Protein AF-0000000072982558 (afdb_homodimer)

Radius of gyration: 25.99 Å; Cα contacts (8 Å, |Δi|>4): 477; chains: 2; bounding box: 65×75×48 Å

Solvent-accessible surface area (backbone atoms only — not comparable to full-atom values): 22473 Å² total; per-residue (Å²): 104,48,98,59,96,73,55,70,67,58,51,51,39,40,37,54,37,40,22,41,46,37,27,72,55,31,73,86,73,45,51,67,62,60,36,19,55,75,38,70,47,51,56,66,54,51,35,59,44,27,57,48,71,63,44,38,49,53,44,19,51,52,48,29,49,48,62,52,54,74,70,56,60,67,71,77,20,70,71,40,97,39,68,29,52,19,51,55,41,39,50,58,49,48,51,57,47,38,72,75,37,49,45,34,48,37,28,59,56,45,45,60,46,41,44,87,72,43,60,67,73,52,27,53,52,52,47,51,52,52,50,52,54,50,50,52,56,50,49,52,53,44,53,51,51,67,73,45,72,58,32,89,92,57,50,64,66,48,55,41,50,52,51,51,21,47,52,52,45,50,51,52,52,51,33,50,31,45,64,71,63,63,47,88,51,70,76,61,42,47,65,59,51,54,50,49,36,54,40,35,40,21,44,42,49,16,36,36,57,77,85,125,104,48,98,62,95,74,56,69,68,56,52,51,39,39,37,54,39,38,24,42,45,38,27,74,54,32,73,84,72,45,51,67,62,60,35,19,56,75,37,68,46,51,57,65,54,50,34,59,46,29,56,48,71,62,44,39,48,53,43,19,50,50,49,29,49,48,62,53,54,73,71,56,60,67,72,77,20,70,72,39,83,53,67,30,47,19,50,54,41,40,49,58,51,48,51,56,48,38,71,75,36,49,44,35,48,37,26,59,55,46,45,61,46,42,43,87,72,43,60,67,72,53,26,53,52,53,46,52,52,53,50,52,55,50,49,52,54,49,49,53,53,45,54,51,52,66,73,45,71,57,33,90,94,56,50,65,67,49,56,41,51,52,51,50,21,47,50,52,46,49,50,52,51,53,31,51,32,46,65,71,61,63,48,86,52,72,74,61,43,46,64,59,52,53,51,50,36,55,38,34,41,22,43,43,48,16,37,35,56,77,83,125

Nearest PDB structures (foldseek):
  8svd-assembly1_T  TM=5.873E-01  e=2.175E-05  Mycolicibacterium baixiangningiae
  2hyj-assembly1_A-2  TM=7.140E-01  e=3.528E-04  Streptomyces coelicolor A3(2)
  4l62-assembly1_C  TM=6.632E-01  e=1.559E-03  Pseudomonas aeruginosa PAO1
  3nrg-assembly1_A  TM=5.543E-01  e=6.453E-04  Chloroflexus aurantiacus J-10-fl
  8sv6-assembly2_D  TM=5.286E-01  e=7.770E-04  Mycolicibacterium smegmatis

Organism: Lacticaseibacillus paracasei (strain ATCC 334 / BCRC 17002 / CCUG 31169 / CIP 107868 / KCTC 3260 / NRRL B-441) (NCBI:txid321967)

Foldseek 3Di:
DDPDDDDPLLVVLLLVLLLQQCLVPNLPPDDLCVSCVNSVHDSVVVCVVQNDSLSSLLVSLVVLVCVLVVPDDLVQQLPAPFDLSSLVRVLVVVQVSCVVRVSSVSNLLSCLLCLVVDDDVSSVSNVVVVVVVVVVVLVSSLVSLVVDDDDPPDDSCNLSVQLSVLVVVLSVVSSVCVNVVVDDDCVSCVVSSVVSSVVRVCSVPNPDDDDD/DDPDDDDPLLLVLLLVLLLQQCLVPNLPPDDLCVSCVNSVHDSVVVCVVQNDSLSSLLVSLVVLVCVLVVPDDLVQQLPADADLSSLVRVLVVVQVSCVVRVSSVSNLLVCLLCLVVDDDVSSVSNVVVVVVVVVVVLVSSLVSLVVDDDDPPDDSCNLSVQLSVLVVVLSVVSSVCVNVVVCDDCVSCVVSSVVSSVVSVCSVPNPDDDDD

Secondary structure (DSSP, 8-state):
--SS---HHHHHHHHHHHHHHHHHHHHHH--HHHHHHHHTS-HHHHHHHH-SHHHHHHHHHHHHHHHHHTT--THHHHTSSSHHHHHHHHHHHHHHHHHH-HHHHHHHHHHHHHGGGS-HHHHHHHHHHHHHHHHHHHHHHHHHHHHS---TT--HHHHHHHHHHHHHHHHHHHHHHHHTT--SSGGGGHHHHHHHHHHHHHHHH-SSPP--/--SS---HHHHHHHHHHHHHHHHHHHHHH--HHHHHHHTTS-HHHHHHHH-SHHHHHHHHHHHHHHHHHTT--THHHHTSSSHHHHHHHHHHHHHHHHHH-HHHHHHHHHHHHHGGGS-HHHHHHHHHHHHHHHHHHHHHHHHHHHHS---TT--HHHHHHHHHHHHHHHHHHHHHHHHTT--SSGGGGHHHHHHHHHHHHHHHH-SSPP--

Sequence (424 aa):
MKNVVTDPEKVTRILKTATEIFGQQGFIKSKTDQIANQAQVSKGLLFHYFGNKQALYLDAFKYAYHRIYDHMDPKKWQNAPGLAAMMTTAVKYELKLQFKFPAEYRLMMQAYADLPHFPEPLRQQVQQETTAISAEADRIFREKIEQLPRREGLSVDDVFGVVSALIAQQTAVTTRLIASGHYRKFEDLQSVVETMARQLLIVEHGFLPDESMKNVVTDPEKVTRILKTATEIFGQQGFIKSKTDQIANQAQVSKGLLFHYFGNKQALYLDAFKYAYHRIYDHMDPKKWQNAPGLAAMMTTAVKYELKLQFKFPAEYRLMMQAYADLPHFPEPLRQQVQQETTAISAEADRIFREKIEQLPRREGLSVDDVFGVVSALIAQQTAVTTRLIASGHYRKFEDLQSVVETMARQLLIVEHGFLPDES

Structure (mmCIF, N/CA/C/O backbone):
data_AF-0000000072982558-model_v1
#
loop_
_entity.id
_entity.type
_entity.pdbx_description
1 polymer 'Transcriptional regulator, TetR family'
#
loop_
_atom_site.group_PDB
_atom_site.id
_atom_site.type_symbol
_atom_site.label_atom_id
_atom_site.label_alt_id
_atom_site.label_comp_id
_atom_site.label_asym_id
_atom_site.label_entity_id
_atom_site.label_seq_id
_atom_site.pdbx_PDB_ins_code
_atom_site.Cartn_x
_atom_site.Cartn_y
_atom_site.Cartn_z
_atom_site.occupancy
_atom_site.B_iso_or_equiv
_atom_site.auth_seq_id
_atom_site.auth_comp_id
_atom_site.auth_asym_id
_atom_site.auth_atom_id
_atom_site.pdbx_PDB_model_num
ATOM 1 N N . MET A 1 1 ? -15.672 26.344 6.836 1 81.25 1 MET A N 1
ATOM 2 C CA . MET A 1 1 ? -16.531 27.297 7.539 1 81.25 1 MET A CA 1
ATOM 3 C C . MET A 1 1 ? -17.625 27.844 6.617 1 81.25 1 MET A C 1
ATOM 5 O O . MET A 1 1 ? -17.406 27.953 5.41 1 81.25 1 MET A O 1
ATOM 9 N N . LYS A 1 2 ? -18.812 28.25 7.227 1 83.94 2 LYS A N 1
ATOM 10 C CA . LYS A 1 2 ? -19.891 28.859 6.461 1 83.94 2 LYS A CA 1
ATOM 11 C C . LYS A 1 2 ? -19.562 30.312 6.105 1 83.94 2 LYS A C 1
ATOM 13 O O . LYS A 1 2 ? -18.672 30.906 6.715 1 83.94 2 LYS A O 1
ATOM 18 N N . ASN A 1 3 ? -20.203 30.641 5.062 1 87.25 3 ASN A N 1
ATOM 19 C CA . ASN A 1 3 ? -20.031 32.031 4.652 1 87.25 3 ASN A CA 1
ATOM 20 C C . ASN A 1 3 ? -20.922 32.969 5.469 1 87.25 3 ASN A C 1
ATOM 22 O O . ASN A 1 3 ? -21.938 33.438 4.98 1 87.25 3 ASN A O 1
ATOM 26 N N . VAL A 1 4 ? -20.578 33.25 6.715 1 91.31 4 VAL A N 1
ATOM 27 C CA . VAL A 1 4 ? -21.297 34.094 7.645 1 91.31 4 VAL A CA 1
ATOM 28 C C . VAL A 1 4 ? -20.328 35 8.391 1 91.31 4 VAL A C 1
ATOM 30 O O . VAL A 1 4 ? -19.109 34.781 8.344 1 91.31 4 VAL A O 1
ATOM 33 N N . VAL A 1 5 ? -20.891 36.094 8.945 1 90.25 5 VAL A N 1
ATOM 34 C CA . VAL A 1 5 ? -20.047 36.969 9.758 1 90.25 5 VAL A CA 1
ATOM 35 C C . VAL A 1 5 ? -19.656 36.25 11.047 1 90.25 5 VAL A C 1
ATOM 37 O O . VAL A 1 5 ? -20.516 35.75 11.773 1 90.25 5 VAL A O 1
ATOM 40 N N . THR A 1 6 ? -18.406 36.125 11.25 1 91.81 6 THR A N 1
ATOM 41 C CA . THR A 1 6 ? -17.938 35.406 12.414 1 91.81 6 THR A CA 1
ATOM 42 C C . THR A 1 6 ? -17.047 36.281 13.281 1 91.81 6 THR A C 1
ATOM 44 O O . THR A 1 6 ? -16.609 37.344 12.852 1 91.81 6 THR A O 1
ATOM 47 N N . ASP A 1 7 ? -16.938 35.938 14.539 1 95.94 7 ASP A N 1
ATOM 48 C CA . ASP A 1 7 ? -15.945 36.5 15.461 1 95.94 7 ASP A CA 1
ATOM 49 C C . ASP A 1 7 ? -14.648 35.688 15.43 1 95.94 7 ASP A C 1
ATOM 51 O O . ASP A 1 7 ? -14.633 34.5 15.82 1 95.94 7 ASP A O 1
ATOM 55 N N . PRO A 1 8 ? -13.586 36.344 14.977 1 95.12 8 PRO A N 1
ATOM 56 C CA . PRO A 1 8 ? -12.344 35.594 14.789 1 95.12 8 PRO A CA 1
ATOM 57 C C . PRO A 1 8 ? -11.859 34.938 16.078 1 95.12 8 PRO A C 1
ATOM 59 O O . PRO A 1 8 ? -11.258 33.875 16.031 1 95.12 8 PRO A O 1
ATOM 62 N N . GLU A 1 9 ? -12.039 35.5 17.156 1 96.31 9 GLU A N 1
ATOM 63 C CA . GLU A 1 9 ? -11.609 34.938 18.438 1 96.31 9 GLU A CA 1
ATOM 64 C C . GLU A 1 9 ? -12.406 33.688 18.781 1 96.31 9 GLU A C 1
ATOM 66 O O . GLU A 1 9 ? -11.852 32.719 19.266 1 96.31 9 GLU A O 1
ATOM 71 N N . LYS A 1 10 ? -13.664 33.75 18.531 1 96.5 10 LYS A N 1
ATOM 72 C CA . LYS A 1 10 ? -14.516 32.594 18.797 1 96.5 10 LYS A CA 1
ATOM 73 C C . LYS A 1 10 ? -14.195 31.469 17.828 1 96.5 10 LYS A C 1
ATOM 75 O O . LYS A 1 10 ? -14.172 30.297 18.234 1 96.5 10 LYS A O 1
ATOM 80 N N . VAL A 1 11 ? -13.992 31.844 16.625 1 97.25 11 VAL A N 1
ATOM 81 C CA . VAL A 1 11 ? -13.633 30.859 15.609 1 97.25 11 VAL A CA 1
ATOM 82 C C . VAL A 1 11 ? -12.367 30.109 16.031 1 97.25 11 VAL A C 1
ATOM 84 O O . VAL A 1 11 ? -12.328 28.875 16.031 1 97.25 11 VAL A O 1
ATOM 87 N N . THR A 1 12 ? -11.328 30.844 16.438 1 96.81 12 THR A N 1
ATOM 88 C CA . THR A 1 12 ? -10.062 30.25 16.859 1 96.81 12 THR A CA 1
ATOM 89 C C . THR A 1 12 ? -10.266 29.344 18.062 1 96.81 12 THR A C 1
ATOM 91 O O . THR A 1 12 ? -9.711 28.25 18.125 1 96.81 12 THR A O 1
ATOM 94 N N . ARG A 1 13 ? -11.023 29.766 18.969 1 97.38 13 ARG A N 1
ATOM 95 C CA . ARG A 1 13 ? -11.289 29 20.172 1 97.38 13 ARG A CA 1
ATOM 96 C C . ARG A 1 13 ? -12 27.688 19.844 1 97.38 13 ARG A C 1
ATOM 98 O O . ARG A 1 13 ? -11.664 26.625 20.391 1 97.38 13 ARG A O 1
ATOM 105 N N . ILE A 1 14 ? -12.992 27.797 18.969 1 98.12 14 ILE A N 1
ATOM 106 C CA . ILE A 1 14 ? -13.742 26.625 18.562 1 98.12 14 ILE A CA 1
ATOM 107 C C . ILE A 1 14 ? -12.805 25.641 17.844 1 98.12 14 ILE A C 1
ATOM 109 O O . ILE A 1 14 ? -12.789 24.453 18.156 1 98.12 14 ILE A O 1
ATOM 113 N N . LEU A 1 15 ? -12 26.156 16.953 1 98.31 15 LEU A N 1
ATOM 114 C CA . LEU A 1 15 ? -11.109 25.312 16.172 1 98.31 15 LEU A CA 1
ATOM 115 C C . LEU A 1 15 ? -10.055 24.656 17.062 1 98.31 15 LEU A C 1
ATOM 117 O O . LEU A 1 15 ? -9.734 23.484 16.891 1 98.31 15 LEU A O 1
ATOM 121 N N . LYS A 1 16 ? -9.531 25.438 17.984 1 97.94 16 LYS A N 1
ATOM 122 C CA . LYS A 1 16 ? -8.555 24.875 18.922 1 97.94 16 LYS A CA 1
ATOM 123 C C . LYS A 1 16 ? -9.172 23.75 19.75 1 97.94 16 LYS A C 1
ATOM 125 O O . LYS A 1 16 ? -8.57 22.688 19.891 1 97.94 16 LYS A O 1
ATOM 130 N N . THR A 1 17 ? -10.344 23.969 20.25 1 98.5 17 THR A N 1
ATOM 131 C CA . THR A 1 17 ? -11.039 23 21.062 1 98.5 17 THR A CA 1
ATOM 132 C C . THR A 1 17 ? -11.391 21.75 20.25 1 98.5 17 THR A C 1
ATOM 134 O O . THR A 1 17 ? -11.195 20.625 20.703 1 98.5 17 THR A O 1
ATOM 137 N N . ALA A 1 18 ? -11.961 22.016 19.078 1 98.5 18 ALA A N 1
ATOM 138 C CA . ALA A 1 18 ? -12.305 20.906 18.172 1 98.5 18 ALA A CA 1
ATOM 139 C C . ALA A 1 18 ? -11.078 20.062 17.859 1 98.5 18 ALA A C 1
ATOM 141 O O . ALA A 1 18 ? -11.141 18.828 17.859 1 98.5 18 ALA A O 1
ATOM 142 N N . THR A 1 19 ? -9.93 20.703 17.547 1 98.19 19 THR A N 1
ATOM 143 C CA . THR A 1 19 ? -8.672 20.016 17.266 1 98.19 19 THR A CA 1
ATOM 144 C C . THR A 1 19 ? -8.281 19.109 18.406 1 98.19 19 THR A C 1
ATOM 146 O O . THR A 1 19 ? -7.926 17.938 18.188 1 98.19 19 THR A O 1
ATOM 149 N N . GLU A 1 20 ? -8.406 19.594 19.578 1 97.12 20 GLU A N 1
ATOM 150 C CA . GLU A 1 20 ? -8.062 18.812 20.766 1 97.12 20 GLU A CA 1
ATOM 151 C C . GLU A 1 20 ? -8.992 17.625 20.938 1 97.12 20 GLU A C 1
ATOM 153 O O . GLU A 1 20 ? -8.531 16.5 21.125 1 97.12 20 GLU A O 1
ATOM 158 N N . ILE A 1 21 ? -10.234 17.812 20.812 1 97.62 21 ILE A N 1
ATOM 159 C CA . ILE A 1 21 ? -11.227 16.781 21.094 1 97.62 21 ILE A CA 1
ATOM 160 C C . ILE A 1 21 ? -11.203 15.727 19.984 1 97.62 21 ILE A C 1
ATOM 162 O O . ILE A 1 21 ? -11.133 14.523 20.25 1 97.62 21 ILE A O 1
ATOM 166 N N . PHE A 1 22 ? -11.227 16.172 18.688 1 96.88 22 PHE A N 1
ATOM 167 C CA . PHE A 1 22 ? -11.156 15.234 17.578 1 96.88 22 PHE A CA 1
ATOM 168 C C . PHE A 1 22 ? -9.852 14.453 17.609 1 96.88 22 PHE A C 1
ATOM 170 O O . PHE A 1 22 ? -9.812 13.273 17.234 1 96.88 22 PHE A O 1
ATOM 177 N N . GLY A 1 23 ? -8.75 15.117 18 1 93.81 23 GLY A N 1
ATOM 178 C CA . GLY A 1 23 ? -7.465 14.445 18.109 1 93.81 23 GLY A CA 1
ATOM 179 C C . GLY A 1 23 ? -7.441 13.367 19.172 1 93.81 23 GLY A C 1
ATOM 180 O O . GLY A 1 23 ? -6.832 12.312 18.984 1 93.81 23 GLY A O 1
ATOM 181 N N . GLN A 1 24 ? -8.148 13.562 20.266 1 89.88 24 GLN A N 1
ATOM 182 C CA . GLN A 1 24 ? -8.094 12.672 21.422 1 89.88 24 GLN A CA 1
ATOM 183 C C . GLN A 1 24 ? -9.078 11.516 21.266 1 89.88 24 GLN A C 1
ATOM 185 O O . GLN A 1 24 ? -8.742 10.367 21.578 1 89.88 24 GLN A O 1
ATOM 190 N N . GLN A 1 25 ? -10.219 11.805 20.656 1 89.94 25 GLN A N 1
ATOM 191 C CA . GLN A 1 25 ? -11.25 10.773 20.734 1 89.94 25 GLN A CA 1
ATOM 192 C C . GLN A 1 25 ? -11.695 10.336 19.344 1 89.94 25 GLN A C 1
ATOM 194 O O . GLN A 1 25 ? -12.43 9.352 19.203 1 89.94 25 GLN A O 1
ATOM 199 N N . GLY A 1 26 ? -11.219 11.062 18.328 1 91.94 26 GLY A N 1
ATOM 200 C CA . GLY A 1 26 ? -11.625 10.711 16.984 1 91.94 26 GLY A CA 1
ATOM 201 C C . GLY A 1 26 ? -12.961 11.32 16.594 1 91.94 26 GLY A C 1
ATOM 202 O O . GLY A 1 26 ? -13.617 11.977 17.406 1 91.94 26 GLY A O 1
ATOM 203 N N . PHE A 1 27 ? -13.328 11.102 15.406 1 94.94 27 PHE A N 1
ATOM 204 C CA . PHE A 1 27 ? -14.516 11.719 14.828 1 94.94 27 PHE A CA 1
ATOM 205 C C . PHE A 1 27 ? -15.781 11.109 15.422 1 94.94 27 PHE A C 1
ATOM 207 O O . PHE A 1 27 ? -16.688 11.836 15.836 1 94.94 27 PHE A O 1
ATOM 214 N N . ILE A 1 28 ? -15.852 9.812 15.492 1 93.5 28 ILE A N 1
ATOM 215 C CA . ILE A 1 28 ? -17.078 9.094 15.844 1 93.5 28 ILE A CA 1
ATOM 216 C C . ILE A 1 28 ? -17.422 9.367 17.312 1 93.5 28 ILE A C 1
ATOM 218 O O . ILE A 1 28 ? -18.578 9.695 17.625 1 93.5 28 ILE A O 1
ATOM 222 N N . LYS A 1 29 ? -16.547 9.391 18.156 1 93.62 29 LYS A N 1
ATOM 223 C CA . LYS A 1 29 ? -16.797 9.477 19.594 1 93.62 29 LYS A CA 1
ATOM 224 C C . LYS A 1 29 ? -16.953 10.93 20.031 1 93.62 29 LYS A C 1
ATOM 226 O O . LYS A 1 29 ? -17.438 11.203 21.125 1 93.62 29 LYS A O 1
ATOM 231 N N . SER A 1 30 ? -16.453 11.852 19.25 1 96.44 30 SER A N 1
ATOM 232 C CA . SER A 1 30 ? -16.547 13.266 19.594 1 96.44 30 SER A CA 1
ATOM 233 C C . SER A 1 30 ? -17.969 13.789 19.453 1 96.44 30 SER A C 1
ATOM 235 O O . SER A 1 30 ? -18.672 13.406 18.516 1 96.44 30 SER A O 1
ATOM 237 N N . LYS A 1 31 ? -18.375 14.641 20.375 1 96.81 31 LYS A N 1
ATOM 238 C CA . LYS A 1 31 ? -19.688 15.258 20.359 1 96.81 31 LYS A CA 1
ATOM 239 C C . LYS A 1 31 ? -19.594 16.766 20.203 1 96.81 31 LYS A C 1
ATOM 241 O O . LYS A 1 31 ? -18.75 17.406 20.844 1 96.81 31 LYS A O 1
ATOM 246 N N . THR A 1 32 ? -20.469 17.297 19.391 1 97.5 32 THR A N 1
ATOM 247 C CA . THR A 1 32 ? -20.453 18.734 19.125 1 97.5 32 THR A CA 1
ATOM 248 C C . THR A 1 32 ? -20.859 19.516 20.375 1 97.5 32 THR A C 1
ATOM 250 O O . THR A 1 32 ? -20.375 20.625 20.609 1 97.5 32 THR A O 1
ATOM 253 N N . ASP A 1 33 ? -21.656 18.891 21.188 1 97.88 33 ASP A N 1
ATOM 254 C CA . ASP A 1 33 ? -22.016 19.516 22.453 1 97.88 33 ASP A CA 1
ATOM 255 C C . ASP A 1 33 ? -20.797 19.719 23.344 1 97.88 33 ASP A C 1
ATOM 257 O O . ASP A 1 33 ? -20.641 20.781 23.969 1 97.88 33 ASP A O 1
ATOM 261 N N . GLN A 1 34 ? -19.984 18.766 23.422 1 98 34 GLN A N 1
ATOM 262 C CA . GLN A 1 34 ? -18.766 18.844 24.219 1 98 34 GLN A CA 1
ATOM 263 C C . GLN A 1 34 ? -17.828 19.922 23.672 1 98 34 GLN A C 1
ATOM 265 O O . GLN A 1 34 ? -17.25 20.688 24.453 1 98 34 GLN A O 1
ATOM 270 N N . ILE A 1 35 ? -17.703 20 22.375 1 98.38 35 ILE A N 1
ATOM 271 C CA . ILE A 1 35 ? -16.844 21 21.734 1 98.38 35 ILE A CA 1
ATOM 272 C C . ILE A 1 35 ? -17.375 22.406 22.031 1 98.38 35 ILE A C 1
ATOM 274 O O . ILE A 1 35 ? -16.609 23.281 22.438 1 98.38 35 ILE A O 1
ATOM 278 N N . ALA A 1 36 ? -18.656 22.594 21.859 1 98.25 36 ALA A N 1
ATOM 279 C CA . ALA A 1 36 ? -19.281 23.891 22.125 1 98.25 36 ALA A CA 1
ATOM 280 C C . ALA A 1 36 ? -19.062 24.328 23.562 1 98.25 36 ALA A C 1
ATOM 282 O O . ALA A 1 36 ? -18.641 25.453 23.828 1 98.25 36 ALA A O 1
ATOM 283 N N . ASN A 1 37 ? -19.344 23.422 24.438 1 98.25 37 ASN A N 1
ATOM 284 C CA . ASN A 1 37 ? -19.203 23.703 25.859 1 98.25 37 ASN A CA 1
ATOM 285 C C . ASN A 1 37 ? -17.766 24.078 26.234 1 98.25 37 ASN A C 1
ATOM 287 O O . ASN A 1 37 ? -17.547 25.094 26.906 1 98.25 37 ASN A O 1
ATOM 291 N N . GLN A 1 38 ? -16.859 23.391 25.812 1 97.94 38 GLN A N 1
ATOM 292 C CA . GLN A 1 38 ? -15.453 23.625 26.156 1 97.94 38 GLN A CA 1
ATOM 293 C C . GLN A 1 38 ? -14.914 24.875 25.469 1 97.94 38 GLN A C 1
ATOM 295 O O . GLN A 1 38 ? -14.047 25.562 26.016 1 97.94 38 GLN A O 1
ATOM 300 N N . ALA A 1 39 ? -15.438 25.125 24.297 1 98.12 39 ALA A N 1
ATOM 301 C CA . ALA A 1 39 ? -15.062 26.328 23.562 1 98.12 39 ALA A CA 1
ATOM 302 C C . ALA A 1 39 ? -15.805 27.547 24.109 1 98.12 39 ALA A C 1
ATOM 304 O O . ALA A 1 39 ? -15.57 28.672 23.672 1 98.12 39 ALA A O 1
ATOM 305 N N . GLN A 1 40 ? -16.75 27.297 24.969 1 97.94 40 GLN A N 1
ATOM 306 C CA . GLN A 1 40 ? -17.516 28.359 25.625 1 97.94 40 GLN A CA 1
ATOM 307 C C . GLN A 1 40 ? -18.359 29.141 24.609 1 97.94 40 GLN A C 1
ATOM 309 O O . GLN A 1 40 ? -18.328 30.375 24.594 1 97.94 40 GLN A O 1
ATOM 314 N N . VAL A 1 41 ? -19.047 28.406 23.797 1 97.81 41 VAL A N 1
ATOM 315 C CA . VAL A 1 41 ? -20.031 28.953 22.859 1 97.81 41 VAL A CA 1
ATOM 316 C C . VAL A 1 41 ? -21.297 28.078 22.891 1 97.81 41 VAL A C 1
ATOM 318 O O . VAL A 1 41 ? -21.281 26.969 23.406 1 97.81 41 VAL A O 1
ATOM 321 N N . SER A 1 42 ? -22.312 28.641 22.375 1 96.94 42 SER A N 1
ATOM 322 C CA . SER A 1 42 ? -23.531 27.828 22.234 1 96.94 42 SER A CA 1
ATOM 323 C C . SER A 1 42 ? -23.406 26.859 21.062 1 96.94 42 SER A C 1
ATOM 325 O O . SER A 1 42 ? -22.688 27.125 20.109 1 96.94 42 SER A O 1
ATOM 327 N N . LYS A 1 43 ? -24.109 25.781 21.203 1 96.19 43 LYS A N 1
ATOM 328 C CA . LYS A 1 43 ? -24.172 24.812 20.094 1 96.19 43 LYS A CA 1
ATOM 329 C C . LYS A 1 43 ? -24.719 25.469 18.828 1 96.19 43 LYS A C 1
ATOM 331 O O . LYS A 1 43 ? -24.266 25.188 17.734 1 96.19 43 LYS A O 1
ATOM 336 N N . GLY A 1 44 ? -25.672 26.281 18.969 1 96.38 44 GLY A N 1
ATOM 337 C CA . GLY A 1 44 ? -26.234 27.031 17.859 1 96.38 44 GLY A CA 1
ATOM 338 C C . GLY A 1 44 ? -25.219 27.875 17.125 1 96.38 44 GLY A C 1
ATOM 339 O O . GLY A 1 44 ? -25.203 27.891 15.883 1 96.38 44 GLY A O 1
ATOM 340 N N . LEU A 1 45 ? -24.453 28.516 17.844 1 96.56 45 LEU A N 1
ATOM 341 C CA . LEU A 1 45 ? -23.422 29.359 17.234 1 96.56 45 LEU A CA 1
ATOM 342 C C . LEU A 1 45 ? -22.391 28.516 16.5 1 96.56 45 LEU A C 1
ATOM 344 O O . LEU A 1 45 ? -21.922 28.891 15.43 1 96.56 45 LEU A O 1
ATOM 348 N N . LEU A 1 46 ? -21.984 27.422 17.094 1 97.56 46 LEU A N 1
ATOM 349 C CA . LEU A 1 46 ? -21.062 26.484 16.469 1 97.56 46 LEU A CA 1
ATOM 350 C C . LEU A 1 46 ? -21.562 26.078 15.086 1 97.56 46 LEU A C 1
ATOM 352 O O . LEU A 1 46 ? -20.812 26.141 14.102 1 97.56 46 LEU A O 1
ATOM 356 N N . PHE A 1 47 ? -22.875 25.734 15.039 1 96.69 47 PHE A N 1
ATOM 357 C CA . PHE A 1 47 ? -23.438 25.266 13.781 1 96.69 47 PHE A CA 1
ATOM 358 C C . PHE A 1 47 ? -23.672 26.438 12.828 1 96.69 47 PHE A C 1
ATOM 360 O O . PHE A 1 47 ? -23.625 26.266 11.609 1 96.69 47 PHE A O 1
ATOM 367 N N . HIS A 1 48 ? -23.875 27.594 13.469 1 97.06 48 HIS A N 1
ATOM 368 C CA . HIS A 1 48 ? -23.969 28.781 12.641 1 97.06 48 HIS A CA 1
ATOM 369 C C . HIS A 1 48 ? -22.672 29.062 11.906 1 97.06 48 HIS A C 1
ATOM 371 O O . HIS A 1 48 ? -22.672 29.438 10.727 1 97.06 48 HIS A O 1
ATOM 377 N N . TYR A 1 49 ? -21.562 28.859 12.57 1 97.31 49 TYR A N 1
ATOM 378 C CA . TYR A 1 49 ? -20.25 29.141 12.016 1 97.31 49 TYR A CA 1
ATOM 379 C C . TYR A 1 49 ? -19.781 28.016 11.102 1 97.31 49 TYR A C 1
ATOM 381 O O . TYR A 1 49 ? -19.203 28.266 10.047 1 97.31 49 TYR A O 1
ATOM 389 N N . PHE A 1 50 ? -20.016 26.703 11.453 1 97.81 50 PHE A N 1
ATOM 390 C CA . PHE A 1 50 ? -19.281 25.609 10.836 1 97.81 50 PHE A CA 1
ATOM 391 C C . PHE A 1 50 ? -20.25 24.656 10.141 1 97.81 50 PHE A C 1
ATOM 393 O O . PHE A 1 50 ? -19.812 23.812 9.344 1 97.81 50 PHE A O 1
ATOM 400 N N . GLY A 1 51 ? -21.578 24.797 10.414 1 95.5 51 GLY A N 1
ATOM 401 C CA . GLY A 1 51 ? -22.562 23.938 9.766 1 95.5 51 GLY A CA 1
ATOM 402 C C . GLY A 1 51 ? -22.828 22.656 10.523 1 95.5 51 GLY A C 1
ATOM 403 O O . GLY A 1 51 ? -23.703 22.594 11.391 1 95.5 51 GLY A O 1
ATOM 404 N N . ASN A 1 52 ? -22.109 21.578 10.227 1 96.06 52 ASN A N 1
ATOM 405 C CA . ASN A 1 52 ? -22.281 20.281 10.867 1 96.06 52 ASN A CA 1
ATOM 406 C C . ASN A 1 52 ? -20.953 19.719 11.352 1 96.06 52 ASN A C 1
ATOM 408 O O . ASN A 1 52 ? -19.906 20.344 11.18 1 96.06 52 ASN A O 1
ATOM 412 N N . LYS A 1 53 ? -21.016 18.594 11.961 1 96.75 53 LYS A N 1
ATOM 413 C CA . LYS A 1 53 ? -19.844 18 12.562 1 96.75 53 LYS A CA 1
ATOM 414 C C . LYS A 1 53 ? -18.766 17.719 11.516 1 96.75 53 LYS A C 1
ATOM 416 O O . LYS A 1 53 ? -17.578 17.922 11.766 1 96.75 53 LYS A O 1
ATOM 421 N N . GLN A 1 54 ? -19.203 17.234 10.367 1 97.12 54 GLN A N 1
ATOM 422 C CA . GLN A 1 54 ? -18.266 16.906 9.297 1 97.12 54 GLN A CA 1
ATOM 423 C C . GLN A 1 54 ? -17.5 18.141 8.836 1 97.12 54 GLN A C 1
ATOM 425 O O . GLN A 1 54 ? -16.281 18.109 8.695 1 97.12 54 GLN A O 1
ATOM 430 N N . ALA A 1 55 ? -18.203 19.156 8.641 1 97 55 ALA A N 1
ATOM 431 C CA . ALA A 1 55 ? -17.609 20.406 8.203 1 97 55 ALA A CA 1
ATOM 432 C C . ALA A 1 55 ? -16.656 20.953 9.266 1 97 55 ALA A C 1
ATOM 434 O O . ALA A 1 55 ? -15.586 21.469 8.945 1 97 55 ALA A O 1
ATOM 435 N N . LEU A 1 56 ? -17.094 20.875 10.492 1 97.94 56 LEU A N 1
ATOM 436 C CA . LEU A 1 56 ? -16.234 21.328 11.602 1 97.94 56 LEU A CA 1
ATOM 437 C C . LEU A 1 56 ? -14.945 20.516 11.648 1 97.94 56 LEU A C 1
ATOM 439 O O . LEU A 1 56 ? -13.875 21.078 11.867 1 97.94 56 LEU A O 1
ATOM 443 N N . TYR A 1 57 ? -15.062 19.234 11.508 1 98 57 TYR A N 1
ATOM 444 C CA . TYR A 1 57 ? -13.883 18.375 11.508 1 98 57 TYR A CA 1
ATOM 445 C C . TYR A 1 57 ? -12.898 18.812 10.43 1 98 57 TYR A C 1
ATOM 447 O O . TYR A 1 57 ? -11.695 18.922 10.688 1 98 57 TYR A O 1
ATOM 455 N N . LEU A 1 58 ? -13.438 18.953 9.227 1 97.62 58 LEU A N 1
ATOM 456 C CA . LEU A 1 58 ? -12.594 19.344 8.102 1 97.62 58 LEU A CA 1
ATOM 457 C C . LEU A 1 58 ? -11.891 20.656 8.383 1 97.62 58 LEU A C 1
ATOM 459 O O . LEU A 1 58 ? -10.695 20.812 8.102 1 97.62 58 LEU A O 1
ATOM 463 N N . ASP A 1 59 ? -12.609 21.594 8.922 1 97.56 59 ASP A N 1
ATOM 464 C CA . ASP A 1 59 ? -12.023 22.891 9.234 1 97.56 59 ASP A CA 1
ATOM 465 C C . ASP A 1 59 ? -10.969 22.781 10.32 1 97.56 59 ASP A C 1
ATOM 467 O O . ASP A 1 59 ? -9.938 23.453 10.273 1 97.56 59 ASP A O 1
ATOM 471 N N . ALA A 1 60 ? -11.227 21.953 11.328 1 98.06 60 ALA A N 1
ATOM 472 C CA . ALA A 1 60 ? -10.25 21.703 12.383 1 98.06 60 ALA A CA 1
ATOM 473 C C . ALA A 1 60 ? -8.992 21.047 11.82 1 98.06 60 ALA A C 1
ATOM 475 O O . ALA A 1 60 ? -7.871 21.391 12.219 1 98.06 60 ALA A O 1
ATOM 476 N N . PHE A 1 61 ? -9.164 20.141 10.914 1 97.75 61 PHE A N 1
ATOM 477 C CA . PHE A 1 61 ? -8.047 19.484 10.25 1 97.75 61 PHE A CA 1
ATOM 478 C C . PHE A 1 61 ? -7.191 20.484 9.492 1 97.75 61 PHE A C 1
ATOM 480 O O . PHE A 1 61 ? -5.965 20.484 9.625 1 97.75 61 PHE A O 1
ATOM 487 N N . LYS A 1 62 ? -7.828 21.281 8.719 1 96.75 62 LYS A N 1
ATOM 488 C CA . LYS A 1 62 ? -7.121 22.297 7.953 1 96.75 62 LYS A CA 1
ATOM 489 C C . LYS A 1 62 ? -6.414 23.297 8.875 1 96.75 62 LYS A C 1
ATOM 491 O O . LYS A 1 62 ? -5.289 23.719 8.594 1 96.75 62 LYS A O 1
ATOM 496 N N . TYR A 1 63 ? -7.102 23.641 9.93 1 96.75 63 TYR A N 1
ATOM 497 C CA . TYR A 1 63 ? -6.52 24.516 10.938 1 96.75 63 TYR A CA 1
ATOM 498 C C . TYR A 1 63 ? -5.25 23.906 11.516 1 96.75 63 TYR A C 1
ATOM 500 O O . TYR A 1 63 ? -4.219 24.578 11.625 1 96.75 63 TYR A O 1
ATOM 508 N N . ALA A 1 64 ? -5.316 22.656 11.891 1 96.38 64 ALA A N 1
ATOM 509 C CA . ALA A 1 64 ? -4.168 21.938 12.445 1 96.38 64 ALA A CA 1
ATOM 510 C C . ALA A 1 64 ? -3.008 21.906 11.453 1 96.38 64 ALA A C 1
ATOM 512 O O . ALA A 1 64 ? -1.865 22.203 11.82 1 96.38 64 ALA A O 1
ATOM 513 N N . TYR A 1 65 ? -3.287 21.609 10.234 1 94.44 65 TYR A N 1
ATOM 514 C CA . TYR A 1 65 ? -2.283 21.547 9.18 1 94.44 65 TYR A CA 1
ATOM 515 C C . TYR A 1 65 ? -1.584 22.891 9.023 1 94.44 65 TYR A C 1
ATOM 517 O O . TYR A 1 65 ? -0.353 22.953 8.992 1 94.44 65 TYR A O 1
ATOM 525 N N . HIS A 1 66 ? -2.35 23.953 8.969 1 93.81 66 HIS A N 1
ATOM 526 C CA . HIS A 1 66 ? -1.79 25.281 8.727 1 93.81 66 HIS A CA 1
ATOM 527 C C . HIS A 1 66 ? -0.961 25.75 9.922 1 93.81 66 HIS A C 1
ATOM 529 O O . HIS A 1 66 ? 0.063 26.422 9.742 1 93.81 66 HIS A O 1
ATOM 535 N N . ARG A 1 67 ? -1.407 25.422 11.047 1 93.5 67 ARG A N 1
ATOM 536 C CA . ARG A 1 67 ? -0.646 25.797 12.242 1 93.5 67 ARG A CA 1
ATOM 537 C C . ARG A 1 67 ? 0.738 25.156 12.227 1 93.5 67 ARG A C 1
ATOM 539 O O . ARG A 1 67 ? 1.729 25.797 12.57 1 93.5 67 ARG A O 1
ATOM 546 N N . ILE A 1 68 ? 0.789 23.938 11.805 1 91.69 68 ILE A N 1
ATOM 547 C CA . ILE A 1 68 ? 2.055 23.219 11.766 1 91.69 68 ILE A CA 1
ATOM 548 C C . ILE A 1 68 ? 2.902 23.719 10.602 1 91.69 68 ILE A C 1
ATOM 550 O O . ILE A 1 68 ? 4.059 24.109 10.789 1 91.69 68 ILE A O 1
ATOM 554 N N . TYR A 1 69 ? 2.346 23.797 9.438 1 87.5 69 TYR A N 1
ATOM 555 C CA . TYR A 1 69 ? 3.08 24.094 8.211 1 87.5 69 TYR A CA 1
ATOM 556 C C . TYR A 1 69 ? 3.594 25.516 8.211 1 87.5 69 TYR A C 1
ATOM 558 O O . TYR A 1 69 ? 4.676 25.797 7.688 1 87.5 69 TYR A O 1
ATOM 566 N N . ASP A 1 70 ? 2.793 26.422 8.82 1 88.31 70 ASP A N 1
ATOM 567 C CA . ASP A 1 70 ? 3.193 27.812 8.875 1 88.31 70 ASP A CA 1
ATOM 568 C C . ASP A 1 70 ? 4.457 28 9.719 1 88.31 70 ASP A C 1
ATOM 570 O O . ASP A 1 70 ? 5.164 29 9.578 1 88.31 70 ASP A O 1
ATOM 574 N N . HIS A 1 71 ? 4.785 27.047 10.477 1 88 71 HIS A N 1
ATOM 575 C CA . HIS A 1 71 ? 5.957 27.125 11.336 1 88 71 HIS A CA 1
ATOM 576 C C . HIS A 1 71 ? 7.098 26.266 10.805 1 88 71 HIS A C 1
ATOM 578 O O . HIS A 1 71 ? 8.164 26.203 11.414 1 88 71 HIS A O 1
ATOM 584 N N . MET A 1 72 ? 6.785 25.688 9.719 1 86.5 72 MET A N 1
ATOM 585 C CA . MET A 1 72 ? 7.789 24.797 9.141 1 86.5 72 MET A CA 1
ATOM 586 C C . MET A 1 72 ? 8.719 25.562 8.211 1 86.5 72 MET A C 1
ATOM 588 O O . MET A 1 72 ? 8.273 26.438 7.461 1 86.5 72 MET A O 1
ATOM 592 N N . ASP A 1 73 ? 10.016 25.312 8.359 1 84.38 73 ASP A N 1
ATOM 593 C CA . ASP A 1 73 ? 11.047 25.781 7.434 1 84.38 73 ASP A CA 1
ATOM 594 C C . ASP A 1 73 ? 11.734 24.609 6.742 1 84.38 73 ASP A C 1
ATOM 596 O O . ASP A 1 73 ? 12.656 24 7.301 1 84.38 73 ASP A O 1
ATOM 600 N N . PRO A 1 74 ? 11.305 24.297 5.527 1 79.5 74 PRO A N 1
ATOM 601 C CA . PRO A 1 74 ? 11.828 23.125 4.844 1 79.5 74 PRO A CA 1
ATOM 602 C C . PRO A 1 74 ? 13.344 23.188 4.629 1 79.5 74 PRO A C 1
ATOM 604 O O . PRO A 1 74 ? 13.992 22.156 4.477 1 79.5 74 PRO A O 1
ATOM 607 N N . LYS A 1 75 ? 13.898 24.312 4.574 1 81.44 75 LYS A N 1
ATOM 608 C CA . LYS A 1 75 ? 15.336 24.469 4.344 1 81.44 75 LYS A CA 1
ATOM 609 C C . LYS A 1 75 ? 16.141 23.812 5.457 1 81.44 75 LYS A C 1
ATOM 611 O O . LYS A 1 75 ? 17.312 23.469 5.262 1 81.44 75 LYS A O 1
ATOM 616 N N . LYS A 1 76 ? 15.5 23.625 6.57 1 81.81 76 LYS A N 1
ATOM 617 C CA . LYS A 1 76 ? 16.188 23.062 7.73 1 81.81 76 LYS A CA 1
ATOM 618 C C . LYS A 1 76 ? 16.578 21.609 7.488 1 81.81 76 LYS A C 1
ATOM 620 O O . LYS A 1 76 ? 17.516 21.094 8.094 1 81.81 76 LYS A O 1
ATOM 625 N N . TRP A 1 77 ? 15.906 20.969 6.582 1 83.38 77 TRP A N 1
ATOM 626 C CA . TRP A 1 77 ? 16.281 19.562 6.383 1 83.38 77 TRP A CA 1
ATOM 627 C C . TRP A 1 77 ? 16.516 19.266 4.902 1 83.38 77 TRP A C 1
ATOM 629 O O . TRP A 1 77 ? 17.172 18.297 4.559 1 83.38 77 TRP A O 1
ATOM 639 N N . GLN A 1 78 ? 16.172 20.094 4.047 1 85.5 78 GLN A N 1
ATOM 640 C CA . GLN A 1 78 ? 16.297 19.844 2.615 1 85.5 78 GLN A CA 1
ATOM 641 C C . GLN A 1 78 ? 17.75 19.969 2.17 1 85.5 78 GLN A C 1
ATOM 643 O O . GLN A 1 78 ? 18.141 19.453 1.115 1 85.5 78 GLN A O 1
ATOM 648 N N . ASN A 1 79 ? 18.562 20.641 2.959 1 85.69 79 ASN A N 1
ATOM 649 C CA . ASN A 1 79 ? 19.953 20.844 2.596 1 85.69 79 ASN A CA 1
ATOM 650 C C . ASN A 1 79 ? 20.828 19.688 3.102 1 85.69 79 ASN A C 1
ATOM 652 O O . ASN A 1 79 ? 22.047 19.688 2.865 1 85.69 79 ASN A O 1
ATOM 656 N N . ALA A 1 80 ? 20.344 18.688 3.627 1 90.06 80 ALA A N 1
ATOM 657 C CA . ALA A 1 80 ? 21.094 17.531 4.102 1 90.06 80 ALA A CA 1
ATOM 658 C C . ALA A 1 80 ? 21.719 16.766 2.939 1 90.06 80 ALA A C 1
ATOM 660 O O . ALA A 1 80 ? 21.188 16.75 1.832 1 90.06 80 ALA A O 1
ATOM 661 N N . PRO A 1 81 ? 23.016 16.156 3.086 1 88 81 PRO A N 1
ATOM 662 C CA . PRO A 1 81 ? 23.781 15.586 1.983 1 88 81 PRO A CA 1
ATOM 663 C C . PRO A 1 81 ? 23.219 14.25 1.495 1 88 81 PRO A C 1
ATOM 665 O O . PRO A 1 81 ? 23.75 13.656 0.553 1 88 81 PRO A O 1
ATOM 668 N N . GLY A 1 82 ? 22.062 13.898 1.606 1 92.5 82 GLY A N 1
ATOM 669 C CA . GLY A 1 82 ? 21.484 12.633 1.179 1 92.5 82 GLY A CA 1
ATOM 670 C C . GLY A 1 82 ? 20.078 12.414 1.687 1 92.5 82 GLY A C 1
ATOM 671 O O . GLY A 1 82 ? 19.547 13.219 2.457 1 92.5 82 GLY A O 1
ATOM 672 N N . LEU A 1 83 ? 19.562 11.305 1.178 1 93.88 83 LEU A N 1
ATOM 673 C CA . LEU A 1 83 ? 18.172 11.008 1.517 1 93.88 83 LEU A CA 1
ATOM 674 C C . LEU A 1 83 ? 18.047 10.625 2.986 1 93.88 83 LEU A C 1
ATOM 676 O O . LEU A 1 83 ? 17.156 11.133 3.688 1 93.88 83 LEU A O 1
ATOM 680 N N . ALA A 1 84 ? 18.922 9.727 3.445 1 92.56 84 ALA A N 1
ATOM 681 C CA . ALA A 1 84 ? 18.875 9.266 4.832 1 92.56 84 ALA A CA 1
ATOM 682 C C . ALA A 1 84 ? 19.109 10.422 5.801 1 92.56 84 ALA A C 1
ATOM 684 O O . ALA A 1 84 ? 18.422 10.555 6.805 1 92.56 84 ALA A O 1
ATOM 685 N N . ALA A 1 85 ? 20.078 11.203 5.48 1 92.12 85 ALA A N 1
ATOM 686 C CA . ALA A 1 85 ? 20.375 12.367 6.312 1 92.12 85 ALA A CA 1
ATOM 687 C C . ALA A 1 85 ? 19.219 13.359 6.305 1 92.12 85 ALA A C 1
ATOM 689 O O . ALA A 1 85 ? 18.875 13.93 7.344 1 92.12 85 ALA A O 1
ATOM 690 N N . MET A 1 86 ? 18.656 13.562 5.121 1 91.88 86 MET A N 1
ATOM 691 C CA . MET A 1 86 ? 17.516 14.453 5.02 1 91.88 86 MET A CA 1
ATOM 692 C C . MET A 1 86 ? 16.359 13.945 5.875 1 91.88 86 MET A C 1
ATOM 694 O O . MET A 1 86 ? 15.742 14.719 6.613 1 91.88 86 MET A O 1
ATOM 698 N N . MET A 1 87 ? 16.078 12.695 5.762 1 88.5 87 MET A N 1
ATOM 699 C CA . MET A 1 87 ? 15.008 12.078 6.551 1 88.5 87 MET A CA 1
ATOM 700 C C . MET A 1 87 ? 15.266 12.25 8.039 1 88.5 87 MET A C 1
ATOM 702 O O . MET A 1 87 ? 14.383 12.672 8.789 1 88.5 87 MET A O 1
ATOM 706 N N . THR A 1 88 ? 16.484 11.961 8.516 1 86.81 88 THR A N 1
ATOM 707 C CA . THR A 1 88 ? 16.844 12.047 9.93 1 86.81 88 THR A CA 1
ATOM 708 C C . THR A 1 88 ? 16.703 13.484 10.438 1 86.81 88 THR A C 1
ATOM 710 O O . THR A 1 88 ? 16.156 13.719 11.516 1 86.81 88 THR A O 1
ATOM 713 N N . THR A 1 89 ? 17.141 14.391 9.633 1 88.75 89 THR A N 1
ATOM 714 C CA . THR A 1 89 ? 17.047 15.797 10.016 1 88.75 89 THR A CA 1
ATOM 715 C C . THR A 1 89 ? 15.594 16.266 10.023 1 88.75 89 THR A C 1
ATOM 717 O O . THR A 1 89 ? 15.188 17.016 10.914 1 88.75 89 THR A O 1
ATOM 720 N N . ALA A 1 90 ? 14.859 15.828 9.039 1 87.12 90 ALA A N 1
ATOM 721 C CA . ALA A 1 90 ? 13.453 16.188 8.961 1 87.12 90 ALA A CA 1
ATOM 722 C C . ALA A 1 90 ? 12.688 15.703 10.18 1 87.12 90 ALA A C 1
ATOM 724 O O . ALA A 1 90 ? 11.852 16.422 10.734 1 87.12 90 ALA A O 1
ATOM 725 N N . VAL A 1 91 ? 12.945 14.523 10.594 1 83.88 91 VAL A N 1
ATOM 726 C CA . VAL A 1 91 ? 12.25 13.93 11.727 1 83.88 91 VAL A CA 1
ATOM 727 C C . VAL A 1 91 ? 12.594 14.695 13 1 83.88 91 VAL A C 1
ATOM 729 O O . VAL A 1 91 ? 11.719 14.945 13.836 1 83.88 91 VAL A O 1
ATOM 732 N N . LYS A 1 92 ? 13.875 15 13.211 1 83.56 92 LYS A N 1
ATOM 733 C CA . LYS A 1 92 ? 14.281 15.797 14.359 1 83.56 92 LYS A CA 1
ATOM 734 C C . LYS A 1 92 ? 13.547 17.141 14.391 1 83.56 92 LYS A C 1
ATOM 736 O O . LYS A 1 92 ? 13.102 17.578 15.453 1 83.56 92 LYS A O 1
ATOM 741 N N . TYR A 1 93 ? 13.453 17.625 13.227 1 85.69 93 TYR A N 1
ATOM 742 C CA . TYR A 1 93 ? 12.727 18.891 13.102 1 85.69 93 TYR A CA 1
ATOM 743 C C . TYR A 1 93 ? 11.25 18.703 13.43 1 85.69 93 TYR A C 1
ATOM 745 O O . TYR A 1 93 ? 10.672 19.516 14.164 1 85.69 93 TYR A O 1
ATOM 753 N N . GLU A 1 94 ? 10.617 17.703 12.875 1 83.06 94 GLU A N 1
ATOM 754 C CA . GLU A 1 94 ? 9.211 17.422 13.109 1 83.06 94 GLU A CA 1
ATOM 755 C C . GLU A 1 94 ? 8.938 17.156 14.586 1 83.06 94 GLU A C 1
ATOM 757 O O . GLU A 1 94 ? 7.875 17.5 15.102 1 83.06 94 GLU A O 1
ATOM 762 N N . LEU A 1 95 ? 9.867 16.516 15.242 1 82.94 95 LEU A N 1
ATOM 763 C CA . LEU A 1 95 ? 9.734 16.234 16.672 1 82.94 95 LEU A CA 1
ATOM 764 C C . LEU A 1 95 ? 9.609 17.531 17.453 1 82.94 95 LEU A C 1
ATOM 766 O O . LEU A 1 95 ? 8.781 17.641 18.359 1 82.94 95 LEU A O 1
ATOM 770 N N . LYS A 1 96 ? 10.391 18.469 17.156 1 84.62 96 LYS A N 1
ATOM 771 C CA . LYS A 1 96 ? 10.312 19.766 17.812 1 84.62 96 LYS A CA 1
ATOM 772 C C . LYS A 1 96 ? 8.953 20.422 17.578 1 84.62 96 LYS A C 1
ATOM 774 O O . LYS A 1 96 ? 8.367 21 18.5 1 84.62 96 LYS A O 1
ATOM 779 N N . LEU A 1 97 ? 8.469 20.266 16.359 1 87.69 97 LEU A N 1
ATOM 780 C CA . LEU A 1 97 ? 7.172 20.844 16.016 1 87.69 97 LEU A CA 1
ATOM 781 C C . LEU A 1 97 ? 6.047 20.125 16.75 1 87.69 97 LEU A C 1
ATOM 783 O O . LEU A 1 97 ? 5.059 20.734 17.141 1 87.69 97 LEU A O 1
ATOM 787 N N . GLN A 1 98 ? 6.152 18.875 16.812 1 86.81 98 GLN A N 1
ATOM 788 C CA . GLN A 1 98 ? 5.148 18.094 17.516 1 86.81 98 GLN A CA 1
ATOM 789 C C . GLN A 1 98 ? 5.047 18.516 18.984 1 86.81 98 GLN A C 1
ATOM 791 O O . GLN A 1 98 ? 3.957 18.516 19.547 1 86.81 98 GLN A O 1
ATOM 796 N N . PHE A 1 99 ? 6.152 18.828 19.641 1 86.44 99 PHE A N 1
ATOM 797 C CA . PHE A 1 99 ? 6.145 19.328 21.016 1 86.44 99 PHE A CA 1
ATOM 798 C C . PHE A 1 99 ? 5.426 20.672 21.094 1 86.44 99 PHE A C 1
ATOM 800 O O . PHE A 1 99 ? 4.719 20.938 22.078 1 86.44 99 PHE A O 1
ATOM 807 N N . LYS A 1 100 ? 5.598 21.406 20.094 1 90.62 100 LYS A N 1
ATOM 808 C CA . LYS A 1 100 ? 4.992 22.734 20.062 1 90.62 100 LYS A CA 1
ATOM 809 C C . LYS A 1 100 ? 3.506 22.656 19.734 1 90.62 100 LYS A C 1
ATOM 811 O O . LYS A 1 100 ? 2.705 23.453 20.234 1 90.62 100 LYS A O 1
ATOM 816 N N . PHE A 1 101 ? 3.125 21.703 18.906 1 93.56 101 PHE A N 1
ATOM 817 C CA . PHE A 1 101 ? 1.751 21.594 18.422 1 93.56 101 PHE A CA 1
ATOM 818 C C . PHE A 1 101 ? 1.219 20.172 18.641 1 93.56 101 PHE A C 1
ATOM 820 O O . PHE A 1 101 ? 0.757 19.531 17.703 1 93.56 101 PHE A O 1
ATOM 827 N N . PRO A 1 102 ? 1.08 19.719 19.859 1 91.38 102 PRO A N 1
ATOM 828 C CA . PRO A 1 102 ? 0.738 18.312 20.109 1 91.38 102 PRO A CA 1
ATOM 829 C C . PRO A 1 102 ? -0.687 17.969 19.688 1 91.38 102 PRO A C 1
ATOM 831 O O . PRO A 1 102 ? -0.929 16.891 19.156 1 91.38 102 PRO A O 1
ATOM 834 N N . ALA A 1 103 ? -1.581 18.875 19.906 1 93.31 103 ALA A N 1
ATOM 835 C CA . ALA A 1 103 ? -2.973 18.609 19.562 1 93.31 103 ALA A CA 1
ATOM 836 C C . ALA A 1 103 ? -3.156 18.516 18.047 1 93.31 103 ALA A C 1
ATOM 838 O O . ALA A 1 103 ? -3.889 17.656 17.562 1 93.31 103 ALA A O 1
ATOM 839 N N . GLU A 1 104 ? -2.463 19.391 17.344 1 95.12 104 GLU A N 1
ATOM 840 C CA . GLU A 1 104 ? -2.547 19.422 15.891 1 95.12 104 GLU A CA 1
ATOM 841 C C . GLU A 1 104 ? -1.991 18.141 15.281 1 95.12 104 GLU A C 1
ATOM 843 O O . GLU A 1 104 ? -2.629 17.531 14.414 1 95.12 104 GLU A O 1
ATOM 848 N N . TYR A 1 105 ? -0.899 17.719 15.781 1 91.12 105 TYR A N 1
ATOM 849 C CA . TYR A 1 105 ? -0.299 16.484 15.273 1 91.12 105 TYR A CA 1
ATOM 850 C C . TYR A 1 105 ? -1.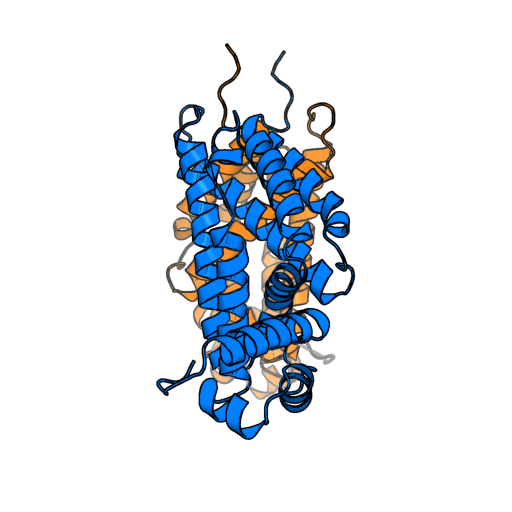183 15.281 15.586 1 91.12 105 TYR A C 1
ATOM 852 O O . TYR A 1 105 ? -1.359 14.398 14.742 1 91.12 105 TYR A O 1
ATOM 860 N N . ARG A 1 106 ? -1.704 15.297 16.75 1 90.31 106 ARG A N 1
ATOM 861 C CA . ARG A 1 106 ? -2.562 14.18 17.125 1 90.31 106 ARG A CA 1
ATOM 862 C C . ARG A 1 106 ? -3.764 14.07 16.203 1 90.31 106 ARG A C 1
ATOM 864 O O . ARG A 1 106 ? -4.117 12.969 15.766 1 90.31 106 ARG A O 1
ATOM 871 N N . LEU A 1 107 ? -4.383 15.148 15.969 1 94.81 107 LEU A N 1
ATOM 872 C CA . LEU A 1 107 ? -5.539 15.133 15.078 1 94.81 107 LEU A CA 1
ATOM 873 C C . LEU A 1 107 ? -5.148 14.641 13.688 1 94.81 107 LEU A C 1
ATOM 875 O O . LEU A 1 107 ? -5.836 13.797 13.102 1 94.81 107 LEU A O 1
ATOM 879 N N . MET A 1 108 ? -4.047 15.125 13.156 1 93.31 108 MET A N 1
ATOM 880 C CA . MET A 1 108 ? -3.625 14.773 11.805 1 93.31 108 MET A CA 1
ATOM 881 C C . MET A 1 108 ? -3.287 13.297 11.703 1 93.31 108 MET A C 1
ATOM 883 O O . MET A 1 108 ? -3.66 12.633 10.727 1 93.31 108 MET A O 1
ATOM 887 N N . MET A 1 109 ? -2.627 12.805 12.711 1 89.62 109 MET A N 1
ATOM 888 C CA . MET A 1 109 ? -2.291 11.391 12.727 1 89.62 109 MET A CA 1
ATOM 889 C C . MET A 1 109 ? -3.547 10.531 12.875 1 89.62 109 MET A C 1
ATOM 891 O O . MET A 1 109 ? -3.703 9.523 12.188 1 89.62 109 MET A O 1
ATOM 895 N N . GLN A 1 110 ? -4.441 10.938 13.727 1 90.12 110 GLN A N 1
ATOM 896 C CA . GLN A 1 110 ? -5.695 10.234 13.953 1 90.12 110 GLN A CA 1
ATOM 897 C C . GLN A 1 110 ? -6.527 10.164 12.68 1 90.12 110 GLN A C 1
ATOM 899 O O . GLN A 1 110 ? -7.246 9.188 12.453 1 90.12 110 GLN A O 1
ATOM 904 N N . ALA A 1 111 ? -6.371 11.195 11.875 1 93.5 111 ALA A N 1
ATOM 905 C CA . ALA A 1 111 ? -7.129 11.258 10.633 1 93.5 111 ALA A CA 1
ATOM 906 C C . ALA A 1 111 ? -6.801 10.078 9.727 1 93.5 111 ALA A C 1
ATOM 908 O O . ALA A 1 111 ? -7.68 9.547 9.047 1 93.5 111 ALA A O 1
ATOM 909 N N . TYR A 1 112 ? -5.566 9.625 9.734 1 88.25 112 TYR A N 1
ATOM 910 C CA . TYR A 1 112 ? -5.168 8.484 8.922 1 88.25 112 TYR A CA 1
ATOM 911 C C . TYR A 1 112 ? -5.879 7.215 9.375 1 88.25 112 TYR A C 1
ATOM 913 O O . TYR A 1 112 ? -6.336 6.422 8.547 1 88.25 112 TYR A O 1
ATOM 921 N N . ALA A 1 113 ? -6.008 7.078 10.648 1 86.88 113 ALA A N 1
ATOM 922 C CA . ALA A 1 113 ? -6.672 5.902 11.203 1 86.88 113 ALA A CA 1
ATOM 923 C C . ALA A 1 113 ? -8.18 5.98 11.023 1 86.88 113 ALA A C 1
ATOM 925 O O . ALA A 1 113 ? -8.852 4.957 10.859 1 86.88 113 ALA A O 1
ATOM 926 N N . ASP A 1 114 ? -8.711 7.148 10.961 1 91.56 114 ASP A N 1
ATOM 927 C CA . ASP A 1 114 ? -10.156 7.344 10.906 1 91.56 114 ASP A CA 1
ATOM 928 C C . ASP A 1 114 ? -10.656 7.309 9.461 1 91.56 114 ASP A C 1
ATOM 930 O O . ASP A 1 114 ? -11.859 7.145 9.219 1 91.56 114 ASP A O 1
ATOM 934 N N . LEU A 1 115 ? -9.812 7.457 8.555 1 91.62 115 LEU A N 1
ATOM 935 C CA . LEU A 1 115 ? -10.148 7.688 7.156 1 91.62 115 LEU A CA 1
ATOM 936 C C . LEU A 1 115 ? -11.117 6.625 6.648 1 91.62 115 LEU A C 1
ATOM 938 O O . LEU A 1 115 ? -12.148 6.953 6.062 1 91.62 115 LEU A O 1
ATOM 942 N N . PRO A 1 116 ? -10.922 5.312 6.941 1 86 116 PRO A N 1
ATOM 943 C CA . PRO A 1 116 ? -11.852 4.305 6.418 1 86 116 PRO A CA 1
ATOM 944 C C . PRO A 1 116 ? -13.227 4.371 7.07 1 86 116 PRO A C 1
ATOM 946 O O . PRO A 1 116 ? -14.188 3.789 6.559 1 86 116 PRO A O 1
ATOM 949 N N . HIS A 1 117 ? -13.383 5.078 8.125 1 89.5 117 HIS A N 1
ATOM 950 C CA . HIS A 1 117 ? -14.602 5.027 8.922 1 89.5 117 HIS A CA 1
ATOM 951 C C . HIS A 1 117 ? -15.406 6.316 8.781 1 89.5 117 HIS A C 1
ATOM 953 O O . HIS A 1 117 ? -16.5 6.43 9.336 1 89.5 117 HIS A O 1
ATOM 959 N N . PHE A 1 118 ? -14.891 7.273 8.062 1 93.06 118 PHE A N 1
ATOM 960 C CA . PHE A 1 118 ? -15.602 8.523 7.84 1 93.06 118 PHE A CA 1
ATOM 961 C C . PHE A 1 118 ? -16.812 8.312 6.941 1 93.06 118 PHE A C 1
ATOM 963 O O . PHE A 1 118 ? -16.797 7.449 6.059 1 93.06 118 PHE A O 1
ATOM 970 N N . PRO A 1 119 ? -17.922 9.109 7.176 1 93.56 119 PRO A N 1
ATOM 971 C CA . PRO A 1 119 ? -18.922 9.172 6.113 1 93.56 119 PRO A CA 1
ATOM 972 C C . PRO A 1 119 ? -18.344 9.594 4.77 1 93.56 119 PRO A C 1
ATOM 974 O O . PRO A 1 119 ? -17.359 10.336 4.723 1 93.56 119 PRO A O 1
ATOM 977 N N . GLU A 1 120 ? -18.891 9.25 3.674 1 91.75 120 GLU A N 1
ATOM 978 C CA . GLU A 1 120 ? -18.312 9.305 2.334 1 91.75 120 GLU A CA 1
ATOM 979 C C . GLU A 1 120 ? -17.906 10.727 1.972 1 91.75 120 GLU A C 1
ATOM 981 O O . GLU A 1 120 ? -16.781 10.953 1.52 1 91.75 120 GLU A O 1
ATOM 986 N N . PRO A 1 121 ? -18.75 11.719 2.18 1 93.31 121 PRO A N 1
ATOM 987 C CA . PRO A 1 121 ? -18.312 13.062 1.784 1 93.31 121 PRO A CA 1
ATOM 988 C C . PRO A 1 121 ? -17.094 13.539 2.557 1 93.31 121 PRO A C 1
ATOM 990 O O . PRO A 1 121 ? -16.188 14.141 1.972 1 93.31 121 PRO A O 1
ATOM 993 N N . LEU A 1 122 ? -17.062 13.328 3.883 1 95.5 122 LEU A N 1
ATOM 994 C CA . LEU A 1 122 ? -15.914 13.703 4.703 1 95.5 122 LEU A CA 1
ATOM 995 C C . LEU A 1 122 ? -14.688 12.891 4.328 1 95.5 122 LEU A C 1
ATOM 997 O O . LEU A 1 122 ? -13.578 13.422 4.258 1 95.5 122 LEU A O 1
ATOM 1001 N N . ARG A 1 123 ? -14.898 11.609 4.117 1 95.5 123 ARG A N 1
ATOM 1002 C CA . ARG A 1 123 ? -13.805 10.734 3.715 1 95.5 123 ARG A CA 1
ATOM 1003 C C . ARG A 1 123 ? -13.102 11.273 2.471 1 95.5 123 ARG A C 1
ATOM 1005 O O . ARG A 1 123 ? -11.875 11.367 2.438 1 95.5 123 ARG A O 1
ATOM 1012 N N . GLN A 1 124 ? -13.852 11.688 1.496 1 94.44 124 GLN A N 1
ATOM 1013 C CA . GLN A 1 124 ? -13.305 12.195 0.245 1 94.44 124 GLN A CA 1
ATOM 1014 C C . GLN A 1 124 ? -12.523 13.484 0.475 1 94.44 124 GLN A C 1
ATOM 1016 O O . GLN A 1 124 ? -11.438 13.664 -0.073 1 94.44 124 GLN A O 1
ATOM 1021 N N . GLN A 1 125 ? -13.07 14.289 1.281 1 95.06 125 GLN A N 1
ATOM 1022 C CA . GLN A 1 125 ? -12.445 15.586 1.521 1 95.06 125 GLN A CA 1
ATOM 1023 C C . GLN A 1 125 ? -11.148 15.43 2.307 1 95.06 125 GLN A C 1
ATOM 1025 O O . GLN A 1 125 ? -10.125 16.031 1.966 1 95.06 125 GLN A O 1
ATOM 1030 N N . VAL A 1 126 ? -11.195 14.625 3.34 1 95.94 126 VAL A N 1
ATOM 1031 C CA . VAL A 1 126 ? -10.008 14.406 4.152 1 95.94 126 VAL A CA 1
ATOM 1032 C C . VAL A 1 126 ? -8.953 13.672 3.328 1 95.94 126 VAL A C 1
ATOM 1034 O O . VAL A 1 126 ? -7.758 13.984 3.422 1 95.94 126 VAL A O 1
ATOM 1037 N N . GLN A 1 127 ? -9.383 12.781 2.516 1 94.12 127 GLN A N 1
ATOM 1038 C CA . GLN A 1 127 ? -8.469 12.078 1.627 1 94.12 127 GLN A CA 1
ATOM 1039 C C . GLN A 1 127 ? -7.777 13.047 0.67 1 94.12 127 GLN A C 1
ATOM 1041 O O . GLN A 1 127 ? -6.582 12.906 0.397 1 94.12 127 GLN A O 1
ATOM 1046 N N . GLN A 1 128 ? -8.516 13.898 0.142 1 94 128 GLN A N 1
ATOM 1047 C CA . GLN A 1 128 ? -7.945 14.906 -0.746 1 94 128 GLN A CA 1
ATOM 1048 C C . GLN A 1 128 ? -6.867 15.719 -0.034 1 94 128 GLN A C 1
ATOM 1050 O O . GLN A 1 128 ? -5.805 15.977 -0.599 1 94 128 GLN A O 1
ATOM 1055 N N . GLU A 1 129 ? -7.133 16.078 1.177 1 93.62 129 GLU A N 1
ATOM 1056 C CA . GLU A 1 129 ? -6.164 16.844 1.958 1 93.62 129 GLU A CA 1
ATOM 1057 C C . GLU A 1 129 ? -4.91 16.031 2.238 1 93.62 129 GLU A C 1
ATOM 1059 O O . GLU A 1 129 ? -3.791 16.516 2.09 1 93.62 129 GLU A O 1
ATOM 1064 N N . THR A 1 130 ? -5.125 14.805 2.611 1 91.62 130 THR A N 1
ATOM 1065 C CA . THR A 1 130 ? -3.984 13.969 2.955 1 91.62 130 THR A CA 1
ATOM 1066 C C . THR A 1 130 ? -3.168 13.633 1.71 1 91.62 130 THR A C 1
ATOM 1068 O O . THR A 1 130 ? -1.939 13.531 1.774 1 91.62 130 THR A O 1
ATOM 1071 N N . THR A 1 131 ? -3.82 13.492 0.58 1 89.81 131 THR A N 1
ATOM 1072 C CA . THR A 1 131 ? -3.133 13.266 -0.686 1 89.81 131 THR A CA 1
ATOM 1073 C C . THR A 1 131 ? -2.27 14.469 -1.057 1 89.81 131 THR A C 1
ATOM 1075 O O . THR A 1 131 ? -1.138 14.312 -1.518 1 89.81 131 THR A O 1
ATOM 1078 N N . ALA A 1 132 ? -2.822 15.609 -0.818 1 89.75 132 ALA A N 1
ATOM 1079 C CA . ALA A 1 132 ? -2.072 16.828 -1.11 1 89.75 132 ALA A CA 1
ATOM 1080 C C . ALA A 1 132 ? -0.834 16.938 -0.225 1 89.75 132 ALA A C 1
ATOM 1082 O O . ALA A 1 132 ? 0.23 17.359 -0.684 1 89.75 132 ALA A O 1
ATOM 1083 N N . ILE A 1 133 ? -0.946 16.578 0.983 1 87.5 133 ILE A N 1
ATOM 1084 C CA . ILE A 1 133 ? 0.167 16.594 1.927 1 87.5 133 ILE A CA 1
ATOM 1085 C C . ILE A 1 133 ? 1.241 15.609 1.479 1 87.5 133 ILE A C 1
ATOM 1087 O O . ILE A 1 133 ? 2.428 15.945 1.444 1 87.5 133 ILE A O 1
ATOM 1091 N N . SER A 1 134 ? 0.844 14.406 1.077 1 87.25 134 SER A N 1
ATOM 1092 C CA . SER A 1 134 ? 1.773 13.383 0.605 1 87.25 134 SER A CA 1
ATOM 1093 C C . SER A 1 134 ? 2.479 13.828 -0.673 1 87.25 134 SER A C 1
ATOM 1095 O O . SER A 1 134 ? 3.66 13.531 -0.869 1 87.25 134 SER A O 1
ATOM 1097 N N . ALA A 1 135 ? 1.747 14.523 -1.497 1 87.12 135 ALA A N 1
ATOM 1098 C CA . ALA A 1 135 ? 2.318 15 -2.752 1 87.12 135 ALA A CA 1
ATOM 1099 C C . ALA A 1 135 ? 3.441 16 -2.498 1 87.12 135 ALA A C 1
ATOM 1101 O O . ALA A 1 135 ? 4.418 16.062 -3.25 1 87.12 135 ALA A O 1
ATOM 1102 N N . GLU A 1 136 ? 3.262 16.766 -1.483 1 84.69 136 GLU A N 1
ATOM 1103 C CA . GLU A 1 136 ? 4.312 17.719 -1.128 1 84.69 136 GLU A CA 1
ATOM 1104 C C . GLU A 1 136 ? 5.566 17 -0.645 1 84.69 136 GLU A C 1
ATOM 1106 O O . GLU A 1 136 ? 6.684 17.375 -1.005 1 84.69 136 GLU A O 1
ATOM 1111 N N . ALA A 1 137 ? 5.398 15.977 0.196 1 83.25 137 ALA A N 1
ATOM 1112 C CA . ALA A 1 137 ? 6.523 15.164 0.638 1 83.25 137 ALA A CA 1
ATOM 1113 C C . ALA A 1 137 ? 7.215 14.492 -0.547 1 83.25 137 ALA A C 1
ATOM 1115 O O . ALA A 1 137 ? 8.445 14.477 -0.632 1 83.25 137 ALA A O 1
ATOM 1116 N N . ASP A 1 138 ? 6.426 13.977 -1.441 1 88 138 ASP A N 1
ATOM 1117 C CA . ASP A 1 138 ? 6.953 13.359 -2.654 1 88 138 ASP A CA 1
ATOM 1118 C C . ASP A 1 138 ? 7.809 14.344 -3.447 1 88 138 ASP A C 1
ATOM 1120 O O . ASP A 1 138 ? 8.898 14 -3.908 1 88 138 ASP A O 1
ATOM 1124 N N . ARG A 1 139 ? 7.266 15.523 -3.555 1 89.62 139 ARG A N 1
ATOM 1125 C CA . ARG A 1 139 ? 7.977 16.547 -4.309 1 89.62 139 ARG A CA 1
ATOM 1126 C C . ARG A 1 139 ? 9.336 16.844 -3.686 1 89.62 139 ARG A C 1
ATOM 1128 O O . ARG A 1 139 ? 10.336 16.969 -4.398 1 89.62 139 ARG A O 1
ATOM 1135 N N . ILE A 1 140 ? 9.406 16.922 -2.441 1 88.44 140 ILE A N 1
ATOM 1136 C CA . ILE A 1 140 ? 10.633 17.234 -1.727 1 88.44 140 ILE A CA 1
ATOM 1137 C C . ILE A 1 140 ? 11.664 16.125 -1.946 1 88.44 140 ILE A C 1
ATOM 1139 O O . ILE A 1 140 ? 12.82 16.406 -2.26 1 88.44 140 ILE A O 1
ATOM 1143 N N . PHE A 1 141 ? 11.273 14.883 -1.818 1 91.62 141 PHE A N 1
ATOM 1144 C CA . PHE A 1 141 ? 12.188 13.766 -2.014 1 91.62 141 PHE A CA 1
ATOM 1145 C C . PHE A 1 141 ? 12.633 13.68 -3.471 1 91.62 141 PHE A C 1
ATOM 1147 O O . PHE A 1 141 ? 13.789 13.383 -3.754 1 91.62 141 PHE A O 1
ATOM 1154 N N . ARG A 1 142 ? 11.711 13.945 -4.309 1 93.25 142 ARG A N 1
ATOM 1155 C CA . ARG A 1 142 ? 12.055 13.914 -5.727 1 93.25 142 ARG A CA 1
ATOM 1156 C C . ARG A 1 142 ? 13.102 14.977 -6.059 1 93.25 142 ARG A C 1
ATOM 1158 O O . ARG A 1 142 ? 14.062 14.695 -6.777 1 93.25 142 ARG A O 1
ATOM 1165 N N . GLU A 1 143 ? 12.898 16.172 -5.57 1 92.81 143 GLU A N 1
ATOM 1166 C CA . GLU A 1 143 ? 13.859 17.25 -5.785 1 92.81 143 GLU A CA 1
ATOM 1167 C C . GLU A 1 143 ? 15.227 16.891 -5.223 1 92.81 143 GLU A C 1
ATOM 1169 O O . GLU A 1 143 ? 16.25 17.188 -5.844 1 92.81 143 GLU A O 1
ATOM 1174 N N . LYS A 1 144 ? 15.219 16.297 -4.062 1 94.06 144 LYS A N 1
ATOM 1175 C CA . LYS A 1 144 ? 16.484 15.875 -3.479 1 94.06 144 LYS A CA 1
ATOM 1176 C C . LYS A 1 144 ? 17.188 14.844 -4.359 1 94.06 144 LYS A C 1
ATOM 1178 O O . LYS A 1 144 ? 18.391 14.93 -4.582 1 94.06 144 LYS A O 1
ATOM 1183 N N . ILE A 1 145 ? 16.484 13.906 -4.852 1 95.88 145 ILE A N 1
ATOM 1184 C CA . ILE A 1 145 ? 17.016 12.867 -5.719 1 95.88 145 ILE A CA 1
ATOM 1185 C C . ILE A 1 145 ? 17.594 13.492 -6.988 1 95.88 145 ILE A C 1
ATOM 1187 O O . ILE A 1 145 ? 18.656 13.078 -7.473 1 95.88 145 ILE A O 1
ATOM 1191 N N . GLU A 1 146 ? 16.938 14.5 -7.496 1 95.75 146 GLU A N 1
ATOM 1192 C CA . GLU A 1 146 ? 17.391 15.195 -8.703 1 95.75 146 GLU A CA 1
ATOM 1193 C C . GLU A 1 146 ? 18.734 15.859 -8.484 1 95.75 146 GLU A C 1
ATOM 1195 O O . GLU A 1 146 ? 19.531 16 -9.422 1 95.75 146 GLU A O 1
ATOM 1200 N N . GLN A 1 147 ? 19.016 16.25 -7.281 1 94.88 147 GLN A N 1
ATOM 1201 C CA . GLN A 1 147 ? 20.25 16.953 -6.949 1 94.88 147 GLN A CA 1
ATOM 1202 C C . GLN A 1 147 ? 21.391 15.984 -6.691 1 94.88 147 GLN A C 1
ATOM 1204 O O . GLN A 1 147 ? 22.562 16.391 -6.633 1 94.88 147 GLN A O 1
ATOM 1209 N N . LEU A 1 148 ? 21.078 14.758 -6.512 1 95.19 148 LEU A N 1
ATOM 1210 C CA . LEU A 1 148 ? 22.078 13.773 -6.152 1 95.19 148 LEU A CA 1
ATOM 1211 C C . LEU A 1 148 ? 22.578 13.031 -7.387 1 95.19 148 LEU A C 1
ATOM 1213 O O . LEU A 1 148 ? 21.828 12.852 -8.352 1 95.19 148 LEU A O 1
ATOM 1217 N N . PRO A 1 149 ? 23.859 12.633 -7.383 1 95.44 149 PRO A N 1
ATOM 1218 C CA . PRO A 1 149 ? 24.328 11.805 -8.492 1 95.44 149 PRO A CA 1
ATOM 1219 C C . PRO A 1 149 ? 23.656 10.43 -8.531 1 95.44 149 PRO A C 1
ATOM 1221 O O . PRO A 1 149 ? 23.266 9.906 -7.484 1 95.44 149 PRO A O 1
ATOM 1224 N N . ARG A 1 150 ? 23.484 9.898 -9.703 1 95.5 150 ARG A N 1
ATOM 1225 C CA . ARG A 1 150 ? 22.859 8.586 -9.859 1 95.5 150 ARG A CA 1
ATOM 1226 C C . ARG A 1 150 ? 23.688 7.691 -10.766 1 95.5 150 ARG A C 1
ATOM 1228 O O . ARG A 1 150 ? 24.328 8.172 -11.703 1 95.5 150 ARG A O 1
ATOM 1235 N N . ARG A 1 151 ? 23.703 6.43 -10.5 1 93.81 151 ARG A N 1
ATOM 1236 C CA . ARG A 1 151 ? 24.344 5.457 -11.375 1 93.81 151 ARG A CA 1
ATOM 1237 C C . ARG A 1 151 ? 23.766 5.535 -12.789 1 93.81 151 ARG A C 1
ATOM 1239 O O . ARG A 1 151 ? 22.594 5.855 -12.969 1 93.81 151 ARG A O 1
ATOM 1246 N N . GLU A 1 152 ? 24.656 5.188 -13.711 1 91 152 GLU A N 1
ATOM 1247 C CA . GLU A 1 152 ? 24.234 5.188 -15.109 1 91 152 GLU A CA 1
ATOM 1248 C C . GLU A 1 152 ? 23.047 4.266 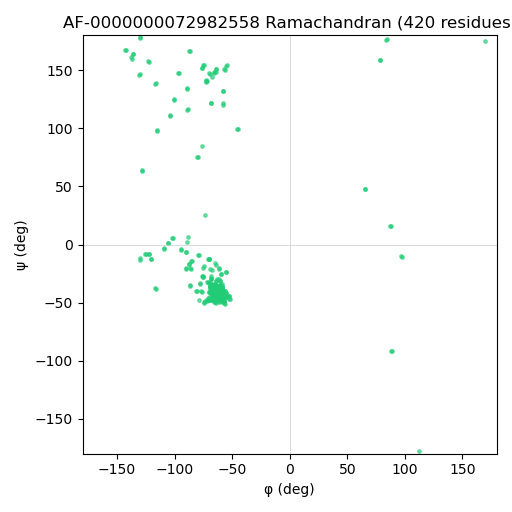-15.32 1 91 152 GLU A C 1
ATOM 1250 O O . GLU A 1 152 ? 23 3.156 -14.789 1 91 152 GLU A O 1
ATOM 1255 N N . GLY A 1 153 ? 22.047 4.809 -16.031 1 90.12 153 GLY A N 1
ATOM 1256 C CA . GLY A 1 153 ? 20.906 3.979 -16.375 1 90.12 153 GLY A CA 1
ATOM 1257 C C . GLY A 1 153 ? 19.734 4.141 -15.422 1 90.12 153 GLY A C 1
ATOM 1258 O O . GLY A 1 153 ? 18.641 3.627 -15.68 1 90.12 153 GLY A O 1
ATOM 1259 N N . LEU A 1 154 ? 20 4.844 -14.32 1 93.88 154 LEU A N 1
ATOM 1260 C CA . LEU A 1 154 ? 18.922 5.043 -13.352 1 93.88 154 LEU A CA 1
ATOM 1261 C C . LEU A 1 154 ? 18.312 6.438 -13.5 1 93.88 154 LEU A C 1
ATOM 1263 O O . LEU A 1 154 ? 19.031 7.438 -13.492 1 93.88 154 LEU A O 1
ATOM 1267 N N . SER A 1 155 ? 17.062 6.438 -13.703 1 95.56 155 SER A N 1
ATOM 1268 C CA . SER A 1 155 ? 16.344 7.707 -13.773 1 95.56 155 SER A CA 1
ATOM 1269 C C . SER A 1 155 ? 15.922 8.172 -12.383 1 95.56 155 SER A C 1
ATOM 1271 O O . SER A 1 155 ? 15.961 7.395 -11.422 1 95.56 155 SER A O 1
ATOM 1273 N N . VAL A 1 156 ? 15.508 9.438 -12.297 1 96.75 156 VAL A N 1
ATOM 1274 C CA . VAL A 1 156 ? 14.93 9.977 -11.07 1 96.75 156 VAL A CA 1
ATOM 1275 C C . VAL A 1 156 ? 13.695 9.164 -10.688 1 96.75 156 VAL A C 1
ATOM 1277 O O . VAL A 1 156 ? 13.492 8.836 -9.516 1 96.75 156 VAL A O 1
ATOM 1280 N N . ASP A 1 157 ? 12.938 8.734 -11.688 1 95.25 157 ASP A N 1
ATOM 1281 C CA . ASP A 1 157 ? 11.711 7.98 -11.453 1 95.25 157 ASP A CA 1
ATOM 1282 C C . ASP A 1 157 ? 12.023 6.613 -10.844 1 95.25 157 ASP A C 1
ATOM 1284 O O . ASP A 1 157 ? 11.258 6.109 -10.016 1 95.25 157 ASP A O 1
ATOM 1288 N N . ASP A 1 158 ? 13.078 6.047 -11.211 1 95.12 158 ASP A N 1
ATOM 1289 C CA . ASP A 1 158 ? 13.477 4.762 -10.648 1 95.12 158 ASP A CA 1
ATOM 1290 C C . ASP A 1 158 ? 13.766 4.875 -9.156 1 95.12 158 ASP A C 1
ATOM 1292 O O . ASP A 1 158 ? 13.219 4.113 -8.352 1 95.12 158 ASP A O 1
ATOM 1296 N N . VAL A 1 159 ? 14.586 5.867 -8.859 1 97.31 159 VAL A N 1
ATOM 1297 C CA . VAL A 1 159 ? 14.992 6.059 -7.469 1 97.31 159 VAL A CA 1
ATOM 1298 C C . VAL A 1 159 ? 13.789 6.484 -6.629 1 97.31 159 VAL A C 1
ATOM 1300 O O . VAL A 1 159 ? 13.539 5.926 -5.559 1 97.31 159 VAL A O 1
ATOM 1303 N N . PHE A 1 160 ? 13.07 7.426 -7.188 1 96.62 160 PHE A N 1
ATOM 1304 C CA . PHE A 1 160 ? 11.898 7.914 -6.461 1 96.62 160 PHE A CA 1
ATOM 1305 C C . PHE A 1 160 ? 10.883 6.793 -6.262 1 96.62 160 PHE A C 1
ATOM 1307 O O . PHE A 1 160 ? 10.211 6.734 -5.227 1 96.62 160 PHE A O 1
ATOM 1314 N N . GLY A 1 161 ? 10.742 5.926 -7.188 1 95.38 161 GLY A N 1
ATOM 1315 C CA . GLY A 1 161 ? 9.836 4.797 -7.039 1 95.38 161 GLY A CA 1
ATOM 1316 C C . GLY A 1 161 ? 10.117 3.963 -5.805 1 95.38 161 GLY A C 1
ATOM 1317 O O . GLY A 1 161 ? 9.195 3.537 -5.109 1 95.38 161 GLY A O 1
ATOM 1318 N N . VAL A 1 162 ? 11.367 3.727 -5.52 1 96.75 162 VAL A N 1
ATOM 1319 C CA . VAL A 1 162 ? 11.75 2.975 -4.328 1 96.75 162 VAL A CA 1
ATOM 1320 C C . VAL A 1 162 ? 11.406 3.783 -3.076 1 96.75 162 VAL A C 1
ATOM 1322 O O . VAL A 1 162 ? 10.812 3.258 -2.133 1 96.75 162 VAL A O 1
ATOM 1325 N N . VAL A 1 163 ? 11.758 5.027 -3.109 1 95.88 163 VAL A N 1
ATOM 1326 C CA . VAL A 1 163 ? 11.531 5.898 -1.963 1 95.88 163 VAL A CA 1
ATOM 1327 C C . VAL A 1 163 ? 10.031 6.012 -1.689 1 95.88 163 VAL A C 1
ATOM 1329 O O . VAL A 1 163 ? 9.594 5.934 -0.538 1 95.88 163 VAL A O 1
ATOM 1332 N N . SER A 1 164 ? 9.297 6.203 -2.738 1 93.69 164 SER A N 1
ATOM 1333 C CA . SER A 1 164 ? 7.852 6.324 -2.598 1 93.69 164 SER A CA 1
ATOM 1334 C C . SER A 1 164 ? 7.246 5.055 -2.002 1 93.69 164 SER A C 1
ATOM 1336 O O . SER A 1 164 ? 6.293 5.125 -1.222 1 93.69 164 SER A O 1
ATOM 1338 N N . ALA A 1 165 ? 7.762 3.895 -2.414 1 93.56 165 ALA A N 1
ATOM 1339 C CA . ALA A 1 165 ? 7.312 2.633 -1.835 1 93.56 165 ALA A CA 1
ATOM 1340 C C . ALA A 1 165 ? 7.59 2.586 -0.336 1 93.56 165 ALA A C 1
ATOM 1342 O O . ALA A 1 165 ? 6.77 2.092 0.44 1 93.56 165 ALA A O 1
ATOM 1343 N N . LEU A 1 166 ? 8.711 3.086 0.067 1 93.38 166 LEU A N 1
ATOM 1344 C CA . LEU A 1 166 ? 9.07 3.121 1.479 1 93.38 166 LEU A CA 1
ATOM 1345 C C . LEU A 1 166 ? 8.156 4.062 2.252 1 93.38 166 LEU A C 1
ATOM 1347 O O . LEU A 1 166 ? 7.719 3.74 3.361 1 93.38 166 LEU A O 1
ATOM 1351 N N . ILE A 1 167 ? 7.891 5.211 1.652 1 89.88 167 ILE A N 1
ATOM 1352 C CA . ILE A 1 167 ? 7.004 6.18 2.289 1 89.88 167 ILE A CA 1
ATOM 1353 C C . ILE A 1 167 ? 5.625 5.559 2.498 1 89.88 167 ILE A C 1
ATOM 1355 O O . ILE A 1 167 ? 5.043 5.672 3.58 1 89.88 167 ILE A O 1
ATOM 1359 N N . ALA A 1 168 ? 5.168 4.93 1.468 1 89.31 168 ALA A N 1
ATOM 1360 C CA . ALA A 1 168 ? 3.863 4.277 1.559 1 89.31 168 ALA A CA 1
ATOM 1361 C C . ALA A 1 168 ? 3.854 3.219 2.658 1 89.31 168 ALA A C 1
ATOM 1363 O O . ALA A 1 168 ? 2.887 3.109 3.416 1 89.31 168 ALA A O 1
ATOM 1364 N N . GLN A 1 169 ? 4.852 2.438 2.709 1 89.69 169 GLN A N 1
ATOM 1365 C CA . GLN A 1 169 ? 4.934 1.396 3.727 1 89.69 169 GLN A CA 1
ATOM 1366 C C . GLN A 1 169 ? 4.977 2 5.129 1 89.69 169 GLN A C 1
ATOM 1368 O O . GLN A 1 169 ? 4.32 1.503 6.043 1 89.69 169 GLN A O 1
ATOM 1373 N N . GLN A 1 170 ? 5.73 2.979 5.328 1 87.88 170 GLN A N 1
ATOM 1374 C CA . GLN A 1 170 ? 5.824 3.635 6.629 1 87.88 170 GLN A CA 1
ATOM 1375 C C . GLN A 1 170 ? 4.477 4.219 7.047 1 87.88 170 GLN A C 1
ATOM 1377 O O . GLN A 1 170 ? 4.117 4.176 8.227 1 87.88 170 GLN A O 1
ATOM 1382 N N . THR A 1 171 ? 3.85 4.84 6.094 1 87.44 171 THR A N 1
ATOM 1383 C CA . THR A 1 171 ? 2.525 5.387 6.371 1 87.44 171 THR A CA 1
ATOM 1384 C C . THR A 1 171 ? 1.573 4.285 6.832 1 87.44 171 THR A C 1
ATOM 1386 O O . THR A 1 171 ? 0.83 4.469 7.797 1 87.44 171 THR A O 1
ATOM 1389 N N . ALA A 1 172 ? 1.625 3.176 6.191 1 88.12 172 ALA A N 1
ATOM 1390 C CA . ALA A 1 172 ? 0.765 2.053 6.559 1 88.12 172 ALA A CA 1
ATOM 1391 C C . ALA A 1 172 ? 1.081 1.555 7.965 1 88.12 172 ALA A C 1
ATOM 1393 O O . ALA A 1 172 ? 0.173 1.275 8.75 1 88.12 172 ALA A O 1
ATOM 1394 N N . VAL A 1 173 ? 2.332 1.466 8.266 1 89 173 VAL A N 1
ATOM 1395 C CA . VAL A 1 173 ? 2.742 0.982 9.578 1 89 173 VAL A CA 1
ATOM 1396 C C . VAL A 1 173 ? 2.299 1.971 10.656 1 89 173 VAL A C 1
ATOM 1398 O O . VAL A 1 173 ? 1.746 1.573 11.688 1 89 173 VAL A O 1
ATOM 1401 N N . THR A 1 174 ? 2.521 3.178 10.422 1 88.38 174 THR A N 1
ATOM 1402 C CA . THR A 1 174 ? 2.141 4.215 11.375 1 88.38 174 THR A CA 1
ATOM 1403 C C . THR A 1 174 ? 0.627 4.234 11.578 1 88.38 174 THR A C 1
ATOM 1405 O O . THR A 1 174 ? 0.147 4.324 12.711 1 88.38 174 THR A O 1
ATOM 1408 N N . THR A 1 175 ? -0.107 4.129 10.477 1 89.31 175 THR A N 1
ATOM 1409 C CA . THR A 1 175 ? -1.563 4.078 10.547 1 89.31 175 THR A CA 1
ATOM 1410 C C . THR A 1 175 ? -2.027 2.912 11.414 1 89.31 175 THR A C 1
ATOM 1412 O O . THR A 1 175 ? -2.918 3.07 12.25 1 89.31 175 THR A O 1
ATOM 1415 N N . ARG A 1 176 ? -1.399 1.802 11.25 1 89.56 176 ARG A N 1
ATOM 1416 C CA . ARG A 1 176 ? -1.752 0.622 12.031 1 89.56 176 ARG A CA 1
ATOM 1417 C C . ARG A 1 176 ? -1.468 0.842 13.516 1 89.56 176 ARG A C 1
ATOM 1419 O O . ARG A 1 176 ? -2.254 0.434 14.367 1 89.56 176 ARG A O 1
ATOM 1426 N N . LEU A 1 177 ? -0.369 1.503 13.805 1 89.06 177 LEU A N 1
ATOM 1427 C CA . LEU A 1 177 ? -0.009 1.787 15.188 1 89.06 177 LEU A CA 1
ATOM 1428 C C . LEU A 1 177 ? -1.03 2.717 15.836 1 89.06 177 LEU A C 1
ATOM 1430 O O . LEU A 1 177 ? -1.409 2.52 16.984 1 89.06 177 LEU A O 1
ATOM 1434 N N . ILE A 1 178 ? -1.49 3.658 15.117 1 85.81 178 ILE A N 1
ATOM 1435 C CA . ILE A 1 178 ? -2.482 4.605 15.617 1 85.81 178 ILE A CA 1
ATOM 1436 C C . ILE A 1 178 ? -3.814 3.891 15.828 1 85.81 178 ILE A C 1
ATOM 1438 O O . ILE A 1 178 ? -4.41 3.98 16.906 1 85.81 178 ILE A O 1
ATOM 1442 N N . ALA A 1 179 ? -4.234 3.127 14.844 1 85.94 179 ALA A N 1
ATOM 1443 C CA . ALA A 1 179 ? -5.527 2.447 14.883 1 85.94 179 ALA A CA 1
ATOM 1444 C C . ALA A 1 179 ? -5.578 1.422 16.016 1 85.94 179 ALA A C 1
ATOM 1446 O O . ALA A 1 179 ? -6.637 1.19 16.594 1 85.94 179 ALA A O 1
ATOM 1447 N N . SER A 1 180 ? -4.43 0.864 16.297 1 88.56 180 SER A N 1
ATOM 1448 C CA . SER A 1 180 ? -4.398 -0.177 17.328 1 88.56 180 SER A CA 1
ATOM 1449 C C . SER A 1 180 ? -4.148 0.414 18.703 1 88.56 180 SER A C 1
ATOM 1451 O O . SER A 1 180 ? -4.094 -0.316 19.703 1 88.56 180 SER A O 1
ATOM 1453 N N . GLY A 1 181 ? -3.863 1.699 18.797 1 85.5 181 GLY A N 1
ATOM 1454 C CA . GLY A 1 181 ? -3.672 2.365 20.078 1 85.5 181 GLY A CA 1
ATOM 1455 C C . GLY A 1 181 ? -2.24 2.305 20.578 1 85.5 181 GLY A C 1
ATOM 1456 O O . GLY A 1 181 ? -1.967 2.619 21.734 1 85.5 181 GLY A O 1
ATOM 1457 N N . HIS A 1 182 ? -1.33 1.983 19.703 1 84.62 182 HIS A N 1
ATOM 1458 C CA . HIS A 1 182 ? 0.069 1.851 20.094 1 84.62 182 HIS A CA 1
ATOM 1459 C C . HIS A 1 182 ? 0.833 3.148 19.859 1 84.62 182 HIS A C 1
ATOM 1461 O O . HIS A 1 182 ? 2.025 3.236 20.156 1 84.62 182 HIS A O 1
ATOM 1467 N N . TYR A 1 183 ? 0.129 4.059 19.281 1 82.62 183 TYR A N 1
ATOM 1468 C CA . TYR A 1 183 ? 0.689 5.395 19.109 1 82.62 183 TYR A CA 1
ATOM 1469 C C . TYR A 1 183 ? 0.085 6.367 20.125 1 82.62 183 TYR A C 1
ATOM 1471 O O . TYR A 1 183 ? -1.127 6.594 20.125 1 82.62 183 TYR A O 1
ATOM 1479 N N . ARG A 1 184 ? 0.82 6.863 21.094 1 77.19 184 ARG A N 1
ATOM 1480 C CA . ARG A 1 184 ? 0.376 7.863 22.062 1 77.19 184 ARG A CA 1
ATOM 1481 C C . ARG A 1 184 ? 1.181 9.148 21.938 1 77.19 184 ARG A C 1
ATOM 1483 O O . ARG A 1 184 ? 0.634 10.25 22.078 1 77.19 184 ARG A O 1
ATOM 1490 N N . LYS A 1 185 ? 2.479 8.906 21.656 1 77 185 LYS A N 1
ATOM 1491 C CA . LYS A 1 185 ? 3.418 10.016 21.5 1 77 185 LYS A CA 1
ATOM 1492 C C . LYS A 1 185 ? 4.426 9.711 20.391 1 77 185 LYS A C 1
ATOM 1494 O O . LYS A 1 185 ? 4.535 8.57 19.938 1 77 185 LYS A O 1
ATOM 1499 N N . PHE A 1 186 ? 5.141 10.703 20 1 76.06 186 PHE A N 1
ATOM 1500 C CA . PHE A 1 186 ? 6.047 10.594 18.859 1 76.06 186 PHE A CA 1
ATOM 1501 C C . PHE A 1 186 ? 7.113 9.539 19.125 1 76.06 186 PHE A C 1
ATOM 1503 O O . PHE A 1 186 ? 7.551 8.852 18.188 1 76.06 186 PHE A O 1
ATOM 1510 N N . GLU A 1 187 ? 7.52 9.5 20.359 1 79.06 187 GLU A N 1
ATOM 1511 C CA . GLU A 1 187 ? 8.562 8.539 20.719 1 79.06 187 GLU A CA 1
ATOM 1512 C C . GLU A 1 187 ? 8.156 7.121 20.328 1 79.06 187 GLU A C 1
ATOM 1514 O O . GLU A 1 187 ? 9.016 6.27 20.094 1 79.06 187 GLU A O 1
ATOM 1519 N N . ASP A 1 188 ? 6.883 6.949 20.234 1 84.62 188 ASP A N 1
ATOM 1520 C CA . ASP A 1 188 ? 6.379 5.625 19.859 1 84.62 188 ASP A CA 1
ATOM 1521 C C . ASP A 1 188 ? 6.684 5.309 18.406 1 84.62 188 ASP A C 1
ATOM 1523 O O . ASP A 1 188 ? 6.594 4.152 17.984 1 84.62 188 ASP A O 1
ATOM 1527 N N . LEU A 1 189 ? 7.105 6.355 17.672 1 83.38 189 LEU A N 1
ATOM 1528 C CA . LEU A 1 189 ? 7.402 6.168 16.266 1 83.38 189 LEU A CA 1
ATOM 1529 C C . LEU A 1 189 ? 8.906 6.082 16.031 1 83.38 189 LEU A C 1
ATOM 1531 O O . LEU A 1 189 ? 9.367 6.039 14.883 1 83.38 189 LEU A O 1
ATOM 1535 N N . GLN A 1 190 ? 9.656 6.066 17.109 1 83.69 190 GLN A N 1
ATOM 1536 C CA . GLN A 1 190 ? 11.109 6.062 17 1 83.69 190 GLN A CA 1
ATOM 1537 C C . GLN A 1 190 ? 11.594 4.879 16.172 1 83.69 190 GLN A C 1
ATOM 1539 O O . GLN A 1 190 ? 12.484 5.031 15.32 1 83.69 190 GLN A O 1
ATOM 1544 N N . SER A 1 191 ? 11.008 3.756 16.422 1 85.75 191 SER A N 1
ATOM 1545 C CA . SER A 1 191 ? 11.414 2.559 15.695 1 85.75 191 SER A CA 1
ATOM 1546 C C . SER A 1 191 ? 11.109 2.689 14.211 1 85.75 191 SER A C 1
ATOM 1548 O O . SER A 1 191 ? 11.883 2.225 13.367 1 85.75 191 SER A O 1
ATOM 1550 N N . VAL A 1 192 ? 9.992 3.301 13.836 1 86.38 192 VAL A N 1
ATOM 1551 C CA . VAL A 1 192 ? 9.602 3.518 12.445 1 86.38 192 VAL A CA 1
ATOM 1552 C C . VAL A 1 192 ? 10.602 4.441 11.766 1 86.38 192 VAL A C 1
ATOM 1554 O O . VAL A 1 192 ? 11.047 4.168 10.648 1 86.38 192 VAL A O 1
ATOM 1557 N N . VAL A 1 193 ? 11.016 5.445 12.469 1 86.94 193 VAL A N 1
ATOM 1558 C CA . VAL A 1 193 ? 11.953 6.434 11.945 1 86.94 193 VAL A CA 1
ATOM 1559 C C . VAL A 1 193 ? 13.32 5.781 11.711 1 86.94 193 VAL A C 1
ATOM 1561 O O . VAL A 1 193 ? 13.93 5.973 10.664 1 86.94 193 VAL A O 1
ATOM 1564 N N . GLU A 1 194 ? 13.773 5.051 12.641 1 88.12 194 GLU A N 1
ATOM 1565 C CA . GLU A 1 194 ? 15.062 4.387 12.531 1 88.12 194 GLU A CA 1
ATOM 1566 C C . GLU A 1 194 ? 15.078 3.379 11.391 1 88.12 194 GLU A C 1
ATOM 1568 O O . GLU A 1 194 ? 16.062 3.273 10.656 1 88.12 194 GLU A O 1
ATOM 1573 N N . THR A 1 195 ? 13.992 2.668 11.281 1 90.31 195 THR A N 1
ATOM 1574 C CA . THR A 1 195 ? 13.867 1.699 10.195 1 90.31 195 THR A CA 1
ATOM 1575 C C . THR A 1 195 ? 13.922 2.395 8.844 1 90.31 195 THR A C 1
ATOM 1577 O O . THR A 1 195 ? 14.625 1.946 7.934 1 90.31 195 THR A O 1
ATOM 1580 N N . MET A 1 196 ? 13.219 3.498 8.719 1 90.25 196 MET A N 1
ATOM 1581 C CA . MET A 1 196 ? 13.219 4.23 7.453 1 90.25 196 MET A CA 1
ATOM 1582 C C . MET A 1 196 ? 14.617 4.746 7.125 1 90.25 196 MET A C 1
ATOM 1584 O O . MET A 1 196 ? 15.039 4.695 5.969 1 90.25 196 MET A O 1
ATOM 1588 N N . ALA A 1 197 ? 15.305 5.234 8.133 1 90.69 197 ALA A N 1
ATOM 1589 C CA . ALA A 1 197 ? 16.656 5.734 7.918 1 90.69 197 ALA A CA 1
ATOM 1590 C C . ALA A 1 197 ? 17.562 4.633 7.371 1 90.69 197 ALA A C 1
ATOM 1592 O O . ALA A 1 197 ? 18.312 4.855 6.414 1 90.69 197 ALA A O 1
ATOM 1593 N N . ARG A 1 198 ? 17.5 3.486 7.98 1 92.75 198 ARG A N 1
ATOM 1594 C CA . ARG A 1 198 ? 18.297 2.355 7.52 1 92.75 198 ARG A CA 1
ATOM 1595 C C . ARG A 1 198 ? 17.922 1.955 6.102 1 92.75 198 ARG A C 1
ATOM 1597 O O . ARG A 1 198 ? 18.781 1.644 5.281 1 92.75 198 ARG A O 1
ATOM 1604 N N . GLN A 1 199 ? 16.625 1.98 5.836 1 95.5 199 GLN A N 1
ATOM 1605 C CA . GLN A 1 199 ? 16.141 1.594 4.512 1 95.5 199 GLN A CA 1
ATOM 1606 C C . GLN A 1 199 ? 16.547 2.619 3.457 1 95.5 199 GLN A C 1
ATOM 1608 O O . GLN A 1 199 ? 16.875 2.256 2.322 1 95.5 199 GLN A O 1
ATOM 1613 N N . LEU A 1 200 ? 16.562 3.869 3.828 1 95.31 200 LEU A N 1
ATOM 1614 C CA . LEU A 1 200 ? 17.016 4.891 2.893 1 95.31 200 LEU A CA 1
ATOM 1615 C C . LEU A 1 200 ? 18.516 4.758 2.621 1 95.31 200 LEU A C 1
ATOM 1617 O O . LEU A 1 200 ? 18.984 5.07 1.522 1 95.31 200 LEU A O 1
ATOM 1621 N N . LEU A 1 201 ? 19.25 4.266 3.605 1 94.69 201 LEU A N 1
ATOM 1622 C CA . LEU A 1 201 ? 20.672 3.986 3.377 1 94.69 201 LEU A CA 1
ATOM 1623 C C . LEU A 1 201 ? 20.844 2.879 2.344 1 94.69 201 LEU A C 1
ATOM 1625 O O . LEU A 1 201 ? 21.766 2.92 1.535 1 94.69 201 LEU A O 1
ATOM 1629 N N . ILE A 1 202 ? 19.969 1.935 2.412 1 96.94 202 ILE A N 1
ATOM 1630 C CA . ILE A 1 202 ? 19.984 0.873 1.413 1 96.94 202 ILE A CA 1
ATOM 1631 C C . ILE A 1 202 ? 19.719 1.463 0.03 1 96.94 202 ILE A C 1
ATOM 1633 O O . ILE A 1 202 ? 20.359 1.082 -0.948 1 96.94 202 ILE A O 1
ATOM 1637 N N . VAL A 1 203 ? 18.766 2.379 -0.089 1 97.56 203 VAL A N 1
ATOM 1638 C CA . VAL A 1 203 ? 18.453 3.018 -1.361 1 97.56 203 VAL A CA 1
ATOM 1639 C C . VAL A 1 203 ? 19.672 3.781 -1.873 1 97.56 203 VAL A C 1
ATOM 1641 O O . VAL A 1 203 ? 19.984 3.754 -3.068 1 97.56 203 VAL A O 1
ATOM 1644 N N . GLU A 1 204 ? 20.406 4.398 -0.973 1 96.56 204 GLU A N 1
ATOM 1645 C CA . GLU A 1 204 ? 21.547 5.234 -1.334 1 96.56 204 GLU A CA 1
ATOM 1646 C C . GLU A 1 204 ? 22.766 4.383 -1.703 1 96.56 204 GLU A C 1
ATOM 1648 O O . GLU A 1 204 ? 23.453 4.668 -2.68 1 96.56 204 GLU A O 1
ATOM 1653 N N . HIS A 1 205 ? 23 3.273 -0.952 1 95.31 205 HIS A N 1
ATOM 1654 C CA . HIS A 1 205 ? 24.297 2.615 -1.049 1 95.31 205 HIS A CA 1
ATOM 1655 C C . HIS A 1 205 ? 24.141 1.137 -1.393 1 95.31 205 HIS A C 1
ATOM 1657 O O . HIS A 1 205 ? 25.125 0.455 -1.684 1 95.31 205 HIS A O 1
ATOM 1663 N N . GLY A 1 206 ? 22.906 0.652 -1.38 1 96.19 206 GLY A N 1
ATOM 1664 C CA . GLY A 1 206 ? 22.688 -0.774 -1.562 1 96.19 206 GLY A CA 1
ATOM 1665 C C . GLY A 1 206 ? 22.969 -1.585 -0.31 1 96.19 206 GLY A C 1
ATOM 1666 O O . GLY A 1 206 ? 23.625 -1.104 0.614 1 96.19 206 GLY A O 1
ATOM 1667 N N . PHE A 1 207 ? 22.406 -2.785 -0.221 1 97 207 PHE A N 1
ATOM 1668 C CA . PHE A 1 207 ? 22.656 -3.602 0.961 1 97 207 PHE A CA 1
ATOM 1669 C C . PHE A 1 207 ? 23.891 -4.484 0.758 1 97 207 PHE A C 1
ATOM 1671 O O . PHE A 1 207 ? 24.438 -5.016 1.722 1 97 207 PHE A O 1
ATOM 1678 N N . LEU A 1 208 ? 24.297 -4.715 -0.498 1 95.5 208 LEU A N 1
ATOM 1679 C CA . LEU A 1 208 ? 25.484 -5.52 -0.771 1 95.5 208 LEU A CA 1
ATOM 1680 C C . LEU A 1 208 ? 26.75 -4.75 -0.42 1 95.5 208 LEU A C 1
ATOM 1682 O O . LEU A 1 208 ? 26.844 -3.545 -0.666 1 95.5 208 LEU A O 1
ATOM 1686 N N . PRO A 1 209 ? 27.734 -5.461 0.164 1 92.06 209 PRO A N 1
ATOM 1687 C CA . PRO A 1 209 ? 29.016 -4.801 0.413 1 92.06 209 PRO A CA 1
ATOM 1688 C C . PRO A 1 209 ? 29.719 -4.379 -0.874 1 92.06 209 PRO A C 1
ATOM 1690 O O . PRO A 1 209 ? 29.484 -4.961 -1.934 1 92.06 209 PRO A O 1
ATOM 1693 N N . ASP A 1 210 ? 30.531 -3.252 -0.715 1 81.75 210 ASP A N 1
ATOM 1694 C CA . ASP A 1 210 ? 31.312 -2.789 -1.856 1 81.75 210 ASP A CA 1
ATOM 1695 C C . ASP A 1 210 ? 32.25 -3.885 -2.363 1 81.75 210 ASP A C 1
ATOM 1697 O O . ASP A 1 210 ? 32.75 -4.684 -1.576 1 81.75 210 ASP A O 1
ATOM 1701 N N . GLU A 1 211 ? 32.125 -4.266 -3.617 1 67.25 211 GLU A N 1
ATOM 1702 C CA . GLU A 1 211 ? 33.062 -5.246 -4.172 1 67.25 211 GLU A CA 1
ATOM 1703 C C . GLU A 1 211 ? 34.5 -4.91 -3.803 1 67.25 211 GLU A C 1
ATOM 1705 O O . GLU A 1 211 ? 34.906 -3.752 -3.896 1 67.25 211 GLU A O 1
ATOM 1710 N N . SER A 1 212 ? 35.062 -5.574 -2.771 1 47.84 212 SER A N 1
ATOM 1711 C CA . SER A 1 212 ? 36.5 -5.477 -2.561 1 47.84 212 SER A CA 1
ATOM 1712 C C . SER A 1 212 ? 37.281 -5.742 -3.854 1 47.84 212 SER A C 1
ATOM 1714 O O . SER A 1 212 ? 36.844 -6.535 -4.688 1 47.84 212 SER A O 1
ATOM 1716 N N . MET B 1 1 ? -15.781 -27 -2.979 1 81.56 1 MET B N 1
ATOM 1717 C CA . MET B 1 1 ? -16.734 -28 -3.449 1 81.56 1 MET B CA 1
ATOM 1718 C C . MET B 1 1 ? -17.531 -28.578 -2.287 1 81.56 1 MET B C 1
ATOM 1720 O O . MET B 1 1 ? -17.031 -28.688 -1.172 1 81.56 1 MET B O 1
ATOM 1724 N N . LYS B 1 2 ? -18.844 -29.016 -2.561 1 83.94 2 LYS B N 1
ATOM 1725 C CA . LYS B 1 2 ? -19.656 -29.672 -1.548 1 83.94 2 LYS B CA 1
ATOM 1726 C C . LYS B 1 2 ? -19.203 -31.109 -1.303 1 83.94 2 LYS B C 1
ATOM 1728 O O . LYS B 1 2 ? -18.484 -31.688 -2.119 1 83.94 2 LYS B O 1
ATOM 1733 N N . ASN B 1 3 ? -19.531 -31.469 -0.119 1 87.19 3 ASN B N 1
ATOM 1734 C CA . ASN B 1 3 ? -19.219 -32.844 0.224 1 87.19 3 ASN B CA 1
ATOM 1735 C C . ASN B 1 3 ? -20.25 -33.812 -0.352 1 87.19 3 ASN B C 1
ATOM 1737 O O . ASN B 1 3 ? -21.094 -34.344 0.379 1 87.19 3 ASN B O 1
ATOM 1741 N N . VAL B 1 4 ? -20.219 -34.094 -1.653 1 91.25 4 VAL B N 1
ATOM 1742 C CA . VAL B 1 4 ? -21.125 -35 -2.379 1 91.25 4 VAL B CA 1
ATOM 1743 C C . VAL B 1 4 ? -20.328 -35.844 -3.35 1 91.25 4 VAL B C 1
ATOM 1745 O O . VAL B 1 4 ? -19.156 -35.594 -3.611 1 91.25 4 VAL B O 1
ATOM 1748 N N . VAL B 1 5 ? -20.953 -36.938 -3.754 1 90.12 5 VAL B N 1
ATOM 1749 C CA . VAL B 1 5 ? -20.328 -37.781 -4.758 1 90.12 5 VAL B CA 1
ATOM 1750 C C . VAL B 1 5 ? -20.281 -37.062 -6.102 1 90.12 5 VAL B C 1
ATOM 1752 O O . VAL B 1 5 ? -21.312 -36.594 -6.578 1 90.12 5 VAL B O 1
ATOM 1755 N N . THR B 1 6 ? -19.141 -36.906 -6.609 1 91.75 6 THR B N 1
ATOM 1756 C CA . THR B 1 6 ? -19.016 -36.156 -7.852 1 91.75 6 THR B CA 1
ATOM 1757 C C . THR B 1 6 ? -18.328 -37 -8.922 1 91.75 6 THR B C 1
AT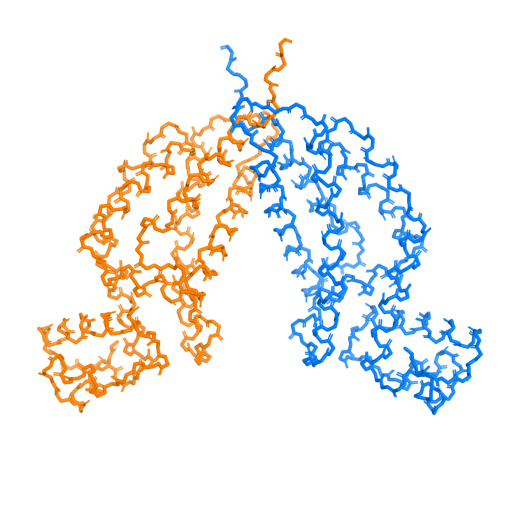OM 1759 O O . THR B 1 6 ? -17.766 -38.062 -8.625 1 91.75 6 THR B O 1
ATOM 1762 N N . ASP B 1 7 ? -18.547 -36.656 -10.164 1 95.94 7 ASP B N 1
ATOM 1763 C CA . ASP B 1 7 ? -17.797 -37.156 -11.32 1 95.94 7 ASP B CA 1
ATOM 1764 C C . ASP B 1 7 ? -16.578 -36.281 -11.594 1 95.94 7 ASP B C 1
ATOM 1766 O O . ASP B 1 7 ? -16.703 -35.125 -11.969 1 95.94 7 ASP B O 1
ATOM 1770 N N . PRO B 1 8 ? -15.414 -36.906 -11.453 1 95.12 8 PRO B N 1
ATOM 1771 C CA . PRO B 1 8 ? -14.188 -36.125 -11.578 1 95.12 8 PRO B CA 1
ATOM 1772 C C . PRO B 1 8 ? -14.07 -35.438 -12.938 1 95.12 8 PRO B C 1
ATOM 1774 O O . PRO B 1 8 ? -13.523 -34.344 -13.031 1 95.12 8 PRO B O 1
ATOM 1777 N N . GLU B 1 9 ? -14.5 -36.031 -13.93 1 96.25 9 GLU B N 1
ATOM 1778 C CA . GLU B 1 9 ? -14.43 -35.438 -15.266 1 96.25 9 GLU B CA 1
ATOM 1779 C C . GLU B 1 9 ? -15.336 -34.219 -15.383 1 96.25 9 GLU B C 1
ATOM 1781 O O . GLU B 1 9 ? -14.961 -33.219 -15.984 1 96.25 9 GLU B O 1
ATOM 1786 N N . LYS B 1 10 ? -16.484 -34.344 -14.844 1 96.5 10 LYS B N 1
ATOM 1787 C CA . LYS B 1 10 ? -17.406 -33.219 -14.867 1 96.5 10 LYS B CA 1
ATOM 1788 C C . LYS B 1 10 ? -16.906 -32.062 -14.008 1 96.5 10 LYS B C 1
ATOM 1790 O O . LYS B 1 10 ? -17.031 -30.891 -14.383 1 96.5 10 LYS B O 1
ATOM 1795 N N . VAL B 1 11 ? -16.391 -32.438 -12.883 1 97.25 11 VAL B N 1
ATOM 1796 C CA . VAL B 1 11 ? -15.836 -31.422 -11.984 1 97.25 11 VAL B CA 1
ATOM 1797 C C . VAL B 1 11 ? -14.742 -30.625 -12.711 1 97.25 11 VAL B C 1
ATOM 1799 O O . VAL B 1 11 ? -14.758 -29.391 -12.703 1 97.25 11 VAL B O 1
ATOM 1802 N N . THR B 1 12 ? -13.812 -31.312 -13.359 1 96.75 12 THR B N 1
ATOM 1803 C CA . THR B 1 12 ? -12.719 -30.672 -14.078 1 96.75 12 THR B CA 1
ATOM 1804 C C . THR B 1 12 ? -13.258 -29.781 -15.195 1 96.75 12 THR B C 1
ATOM 1806 O O . THR B 1 12 ? -12.781 -28.656 -15.375 1 96.75 12 THR B O 1
ATOM 1809 N N . ARG B 1 13 ? -14.195 -30.234 -15.891 1 97.31 13 ARG B N 1
ATOM 1810 C CA . ARG B 1 13 ? -14.789 -29.469 -16.984 1 97.31 13 ARG B CA 1
ATOM 1811 C C . ARG B 1 13 ? -15.438 -28.188 -16.453 1 97.31 13 ARG B C 1
ATOM 1813 O O . ARG B 1 13 ? -15.289 -27.125 -17.062 1 97.31 13 ARG B O 1
ATOM 1820 N N . ILE B 1 14 ? -16.188 -28.344 -15.367 1 98.19 14 ILE B N 1
ATOM 1821 C CA . ILE B 1 14 ? -16.844 -27.188 -14.766 1 98.19 14 ILE B CA 1
ATOM 1822 C C . ILE B 1 14 ? -15.805 -26.172 -14.305 1 98.19 14 ILE B C 1
ATOM 1824 O O . ILE B 1 14 ? -15.914 -24.984 -14.594 1 98.19 14 ILE B O 1
ATOM 1828 N N . LEU B 1 15 ? -14.789 -26.656 -13.641 1 98.38 15 LEU B N 1
ATOM 1829 C CA . LEU B 1 15 ? -13.766 -25.781 -13.102 1 98.38 15 LEU B CA 1
ATOM 1830 C C . LEU B 1 15 ? -12.992 -25.094 -14.219 1 98.38 15 LEU B C 1
ATOM 1832 O O . LEU B 1 15 ? -12.688 -23.891 -14.125 1 98.38 15 LEU B O 1
ATOM 1836 N N . LYS B 1 16 ? -12.672 -25.844 -15.258 1 97.94 16 LYS B N 1
ATOM 1837 C CA . LYS B 1 16 ? -11.992 -25.25 -16.406 1 97.94 16 LYS B CA 1
ATOM 1838 C C . LYS B 1 16 ? -12.836 -24.156 -17.047 1 97.94 16 LYS B C 1
ATOM 1840 O O . LYS B 1 16 ? -12.344 -23.062 -17.312 1 97.94 16 LYS B O 1
ATOM 1845 N N . THR B 1 17 ? -14.094 -24.422 -17.234 1 98.5 17 THR B N 1
ATOM 1846 C CA . THR B 1 17 ? -15.016 -23.469 -17.844 1 98.5 17 THR B CA 1
ATOM 1847 C C . THR B 1 17 ? -15.203 -22.25 -16.953 1 98.5 17 THR B C 1
ATOM 1849 O O . THR B 1 17 ? -15.172 -21.109 -17.422 1 98.5 17 THR B O 1
ATOM 1852 N N . ALA B 1 18 ? -15.445 -22.516 -15.68 1 98.5 18 ALA B N 1
ATOM 1853 C CA . ALA B 1 18 ? -15.594 -21.438 -14.719 1 98.5 18 ALA B CA 1
ATOM 1854 C C . ALA B 1 18 ? -14.359 -20.531 -14.703 1 98.5 18 ALA B C 1
ATOM 1856 O O . ALA B 1 18 ? -14.477 -19.312 -14.688 1 98.5 18 ALA B O 1
ATOM 1857 N N . THR B 1 19 ? -13.156 -21.125 -14.711 1 98.19 19 THR B N 1
ATOM 1858 C CA . THR B 1 19 ? -11.898 -20.391 -14.734 1 98.19 19 THR B CA 1
ATOM 1859 C C . THR B 1 19 ? -11.836 -19.453 -15.938 1 98.19 19 THR B C 1
ATOM 1861 O O . THR B 1 19 ? -11.492 -18.281 -15.812 1 98.19 19 THR B O 1
ATOM 1864 N N . GLU B 1 20 ? -12.242 -19.969 -17.031 1 97.12 20 GLU B N 1
ATOM 1865 C CA . GLU B 1 20 ? -12.234 -19.172 -18.266 1 97.12 20 GLU B CA 1
ATOM 1866 C C . GLU B 1 20 ? -13.219 -18.016 -18.188 1 97.12 20 GLU B C 1
ATOM 1868 O O . GLU B 1 20 ? -12.867 -16.875 -18.484 1 97.12 20 GLU B O 1
ATOM 1873 N N . ILE B 1 21 ? -14.383 -18.25 -17.781 1 97.62 21 ILE B N 1
ATOM 1874 C CA . ILE B 1 21 ? -15.453 -17.266 -17.781 1 97.62 21 ILE B CA 1
ATOM 1875 C C . ILE B 1 21 ? -15.195 -16.219 -16.703 1 97.62 21 ILE B C 1
ATOM 1877 O O . ILE B 1 21 ? -15.25 -15.016 -16.969 1 97.62 21 ILE B O 1
ATOM 1881 N N . PHE B 1 22 ? -14.875 -16.656 -15.453 1 96.88 22 PHE B N 1
ATOM 1882 C CA . PHE B 1 22 ? -14.555 -15.711 -14.383 1 96.88 22 PHE B CA 1
ATOM 1883 C C . PHE B 1 22 ? -13.336 -14.875 -14.742 1 96.88 22 PHE B C 1
ATOM 1885 O O . PHE B 1 22 ? -13.258 -13.695 -14.383 1 96.88 22 PHE B O 1
ATOM 1892 N N . GLY B 1 23 ? -12.352 -15.492 -15.398 1 93.88 23 GLY B N 1
ATOM 1893 C CA . GLY B 1 23 ? -11.164 -14.773 -15.812 1 93.88 23 GLY B CA 1
ATOM 1894 C C . GLY B 1 23 ? -11.445 -13.695 -16.844 1 93.88 23 GLY B C 1
ATOM 1895 O O . GLY B 1 23 ? -10.852 -12.617 -16.812 1 93.88 23 GLY B O 1
ATOM 1896 N N . GLN B 1 24 ? -12.406 -13.93 -17.719 1 89.88 24 GLN B N 1
ATOM 1897 C CA . GLN B 1 24 ? -12.68 -13.039 -18.844 1 89.88 24 GLN B CA 1
ATOM 1898 C C . GLN B 1 24 ? -13.641 -11.922 -18.438 1 89.88 24 GLN B C 1
ATOM 1900 O O . GLN B 1 24 ? -13.445 -10.758 -18.812 1 89.88 24 GLN B O 1
ATOM 1905 N N . GLN B 1 25 ? -14.578 -12.258 -17.562 1 89.75 25 GLN B N 1
ATOM 1906 C CA . GLN B 1 25 ? -15.633 -11.273 -17.375 1 89.75 25 GLN B CA 1
ATOM 1907 C C . GLN B 1 25 ? -15.734 -10.844 -15.914 1 89.75 25 GLN B C 1
ATOM 1909 O O . GLN B 1 25 ? -16.453 -9.906 -15.578 1 89.75 25 GLN B O 1
ATOM 1914 N N . GLY B 1 26 ? -14.984 -11.547 -15.062 1 91.94 26 GLY B N 1
ATOM 1915 C CA . GLY B 1 26 ? -15.055 -11.211 -13.648 1 91.94 26 GLY B CA 1
ATOM 1916 C C . GLY B 1 26 ? -16.219 -11.867 -12.938 1 91.94 26 GLY B C 1
ATOM 1917 O O . GLY B 1 26 ? -17.031 -12.555 -13.562 1 91.94 26 GLY B O 1
ATOM 1918 N N . PHE B 1 27 ? -16.281 -11.672 -11.695 1 94.94 27 PHE B N 1
ATOM 1919 C CA . PHE B 1 27 ? -17.266 -12.328 -10.844 1 94.94 27 PHE B CA 1
ATOM 1920 C C . PHE B 1 27 ? -18.656 -11.781 -11.102 1 94.94 27 PHE B C 1
ATOM 1922 O O . PHE B 1 27 ? -19.609 -12.539 -11.281 1 94.94 27 PHE B O 1
ATOM 1929 N N . ILE B 1 28 ? -18.812 -10.477 -11.141 1 93.38 28 ILE B N 1
ATOM 1930 C CA . ILE B 1 28 ? -20.109 -9.812 -11.172 1 93.38 28 ILE B CA 1
ATOM 1931 C C . ILE B 1 28 ? -20.797 -10.102 -12.5 1 93.38 28 ILE B C 1
ATOM 1933 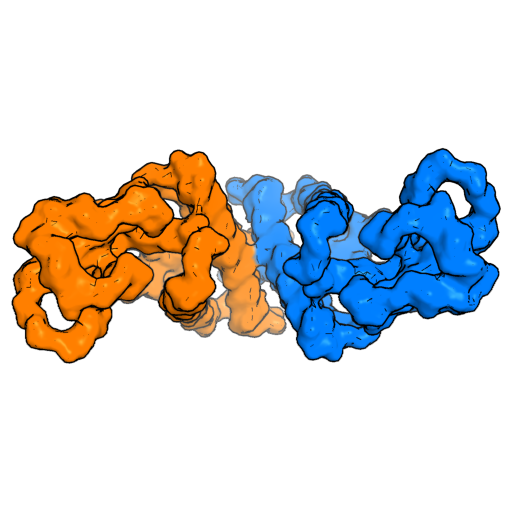O O . ILE B 1 28 ? -21.984 -10.477 -12.523 1 93.38 28 ILE B O 1
ATOM 1937 N N . LYS B 1 29 ? -20.156 -10.109 -13.555 1 93.56 29 LYS B N 1
ATOM 1938 C CA . LYS B 1 29 ? -20.75 -10.211 -14.875 1 93.56 29 LYS B CA 1
ATOM 1939 C C . LYS B 1 29 ? -20.953 -11.672 -15.273 1 93.56 29 LYS B C 1
ATOM 1941 O O . LYS B 1 29 ? -21.703 -11.969 -16.219 1 93.56 29 LYS B O 1
ATOM 1946 N N . SER B 1 30 ? -20.25 -12.562 -14.648 1 96.38 30 SER B N 1
ATOM 1947 C CA . SER B 1 30 ? -20.359 -13.977 -14.984 1 96.38 30 SER B CA 1
ATOM 1948 C C . SER B 1 30 ? -21.672 -14.555 -14.484 1 96.38 30 SER B C 1
ATOM 1950 O O . SER B 1 30 ? -22.141 -14.211 -13.398 1 96.38 30 SER B O 1
ATOM 1952 N N . LYS B 1 31 ? -22.281 -15.438 -15.289 1 96.75 31 LYS B N 1
ATOM 1953 C CA . LYS B 1 31 ? -23.516 -16.109 -14.938 1 96.75 31 LYS B CA 1
ATOM 1954 C C . LYS B 1 31 ? -23.312 -17.625 -14.828 1 96.75 31 LYS B C 1
ATOM 1956 O O . LYS B 1 31 ? -22.641 -18.219 -15.664 1 96.75 31 LYS B O 1
ATOM 1961 N N . THR B 1 32 ? -23.938 -18.172 -13.82 1 97.56 32 THR B N 1
ATOM 1962 C CA . THR B 1 32 ? -23.797 -19.609 -13.586 1 97.56 32 THR B CA 1
ATOM 1963 C C . THR B 1 32 ? -24.484 -20.406 -14.695 1 97.56 32 THR B C 1
ATOM 1965 O O . THR B 1 32 ? -24.016 -21.5 -15.047 1 97.56 32 THR B O 1
ATOM 1968 N N . ASP B 1 33 ? -25.469 -19.812 -15.273 1 97.88 33 ASP B N 1
ATOM 1969 C CA . ASP B 1 33 ? -26.109 -20.469 -16.406 1 97.88 33 ASP B CA 1
ATOM 1970 C C . ASP B 1 33 ? -25.141 -20.625 -17.578 1 97.88 33 ASP B C 1
ATOM 1972 O O . ASP B 1 33 ? -25.109 -21.672 -18.219 1 97.88 33 ASP B O 1
ATOM 1976 N N . GLN B 1 34 ? -24.438 -19.641 -17.859 1 98 34 GLN B N 1
ATOM 1977 C CA . GLN B 1 34 ? -23.438 -19.656 -18.922 1 98 34 GLN B CA 1
ATOM 1978 C C . GLN B 1 34 ? -22.359 -20.703 -18.656 1 98 34 GLN B C 1
ATOM 1980 O O . GLN B 1 34 ? -21.969 -21.453 -19.547 1 98 34 GLN B O 1
ATOM 1985 N N . ILE B 1 35 ? -21.906 -20.781 -17.422 1 98.38 35 ILE B N 1
ATOM 1986 C CA . ILE B 1 35 ? -20.875 -21.734 -17.031 1 98.38 35 ILE B CA 1
ATOM 1987 C C . ILE B 1 35 ? -21.391 -23.156 -17.188 1 98.38 35 ILE B C 1
ATOM 1989 O O . ILE B 1 35 ? -20.719 -24 -17.781 1 98.38 35 ILE B O 1
ATOM 1993 N N . ALA B 1 36 ? -22.594 -23.406 -16.703 1 98.25 36 ALA B N 1
ATOM 1994 C CA . ALA B 1 36 ? -23.203 -24.734 -16.812 1 98.25 36 ALA B CA 1
ATOM 1995 C C . ALA B 1 36 ? -23.344 -25.156 -18.266 1 98.25 36 ALA B C 1
ATOM 1997 O O . ALA B 1 36 ? -22.938 -26.266 -18.641 1 98.25 36 ALA B O 1
ATOM 1998 N N . ASN B 1 37 ? -23.859 -24.266 -19.031 1 98.19 37 ASN B N 1
ATOM 1999 C CA . ASN B 1 37 ? -24.078 -24.562 -20.453 1 98.19 37 ASN B CA 1
ATOM 2000 C C . ASN B 1 37 ? -22.766 -24.875 -21.172 1 98.19 37 ASN B C 1
ATOM 2002 O O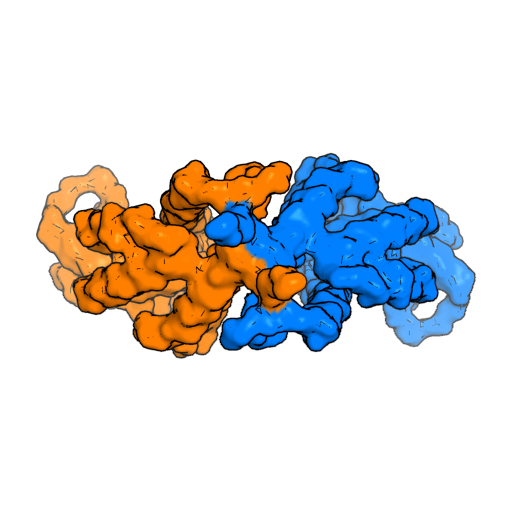 . ASN B 1 37 ? -22.672 -25.875 -21.875 1 98.19 37 ASN B O 1
ATOM 2006 N N . GLN B 1 38 ? -21.812 -24.141 -21 1 97.94 38 GLN B N 1
ATOM 2007 C CA . GLN B 1 38 ? -20.531 -24.312 -21.672 1 97.94 38 GLN B CA 1
ATOM 2008 C C . GLN B 1 38 ? -19.781 -25.531 -21.156 1 97.94 38 GLN B C 1
ATOM 2010 O O . GLN B 1 38 ? -19.062 -26.188 -21.906 1 97.94 38 GLN B O 1
ATOM 2015 N N . ALA B 1 39 ? -20 -25.797 -19.891 1 98.12 39 ALA B N 1
ATOM 2016 C CA . ALA B 1 39 ? -19.391 -26.984 -19.281 1 98.12 39 ALA B CA 1
ATOM 2017 C C . ALA B 1 39 ? -20.188 -28.234 -19.641 1 98.12 39 ALA B C 1
ATOM 2019 O O . ALA B 1 39 ? -19.812 -29.344 -19.266 1 98.12 39 ALA B O 1
ATOM 2020 N N . GLN B 1 40 ? -21.328 -28.031 -20.234 1 98 40 GLN B N 1
ATOM 2021 C CA . GLN B 1 40 ? -22.188 -29.125 -20.672 1 98 40 GLN B CA 1
ATOM 2022 C C . GLN B 1 40 ? -22.719 -29.922 -19.5 1 98 40 GLN B C 1
ATOM 2024 O O . GLN B 1 40 ? -22.641 -31.156 -19.484 1 98 40 GLN B O 1
ATOM 2029 N N . VAL B 1 41 ? -23.219 -29.234 -18.531 1 97.88 41 VAL B N 1
ATOM 2030 C CA . VAL B 1 41 ? -23.922 -29.812 -17.391 1 97.88 41 VAL B CA 1
ATOM 2031 C C . VAL B 1 41 ? -25.172 -29 -17.078 1 97.88 41 VAL B C 1
ATOM 2033 O O . VAL B 1 41 ? -25.328 -27.875 -17.594 1 97.88 41 VAL B O 1
ATOM 2036 N N . SER B 1 42 ? -26.016 -29.594 -16.328 1 96.94 42 SER B N 1
ATOM 2037 C CA . SER B 1 42 ? -27.172 -28.828 -15.883 1 96.94 42 SER B CA 1
ATOM 2038 C C . SER B 1 42 ? -26.812 -27.844 -14.773 1 96.94 42 SER B C 1
ATOM 2040 O O . SER B 1 42 ? -25.844 -28.078 -14.039 1 96.94 42 SER B O 1
ATOM 2042 N N . LYS B 1 43 ? -27.562 -26.797 -14.719 1 96.19 43 LYS B N 1
ATOM 2043 C CA . LYS B 1 43 ? -27.375 -25.844 -13.625 1 96.19 43 LYS B CA 1
ATOM 2044 C C . LYS B 1 43 ? -27.578 -26.516 -12.266 1 96.19 43 LYS B C 1
ATOM 2046 O O . LYS B 1 43 ? -26.859 -26.219 -11.312 1 96.19 43 LYS B O 1
ATOM 2051 N N . GLY B 1 44 ? -28.484 -27.359 -12.172 1 96.38 44 GLY B N 1
ATOM 2052 C CA . GLY B 1 44 ? -28.719 -28.125 -10.961 1 96.38 44 GLY B CA 1
ATOM 2053 C C . GLY B 1 44 ? -27.516 -28.938 -10.508 1 96.38 44 GLY B C 1
ATOM 2054 O O . GLY B 1 44 ? -27.188 -28.953 -9.32 1 96.38 44 GLY B O 1
ATOM 2055 N N . LEU B 1 45 ? -26.938 -29.547 -11.406 1 96.56 45 LEU B N 1
ATOM 2056 C CA . LEU B 1 45 ? -25.75 -30.344 -11.094 1 96.56 45 LEU B CA 1
ATOM 2057 C C . LEU B 1 45 ? -24.609 -29.453 -10.633 1 96.56 45 LEU B C 1
ATOM 2059 O O . LEU B 1 45 ? -23.859 -29.812 -9.719 1 96.56 45 LEU B O 1
ATOM 2063 N N . LEU B 1 46 ? -24.422 -28.344 -11.297 1 97.56 46 LEU B N 1
ATOM 2064 C CA . LEU B 1 46 ? -23.406 -27.375 -10.906 1 97.56 46 LEU B CA 1
ATOM 2065 C C . LEU B 1 46 ? -23.547 -26.984 -9.438 1 97.56 46 LEU B C 1
ATOM 2067 O O . LEU B 1 46 ? -22.578 -27.031 -8.68 1 97.56 46 LEU B O 1
ATOM 2071 N N . PHE B 1 47 ? -24.812 -26.688 -9.062 1 96.62 47 PHE B N 1
ATOM 2072 C CA 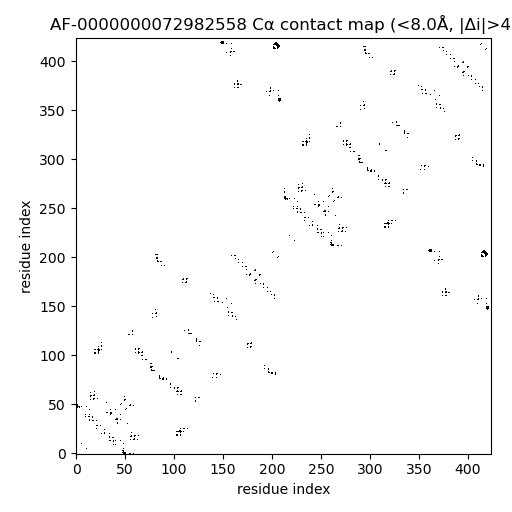. PHE B 1 47 ? -25.062 -26.25 -7.699 1 96.62 47 PHE B CA 1
ATOM 2073 C C . PHE B 1 47 ? -25 -27.422 -6.73 1 96.62 47 PHE B C 1
ATOM 2075 O O . PHE B 1 47 ? -24.656 -27.25 -5.559 1 96.62 47 PHE B O 1
ATOM 2082 N N . HIS B 1 48 ? -25.312 -28.578 -7.305 1 97 48 HIS B N 1
ATOM 2083 C CA . HIS B 1 48 ? -25.156 -29.781 -6.492 1 97 48 HIS B CA 1
ATOM 2084 C C . HIS B 1 48 ? -23.688 -30 -6.113 1 97 48 HIS B C 1
ATOM 2086 O O . HIS B 1 48 ? -23.391 -30.375 -4.977 1 97 48 HIS B O 1
ATOM 2092 N N . TYR B 1 49 ? -22.812 -29.75 -7.027 1 97.31 49 TYR B N 1
ATOM 2093 C CA . TYR B 1 49 ? -21.391 -29.984 -6.82 1 97.31 49 TYR B CA 1
ATOM 2094 C C . TYR B 1 49 ? -20.75 -28.844 -6.047 1 97.31 49 TYR B C 1
ATOM 2096 O O . TYR B 1 49 ? -19.922 -29.062 -5.172 1 97.31 49 TYR B O 1
ATOM 2104 N N . PHE B 1 50 ? -21.125 -27.547 -6.316 1 97.75 50 PHE B N 1
ATOM 2105 C CA . PHE B 1 50 ? -20.312 -26.406 -5.887 1 97.75 50 PHE B CA 1
ATOM 2106 C C . PHE B 1 50 ? -21.109 -25.484 -4.973 1 97.75 50 PHE B C 1
ATOM 2108 O O . PHE B 1 50 ? -20.531 -24.625 -4.301 1 97.75 50 PHE B O 1
ATOM 2115 N N . GLY B 1 51 ? -22.453 -25.688 -4.902 1 95.44 51 GLY B N 1
ATOM 2116 C CA . GLY B 1 51 ? -23.281 -24.875 -4.023 1 95.44 51 GLY B CA 1
ATOM 2117 C C . GLY B 1 51 ? -23.766 -23.594 -4.68 1 95.44 51 GLY B C 1
ATOM 2118 O O . GLY B 1 51 ? -24.828 -23.578 -5.316 1 95.44 51 GLY B O 1
ATOM 2119 N N . ASN B 1 52 ? -23.047 -22.5 -4.559 1 96.06 52 ASN B N 1
ATOM 2120 C CA . ASN B 1 52 ? -23.422 -21.203 -5.129 1 96.06 52 ASN B CA 1
ATOM 2121 C C . ASN B 1 52 ? -22.281 -20.578 -5.926 1 96.06 52 ASN B C 1
ATOM 2123 O O . ASN B 1 52 ? -21.203 -21.172 -6.027 1 96.06 52 ASN B O 1
ATOM 2127 N N . LYS B 1 53 ? -22.547 -19.469 -6.496 1 96.81 53 LYS B N 1
ATOM 2128 C CA . LYS B 1 53 ? -21.578 -18.828 -7.375 1 96.81 53 LYS B CA 1
ATOM 2129 C C . LYS B 1 53 ? -20.281 -18.5 -6.625 1 96.81 53 LYS B C 1
ATOM 2131 O O . LYS B 1 53 ? -19.188 -18.656 -7.168 1 96.81 53 LYS B O 1
ATOM 2136 N N . GLN B 1 54 ? -20.453 -18.016 -5.398 1 97.19 54 GLN B N 1
ATOM 2137 C CA . GLN B 1 54 ? -19.281 -17.656 -4.594 1 97.19 54 GLN B CA 1
ATOM 2138 C C . GLN B 1 54 ? -18.391 -18.859 -4.348 1 97.19 54 GLN B C 1
ATOM 2140 O O . GLN B 1 54 ? -17.172 -18.781 -4.516 1 97.19 54 GLN B O 1
ATOM 2145 N N . ALA B 1 55 ? -18.969 -19.891 -3.998 1 97.06 55 ALA B N 1
ATOM 2146 C CA . ALA B 1 55 ? -18.219 -21.125 -3.734 1 97.06 55 ALA B CA 1
ATOM 2147 C C . ALA B 1 55 ? -17.562 -21.641 -5.004 1 97.06 55 AL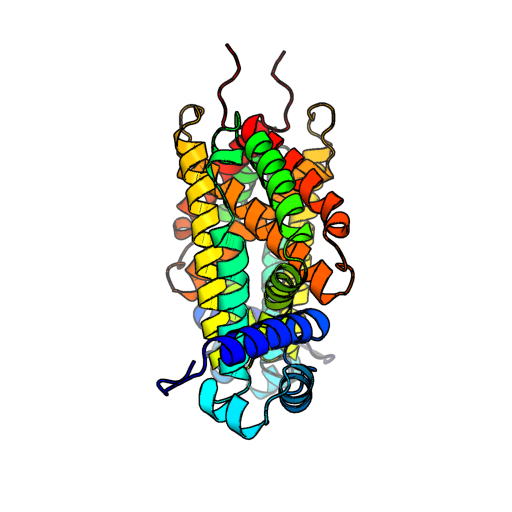A B C 1
ATOM 2149 O O . ALA B 1 55 ? -16.422 -22.094 -4.969 1 97.06 55 ALA B O 1
ATOM 2150 N N . LEU B 1 56 ? -18.281 -21.594 -6.078 1 97.94 56 LEU B N 1
ATOM 2151 C CA . LEU B 1 56 ? -17.734 -22 -7.363 1 97.94 56 LEU B CA 1
ATOM 2152 C C . LEU B 1 56 ? -16.516 -21.141 -7.727 1 97.94 56 LEU B C 1
ATOM 2154 O O . LEU B 1 56 ? -15.508 -21.672 -8.211 1 97.94 56 LEU B O 1
ATOM 2158 N N . TYR B 1 57 ? -16.641 -19.875 -7.551 1 98.06 57 TYR B N 1
ATOM 2159 C CA . TYR B 1 57 ? -15.539 -18.969 -7.84 1 98.06 57 TYR B CA 1
ATOM 2160 C C . TYR B 1 57 ? -14.297 -19.344 -7.043 1 98.06 57 TYR B C 1
ATOM 2162 O O . TYR B 1 57 ? -13.203 -19.422 -7.598 1 98.06 57 TYR B O 1
ATOM 2170 N N . LEU B 1 58 ? -14.516 -19.5 -5.754 1 97.69 58 LEU B N 1
ATOM 2171 C CA . LEU B 1 58 ? -13.398 -19.859 -4.883 1 97.69 58 LEU B CA 1
ATOM 2172 C C . LEU B 1 58 ? -12.734 -21.156 -5.336 1 97.69 58 LEU B C 1
ATOM 2174 O O . LEU B 1 58 ? -11.508 -21.25 -5.371 1 97.69 58 LEU B O 1
ATOM 2178 N N . ASP B 1 59 ? -13.531 -22.109 -5.684 1 97.62 59 ASP B N 1
ATOM 2179 C CA . ASP B 1 59 ? -12.992 -23.391 -6.145 1 97.62 59 ASP B CA 1
ATOM 2180 C C . ASP B 1 59 ? -12.242 -23.234 -7.465 1 97.62 59 ASP B C 1
ATOM 2182 O O . ASP B 1 59 ? -11.203 -23.859 -7.676 1 97.62 59 ASP B O 1
ATOM 2186 N N . ALA B 1 60 ? -12.781 -22.422 -8.367 1 98.12 60 ALA B N 1
ATOM 2187 C CA . ALA B 1 60 ? -12.109 -22.141 -9.633 1 98.12 60 ALA B CA 1
ATOM 2188 C C . ALA B 1 60 ? -10.773 -21.422 -9.391 1 98.12 60 ALA B C 1
ATOM 2190 O O . ALA B 1 60 ? -9.781 -21.719 -10.062 1 98.12 60 ALA B O 1
ATOM 2191 N N . PHE B 1 61 ? -10.766 -20.516 -8.461 1 97.75 61 PHE B N 1
ATOM 2192 C CA . PHE B 1 61 ? -9.547 -19.797 -8.102 1 97.75 61 PHE B CA 1
ATOM 2193 C C . PHE B 1 61 ? -8.484 -20.766 -7.586 1 97.75 61 PHE B C 1
ATOM 2195 O O . PHE B 1 61 ? -7.34 -20.734 -8.031 1 97.75 61 PHE B O 1
ATOM 2202 N N . LYS B 1 62 ? -8.875 -21.609 -6.695 1 96.69 62 LYS B N 1
ATOM 2203 C CA . LYS B 1 62 ? -7.953 -22.594 -6.137 1 96.69 62 LYS B CA 1
ATOM 2204 C C . LYS B 1 62 ? -7.461 -23.547 -7.215 1 96.69 62 LYS B C 1
ATOM 2206 O O . LYS B 1 62 ? -6.289 -23.922 -7.23 1 96.69 62 LYS B O 1
ATOM 2211 N N . TYR B 1 63 ? -8.383 -23.938 -8.055 1 96.75 63 TYR B N 1
ATOM 2212 C CA . TYR B 1 63 ? -8.031 -24.781 -9.188 1 96.75 63 TYR B CA 1
ATOM 2213 C C . TYR B 1 63 ? -6.973 -24.125 -10.062 1 96.75 63 TYR B C 1
ATOM 2215 O O . TYR B 1 63 ? -5.973 -24.75 -10.422 1 96.75 63 TYR B O 1
ATOM 2223 N N . ALA B 1 64 ? -7.191 -22.875 -10.406 1 96.5 64 ALA B N 1
ATOM 2224 C CA . ALA B 1 64 ? -6.246 -22.125 -11.219 1 96.5 64 ALA B CA 1
ATOM 2225 C C . ALA B 1 64 ? -4.879 -22.031 -10.555 1 96.5 64 ALA B C 1
ATOM 2227 O O . ALA B 1 64 ? -3.854 -22.297 -11.188 1 96.5 64 ALA B O 1
ATOM 2228 N N . TYR B 1 65 ? -4.852 -21.734 -9.297 1 94.5 65 TYR B N 1
ATOM 2229 C CA . TYR B 1 65 ? -3.617 -21.641 -8.523 1 94.5 65 TYR B CA 1
ATOM 2230 C C . TYR B 1 65 ? -2.844 -22.953 -8.555 1 94.5 65 TYR B C 1
ATOM 2232 O O . TYR B 1 65 ? -1.646 -22.969 -8.844 1 94.5 65 TYR B O 1
ATOM 2240 N N . HIS B 1 66 ? -3.531 -24.047 -8.328 1 93.94 66 HIS B N 1
ATOM 2241 C CA . HIS B 1 66 ? -2.871 -25.344 -8.25 1 93.94 66 HIS B CA 1
ATOM 2242 C C . HIS B 1 66 ? -2.352 -25.781 -9.617 1 93.94 66 HIS B C 1
ATOM 2244 O O . HIS B 1 66 ? -1.289 -26.406 -9.711 1 93.94 66 HIS B O 1
ATOM 2250 N N . ARG B 1 67 ? -3.074 -25.484 -10.586 1 93.56 67 ARG B N 1
ATOM 2251 C CA . ARG B 1 67 ? -2.625 -25.828 -11.93 1 93.56 67 ARG B CA 1
ATOM 2252 C C . ARG B 1 67 ? -1.309 -25.125 -12.258 1 93.56 67 ARG B C 1
ATOM 2254 O O . ARG B 1 67 ? -0.41 -25.734 -12.852 1 93.56 67 ARG B O 1
ATOM 2261 N N . ILE B 1 68 ? -1.199 -23.906 -11.859 1 91.81 68 ILE B N 1
ATOM 2262 C CA . ILE B 1 68 ? 0.005 -23.125 -12.133 1 91.81 68 ILE B CA 1
ATOM 2263 C C . ILE B 1 68 ? 1.139 -23.594 -11.227 1 91.81 68 ILE B C 1
ATOM 2265 O O . ILE B 1 68 ? 2.227 -23.922 -11.695 1 91.81 68 ILE B O 1
ATOM 2269 N N . TYR B 1 69 ? 0.899 -23.688 -9.961 1 87.62 69 TYR B N 1
ATOM 2270 C CA . TYR B 1 69 ? 1.933 -23.938 -8.961 1 87.62 69 TYR B CA 1
ATOM 2271 C C . TYR B 1 69 ? 2.488 -25.344 -9.094 1 87.62 69 TYR B C 1
ATOM 2273 O O . TYR B 1 69 ? 3.678 -25.578 -8.859 1 87.62 69 TYR B O 1
ATOM 2281 N N . ASP B 1 70 ? 1.596 -26.281 -9.484 1 88.5 70 ASP B N 1
ATOM 2282 C CA . ASP B 1 70 ? 2.027 -27.672 -9.648 1 88.5 70 ASP B CA 1
ATOM 2283 C C . ASP B 1 70 ? 3.049 -27.797 -10.773 1 88.5 70 ASP B C 1
ATOM 2285 O O . ASP B 1 70 ? 3.809 -28.766 -10.828 1 88.5 70 ASP B O 1
ATOM 2289 N N . HIS B 1 71 ? 3.131 -26.844 -11.594 1 88.19 71 HIS B N 1
ATOM 2290 C CA . HIS B 1 71 ? 4.055 -26.891 -12.719 1 88.19 71 HIS B CA 1
ATOM 2291 C C . HIS B 1 71 ? 5.254 -25.969 -12.484 1 88.19 71 HIS B C 1
ATOM 2293 O O . HIS B 1 71 ? 6.133 -25.859 -13.344 1 88.19 71 HIS B O 1
ATOM 2299 N N . MET B 1 72 ? 5.199 -25.391 -11.359 1 86.88 72 MET B N 1
ATOM 2300 C CA . MET B 1 72 ? 6.277 -24.453 -11.047 1 86.88 72 MET B CA 1
ATOM 2301 C C . MET B 1 72 ? 7.441 -25.172 -10.375 1 86.88 72 MET B C 1
ATOM 2303 O O . MET B 1 72 ? 7.234 -26.062 -9.539 1 86.88 72 MET B O 1
ATOM 2307 N N . ASP B 1 73 ? 8.656 -24.875 -10.828 1 84.75 73 ASP B N 1
ATOM 2308 C CA . ASP B 1 73 ? 9.898 -25.281 -10.188 1 84.75 73 ASP B CA 1
ATOM 2309 C C . ASP B 1 73 ? 10.695 -24.078 -9.688 1 84.75 73 ASP B C 1
ATOM 2311 O O . ASP B 1 73 ? 11.422 -23.453 -10.453 1 84.75 73 ASP B O 1
ATOM 2315 N N . PRO B 1 74 ? 10.555 -23.797 -8.398 1 80 74 PRO B N 1
ATOM 2316 C CA . PRO B 1 74 ? 11.188 -22.594 -7.867 1 80 74 PRO B CA 1
ATOM 2317 C C . PRO B 1 74 ? 12.711 -22.594 -8.047 1 80 74 PRO B C 1
ATOM 2319 O O . PRO B 1 74 ? 13.336 -21.531 -8.062 1 80 74 PRO B O 1
ATOM 2322 N N . LYS B 1 75 ? 13.32 -23.703 -8.141 1 82.38 75 LYS B N 1
ATOM 2323 C CA . LYS B 1 75 ? 14.766 -23.797 -8.281 1 82.38 75 LYS B CA 1
ATOM 2324 C C . LYS B 1 75 ? 15.242 -23.109 -9.562 1 82.38 75 LYS B C 1
ATOM 2326 O O . LYS B 1 75 ? 16.406 -22.719 -9.672 1 82.38 75 LYS B O 1
ATOM 2331 N N . LYS B 1 76 ? 14.32 -22.938 -10.469 1 83.06 76 LYS B N 1
ATOM 2332 C CA . LYS B 1 76 ? 14.672 -22.359 -11.766 1 83.06 76 LYS B CA 1
ATOM 2333 C C . LYS B 1 76 ? 15.047 -20.891 -11.625 1 83.06 76 LYS B C 1
ATOM 2335 O O . LYS B 1 76 ? 15.781 -20.344 -12.453 1 83.06 76 LYS B O 1
ATOM 2340 N N . TRP B 1 77 ? 14.617 -20.266 -10.562 1 83.94 77 TRP B N 1
ATOM 2341 C CA . TRP B 1 77 ? 14.969 -18.859 -10.445 1 83.94 77 TRP B CA 1
ATOM 2342 C C . TRP B 1 77 ? 15.562 -18.562 -9.07 1 83.94 77 TRP B C 1
ATOM 2344 O O . TRP B 1 77 ? 16.266 -17.547 -8.898 1 83.94 77 TRP B O 1
ATOM 2354 N N . GLN B 1 78 ? 15.461 -19.391 -8.156 1 86.25 78 GLN B N 1
ATOM 2355 C CA . GLN B 1 78 ? 15.945 -19.125 -6.809 1 86.25 78 GLN B CA 1
ATOM 2356 C C . GLN B 1 78 ? 17.469 -19.203 -6.742 1 86.25 78 GLN B C 1
ATOM 2358 O O . GLN B 1 78 ? 18.078 -18.672 -5.812 1 86.25 78 GLN B O 1
ATOM 2363 N N . ASN B 1 79 ? 18.062 -19.844 -7.723 1 86.38 79 ASN B N 1
ATOM 2364 C CA . ASN B 1 79 ? 19.516 -19.984 -7.727 1 86.38 79 ASN B CA 1
ATOM 2365 C C . ASN B 1 79 ? 20.188 -18.797 -8.438 1 86.38 79 ASN B C 1
ATOM 2367 O O . ASN B 1 79 ? 21.422 -18.734 -8.508 1 86.38 79 ASN B O 1
ATOM 2371 N N . ALA B 1 80 ? 19.5 -17.828 -8.906 1 90.12 80 ALA B N 1
ATOM 2372 C CA . ALA B 1 80 ? 20.062 -16.656 -9.562 1 90.12 80 ALA B CA 1
ATOM 2373 C C . ALA B 1 80 ? 20.922 -15.836 -8.602 1 90.12 80 ALA B C 1
ATOM 2375 O O . ALA B 1 80 ? 20.688 -15.836 -7.391 1 90.12 80 ALA B O 1
ATOM 2376 N N . PRO B 1 81 ? 22.016 -15.172 -9.266 1 88.56 81 PRO B N 1
ATOM 2377 C CA . PRO B 1 81 ? 22.938 -14.406 -8.422 1 88.56 81 PRO B CA 1
ATOM 2378 C C . PRO B 1 81 ? 22.344 -13.062 -7.988 1 88.56 81 PRO B C 1
ATOM 2380 O O . PRO B 1 81 ? 22.203 -12.156 -8.812 1 88.56 81 PRO B O 1
ATOM 2383 N N . GLY B 1 82 ? 21.594 -13.008 -6.965 1 92.69 82 GLY B N 1
ATOM 2384 C CA . GLY B 1 82 ? 21.094 -11.75 -6.422 1 92.69 82 GLY B CA 1
ATOM 2385 C C . GLY B 1 82 ? 19.594 -11.586 -6.578 1 92.69 82 GLY B C 1
ATOM 2386 O O . GLY B 1 82 ? 18.938 -12.414 -7.199 1 92.69 82 GLY B O 1
ATOM 2387 N N . LEU B 1 83 ? 19.109 -10.469 -6.148 1 94.06 83 LEU B N 1
ATOM 2388 C CA . LEU B 1 83 ? 17.656 -10.242 -6.129 1 94.06 83 LEU B CA 1
ATOM 2389 C C . LEU B 1 83 ? 17.156 -9.875 -7.52 1 94.06 83 LEU B C 1
ATOM 2391 O O . LEU B 1 83 ? 16.141 -10.414 -7.977 1 94.06 83 LEU B O 1
ATOM 2395 N N . ALA B 1 84 ? 17.844 -8.93 -8.203 1 92.69 84 ALA B N 1
ATOM 2396 C CA . ALA B 1 84 ? 17.422 -8.484 -9.523 1 92.69 84 ALA B CA 1
ATOM 2397 C C . ALA B 1 84 ? 17.469 -9.625 -10.531 1 92.69 84 ALA B C 1
ATOM 2399 O O . ALA B 1 84 ? 16.531 -9.797 -11.328 1 92.69 84 ALA B O 1
ATOM 2400 N N . ALA B 1 85 ? 18.5 -10.359 -10.469 1 92.38 85 ALA B N 1
ATOM 2401 C CA . ALA B 1 85 ? 18.641 -11.516 -11.359 1 92.38 85 ALA B CA 1
ATOM 2402 C C . ALA B 1 85 ? 17.562 -12.555 -11.07 1 92.38 85 ALA B C 1
ATOM 2404 O O . ALA B 1 85 ? 17 -13.148 -11.992 1 92.38 85 ALA B O 1
ATOM 2405 N N . MET B 1 86 ? 17.344 -12.789 -9.789 1 92.25 86 MET B N 1
ATOM 2406 C CA . MET B 1 86 ? 16.281 -13.727 -9.406 1 92.25 86 MET B CA 1
ATOM 2407 C C . MET B 1 86 ? 14.938 -13.273 -9.938 1 92.25 86 MET B C 1
ATOM 2409 O O . MET B 1 86 ? 14.188 -14.078 -10.508 1 92.25 86 MET B O 1
ATOM 2413 N N . MET B 1 87 ? 14.625 -12.039 -9.75 1 88.94 87 MET B N 1
ATOM 2414 C CA . MET B 1 87 ? 13.375 -11.477 -10.242 1 88.94 87 MET B CA 1
ATOM 2415 C C . MET B 1 87 ? 13.258 -11.641 -11.758 1 88.94 87 MET B C 1
ATOM 2417 O O . MET B 1 87 ? 12.227 -12.102 -12.258 1 88.94 87 MET B O 1
ATOM 2421 N N . THR B 1 88 ? 14.289 -11.289 -12.516 1 87.38 88 THR B N 1
ATOM 2422 C CA . THR B 1 88 ? 14.289 -11.367 -13.977 1 87.38 88 THR B CA 1
ATOM 2423 C C . THR B 1 88 ? 14.094 -12.805 -14.445 1 87.38 88 THR B C 1
ATOM 2425 O O . THR B 1 88 ? 13.297 -13.062 -15.352 1 87.38 88 THR B O 1
ATOM 2428 N N . THR B 1 89 ? 14.75 -13.695 -13.773 1 89.19 89 THR B N 1
ATOM 2429 C CA . THR B 1 89 ? 14.633 -15.102 -14.141 1 89.19 89 THR B CA 1
ATOM 2430 C C . THR B 1 89 ? 13.242 -15.633 -13.789 1 89.19 89 THR B C 1
ATOM 2432 O O . THR B 1 89 ? 12.656 -16.391 -14.555 1 89.19 89 THR B O 1
ATOM 2435 N N . ALA B 1 90 ? 12.766 -15.227 -12.648 1 87.62 90 ALA B N 1
ATOM 2436 C CA . ALA B 1 90 ? 11.438 -15.648 -12.219 1 87.62 90 ALA B CA 1
ATOM 2437 C C . ALA B 1 90 ? 10.367 -15.188 -13.211 1 87.62 90 ALA B C 1
ATOM 2439 O O . ALA B 1 90 ? 9.453 -15.953 -13.539 1 87.62 90 ALA B O 1
ATOM 2440 N N . VAL B 1 91 ? 10.461 -14 -13.656 1 84.38 91 VAL B N 1
ATOM 2441 C CA . VAL B 1 91 ? 9.477 -13.438 -14.586 1 84.38 91 VAL B CA 1
ATOM 2442 C C . VAL B 1 91 ? 9.523 -14.195 -15.906 1 84.38 91 VAL B C 1
ATOM 2444 O O . VAL B 1 91 ? 8.484 -14.484 -16.5 1 84.38 91 VAL B O 1
ATOM 2447 N N . LYS B 1 92 ? 10.727 -14.453 -16.438 1 83.75 92 LYS B N 1
ATOM 2448 C CA . LYS B 1 92 ? 10.875 -15.234 -17.656 1 83.75 92 LYS B CA 1
ATOM 2449 C C . LYS B 1 92 ? 10.211 -16.609 -17.516 1 83.75 92 LYS B C 1
ATOM 2451 O O . LYS B 1 92 ? 9.539 -17.078 -18.422 1 83.75 92 LYS B O 1
ATOM 2456 N N . TYR B 1 93 ? 10.43 -17.094 -16.359 1 86 93 TYR B N 1
ATOM 2457 C CA . TYR B 1 93 ? 9.812 -18.391 -16.062 1 86 93 TYR B CA 1
ATOM 2458 C C . TYR B 1 93 ? 8.297 -18.266 -16.031 1 86 93 TYR B C 1
ATOM 2460 O O . TYR B 1 93 ? 7.582 -19.094 -16.594 1 86 93 TYR B O 1
ATOM 2468 N N . GLU B 1 94 ? 7.777 -17.297 -15.32 1 83.38 94 GLU B N 1
ATOM 2469 C CA . GLU B 1 94 ? 6.34 -17.078 -15.195 1 83.38 94 GLU B CA 1
ATOM 2470 C C . GLU B 1 94 ? 5.699 -16.828 -16.562 1 83.38 94 GLU B C 1
ATOM 2472 O O . GLU B 1 94 ? 4.555 -17.203 -16.797 1 83.38 94 GLU B O 1
ATOM 2477 N N . LEU B 1 95 ? 6.414 -16.141 -17.406 1 83.12 95 LEU B N 1
ATOM 2478 C CA . LEU B 1 95 ? 5.922 -15.883 -18.75 1 83.12 95 LEU B CA 1
ATOM 2479 C C . LEU B 1 95 ? 5.648 -17.188 -19.5 1 83.12 95 LEU B C 1
ATOM 2481 O O . LEU B 1 95 ? 4.629 -17.312 -20.172 1 83.12 95 LEU B O 1
ATOM 2485 N N . LYS B 1 96 ? 6.523 -18.078 -19.406 1 84.75 96 LYS B N 1
ATOM 2486 C CA . LYS B 1 96 ? 6.332 -19.391 -20.031 1 84.75 96 LYS B CA 1
ATOM 2487 C C . LYS B 1 96 ? 5.102 -20.094 -19.469 1 84.75 96 LYS B C 1
ATOM 2489 O O . LYS B 1 96 ? 4.328 -20.703 -20.219 1 84.75 96 LYS B O 1
ATOM 2494 N N . LEU B 1 97 ? 4.926 -19.953 -18.172 1 87.75 97 LEU B N 1
ATOM 2495 C CA . LEU B 1 97 ? 3.777 -20.594 -17.516 1 87.75 97 LEU B CA 1
ATOM 2496 C C . LEU B 1 97 ? 2.479 -19.906 -17.938 1 87.75 97 LEU B C 1
ATOM 2498 O O . LEU B 1 97 ? 1.445 -20.562 -18.078 1 87.75 97 LEU B O 1
ATOM 2502 N N . GLN B 1 98 ? 2.51 -18.656 -18.016 1 86.81 98 GLN B N 1
ATOM 2503 C CA . GLN B 1 98 ? 1.329 -17.906 -18.438 1 86.81 98 GLN B CA 1
ATOM 2504 C C . GLN B 1 98 ? 0.878 -18.359 -19.828 1 86.81 98 GLN B C 1
ATOM 2506 O O . GLN B 1 98 ? -0.321 -18.406 -20.109 1 86.81 98 GLN B O 1
ATOM 2511 N N . PHE B 1 99 ? 1.796 -18.625 -20.75 1 86.44 99 PHE B N 1
ATOM 2512 C CA . PHE B 1 99 ? 1.462 -19.125 -22.078 1 86.44 99 PHE B CA 1
ATOM 2513 C C . PHE B 1 99 ? 0.796 -20.5 -21.984 1 86.44 99 PHE B C 1
ATOM 2515 O O . PHE B 1 99 ? -0.12 -20.797 -22.766 1 86.44 99 PHE B O 1
ATOM 2522 N N . LYS B 1 100 ? 1.251 -21.219 -21.078 1 90.56 100 LYS B N 1
ATOM 2523 C CA . LYS B 1 100 ? 0.722 -22.578 -20.906 1 90.56 100 LYS B CA 1
ATOM 2524 C C . LYS B 1 100 ? -0.634 -22.547 -20.203 1 90.56 100 LYS B C 1
ATOM 2526 O O . LYS B 1 100 ? -1.505 -23.375 -20.5 1 90.56 100 LYS B O 1
ATOM 2531 N N . PHE B 1 101 ? -0.844 -21.594 -19.297 1 93.56 101 PHE B N 1
ATOM 2532 C CA . PHE B 1 101 ? -2.057 -21.531 -18.484 1 93.56 101 PHE B CA 1
ATOM 2533 C C . PHE B 1 101 ? -2.682 -20.141 -18.562 1 93.56 101 PHE B C 1
ATOM 2535 O O . PHE B 1 101 ? -2.912 -19.516 -17.531 1 93.56 101 PHE B O 1
ATOM 2542 N N . PRO B 1 102 ? -3.125 -19.703 -19.703 1 91.31 102 PRO B N 1
ATOM 2543 C CA . PRO B 1 102 ? -3.574 -18.312 -19.844 1 91.31 102 PRO B CA 1
ATOM 2544 C C . PRO B 1 102 ? -4.859 -18.031 -19.078 1 91.31 102 PRO B C 1
ATOM 2546 O O . PRO B 1 102 ? -5 -16.953 -18.484 1 91.31 102 PRO B O 1
ATOM 2549 N N . ALA B 1 103 ? -5.75 -18.969 -19.062 1 93.31 103 ALA B N 1
ATOM 2550 C CA . ALA B 1 103 ? -7.02 -18.75 -18.375 1 93.31 103 ALA B CA 1
ATOM 2551 C C . ALA B 1 103 ? -6.82 -18.672 -16.875 1 93.31 103 ALA B C 1
ATOM 2553 O O . ALA B 1 103 ? -7.434 -17.844 -16.203 1 93.31 103 ALA B O 1
ATOM 2554 N N . GLU B 1 104 ? -5.941 -19.516 -16.359 1 95.12 104 GLU B N 1
ATOM 2555 C CA . GLU B 1 104 ? -5.656 -19.547 -14.938 1 95.12 104 GLU B CA 1
ATOM 2556 C C . GLU B 1 104 ? -5.016 -18.25 -14.469 1 95.12 104 GLU B C 1
ATOM 2558 O O . GLU B 1 104 ? -5.438 -17.672 -13.469 1 95.12 104 GLU B O 1
ATOM 2563 N N . TYR B 1 105 ? -4.102 -17.781 -15.234 1 91.19 105 TYR B N 1
ATOM 2564 C CA . TYR B 1 105 ? -3.443 -16.516 -14.891 1 91.19 105 TYR B CA 1
ATOM 2565 C C . TYR B 1 105 ? -4.422 -15.352 -14.961 1 91.19 105 TYR B C 1
ATOM 2567 O O . TYR B 1 105 ? -4.418 -14.484 -14.094 1 91.19 105 TYR B O 1
ATOM 2575 N N . ARG B 1 106 ? -5.207 -15.391 -15.938 1 90.38 106 ARG B N 1
ATOM 2576 C CA . ARG B 1 106 ? -6.176 -14.312 -16.094 1 90.38 106 ARG B CA 1
ATOM 2577 C C . ARG B 1 106 ? -7.113 -14.242 -14.891 1 90.38 106 ARG B C 1
ATOM 2579 O O . ARG B 1 106 ? -7.391 -13.164 -14.375 1 90.38 106 ARG B O 1
ATOM 2586 N N . LEU B 1 107 ? -7.613 -15.344 -14.516 1 94.88 107 LEU B N 1
ATOM 2587 C CA . LEU B 1 107 ? -8.508 -15.375 -13.359 1 94.88 107 LEU B CA 1
ATOM 2588 C C . LEU B 1 107 ? -7.801 -14.867 -12.109 1 94.88 107 LEU B C 1
ATOM 2590 O O . LEU B 1 107 ? -8.352 -14.047 -11.367 1 94.88 107 LEU B O 1
ATOM 2594 N N . MET B 1 108 ? -6.59 -15.305 -11.875 1 93.56 108 MET B N 1
ATOM 2595 C CA . MET B 1 108 ? -5.859 -14.938 -10.664 1 93.56 108 MET B CA 1
ATOM 2596 C C . MET B 1 108 ? -5.559 -13.445 -10.641 1 93.56 108 MET B C 1
ATOM 2598 O O . MET B 1 108 ? -5.699 -12.797 -9.602 1 93.56 108 MET B O 1
ATOM 2602 N N . MET B 1 109 ? -5.191 -12.938 -11.781 1 89.69 109 MET B N 1
ATOM 2603 C CA . MET B 1 109 ? -4.922 -11.508 -11.875 1 89.69 109 MET B CA 1
ATOM 2604 C C . MET B 1 109 ? -6.207 -10.703 -11.703 1 89.69 109 MET B C 1
ATOM 2606 O O . MET B 1 109 ? -6.223 -9.695 -10.984 1 89.69 109 MET B O 1
ATOM 2610 N N . GLN B 1 110 ? -7.27 -11.141 -12.305 1 90.31 110 GLN B N 1
ATOM 2611 C CA . GLN B 1 110 ? -8.57 -10.484 -12.211 1 90.31 110 GLN B CA 1
ATOM 2612 C C . GLN B 1 110 ? -9.062 -10.445 -10.766 1 90.31 110 GLN B C 1
ATOM 2614 O O . GLN B 1 110 ? -9.734 -9.492 -10.359 1 90.31 110 GLN B O 1
ATOM 2619 N N . ALA B 1 111 ? -8.672 -11.461 -10.031 1 93.62 111 ALA B N 1
ATOM 2620 C CA . ALA B 1 111 ? -9.094 -11.555 -8.633 1 93.62 111 ALA B CA 1
ATOM 2621 C C . ALA B 1 111 ? -8.594 -10.352 -7.832 1 93.62 111 ALA B C 1
ATOM 2623 O O . ALA B 1 111 ? -9.297 -9.852 -6.953 1 93.62 111 ALA B O 1
ATOM 2624 N N . TYR B 1 112 ? -7.422 -9.859 -8.156 1 88.25 112 TYR B N 1
ATOM 2625 C CA . TYR B 1 112 ? -6.879 -8.695 -7.453 1 88.25 112 TYR B CA 1
ATOM 2626 C C . TYR B 1 112 ? -7.727 -7.461 -7.711 1 88.25 112 TYR B C 1
ATOM 2628 O O . TYR B 1 112 ? -7.988 -6.676 -6.797 1 88.25 112 TYR B O 1
ATOM 2636 N N . ALA B 1 113 ? -8.172 -7.34 -8.906 1 86.88 113 ALA B N 1
ATOM 2637 C CA . ALA B 1 113 ? -9 -6.195 -9.273 1 86.88 113 ALA B CA 1
ATOM 2638 C C . ALA B 1 113 ? -10.414 -6.336 -8.719 1 86.88 113 ALA B C 1
ATOM 2640 O O . ALA B 1 113 ? -11.062 -5.34 -8.391 1 86.88 113 ALA B O 1
ATOM 2641 N N . ASP B 1 114 ? -10.867 -7.52 -8.539 1 91.62 114 ASP B N 1
ATOM 2642 C CA . ASP B 1 114 ? -12.242 -7.773 -8.125 1 91.62 114 ASP B CA 1
ATOM 2643 C C . ASP B 1 114 ? -12.375 -7.754 -6.602 1 91.62 114 ASP B C 1
ATOM 2645 O O . ASP B 1 114 ? -13.477 -7.641 -6.066 1 91.62 114 ASP B O 1
ATOM 2649 N N . LEU B 1 115 ? -11.32 -7.859 -5.938 1 91.81 115 LEU B N 1
ATOM 2650 C CA . LEU B 1 115 ? -11.289 -8.102 -4.5 1 91.81 115 LEU B CA 1
ATOM 2651 C C . LEU B 1 115 ? -12.148 -7.082 -3.756 1 91.81 115 LEU B C 1
ATOM 2653 O O . LEU B 1 115 ? -12.984 -7.449 -2.928 1 91.81 115 LEU B O 1
ATOM 2657 N N . PRO B 1 116 ? -12.086 -5.77 -4.074 1 86 116 PRO B N 1
ATOM 2658 C CA . PRO B 1 116 ? -12.891 -4.801 -3.324 1 86 116 PRO B CA 1
ATOM 2659 C C . PRO B 1 116 ? -14.383 -4.93 -3.609 1 86 116 PRO B C 1
ATOM 2661 O O . PRO B 1 116 ? -15.203 -4.387 -2.867 1 86 116 PRO B O 1
ATOM 2664 N N . HIS B 1 117 ? -14.766 -5.645 -4.602 1 89.38 117 HIS B N 1
ATOM 2665 C CA . HIS B 1 117 ? -16.141 -5.648 -5.066 1 89.38 117 HIS B CA 1
ATOM 2666 C C . HIS B 1 117 ? -16.844 -6.969 -4.738 1 89.38 117 HIS B C 1
ATOM 2668 O O . HIS B 1 117 ? -18.031 -7.133 -4.996 1 89.38 117 HIS B O 1
ATOM 2674 N N . PHE B 1 118 ? -16.109 -7.898 -4.168 1 93.06 118 PHE B N 1
ATOM 2675 C CA . PHE B 1 118 ? -16.703 -9.18 -3.789 1 93.06 118 PHE B CA 1
ATOM 2676 C C . PHE B 1 118 ? -17.656 -9.016 -2.611 1 93.06 118 PHE B C 1
ATOM 2678 O O . PHE B 1 118 ? -17.453 -8.148 -1.759 1 93.06 118 PHE B O 1
ATOM 2685 N N . PRO B 1 119 ? -18.75 -9.852 -2.568 1 93.56 119 PRO B N 1
ATOM 2686 C CA . PRO B 1 119 ? -19.453 -9.953 -1.29 1 93.56 119 PRO B CA 1
ATOM 2687 C C . PRO B 1 119 ? -18.531 -10.344 -0.136 1 93.56 119 PRO B C 1
ATOM 2689 O O . PRO B 1 119 ? -17.547 -11.039 -0.345 1 93.56 119 PRO B O 1
ATOM 2692 N N . GLU B 1 120 ? -18.828 -10.023 1.068 1 91.81 120 GLU B N 1
ATOM 2693 C CA . GLU B 1 120 ? -17.922 -10.047 2.221 1 91.81 120 GLU B CA 1
ATOM 2694 C C . GLU B 1 120 ? -17.375 -11.445 2.457 1 91.81 120 GLU B C 1
ATOM 2696 O O . GLU B 1 120 ? -16.156 -11.625 2.615 1 91.81 120 GLU B O 1
ATOM 2701 N N . PRO B 1 121 ? -18.188 -12.477 2.459 1 93.31 121 PRO B N 1
ATOM 2702 C CA . PRO B 1 121 ? -17.625 -13.797 2.725 1 93.31 121 PRO B CA 1
ATOM 2703 C C . PRO B 1 121 ? -16.609 -14.227 1.666 1 93.31 121 PRO B C 1
ATOM 2705 O O . PRO B 1 121 ? -15.562 -14.781 2 1 93.31 121 PRO B O 1
ATOM 2708 N N . LEU B 1 122 ? -16.922 -14.008 0.382 1 95.56 122 LEU B N 1
ATOM 2709 C CA . LEU B 1 122 ? -16.016 -14.344 -0.701 1 95.56 122 LEU B CA 1
ATOM 2710 C C . LEU B 1 122 ? -14.758 -13.477 -0.64 1 95.56 122 LEU B C 1
ATOM 2712 O O . LEU B 1 122 ? -13.648 -13.961 -0.857 1 95.56 122 LEU B O 1
ATOM 2716 N N . ARG B 1 123 ? -14.969 -12.211 -0.377 1 95.56 123 ARG B N 1
ATOM 2717 C CA . ARG B 1 123 ? -13.844 -11.289 -0.256 1 95.56 123 ARG B CA 1
ATOM 2718 C C . ARG B 1 123 ? -12.828 -11.789 0.771 1 95.56 123 ARG B C 1
ATOM 2720 O O . ARG B 1 123 ? -11.633 -11.836 0.495 1 95.56 123 ARG B O 1
ATOM 2727 N N . GLN B 1 124 ? -13.297 -12.234 1.896 1 94.5 124 GLN B N 1
ATOM 2728 C CA . GLN B 1 124 ? -12.43 -12.719 2.967 1 94.5 124 GLN B CA 1
ATOM 2729 C C . GLN B 1 124 ? -11.68 -13.977 2.539 1 94.5 124 GLN B C 1
ATOM 2731 O O . GLN B 1 124 ? -10.477 -14.109 2.797 1 94.5 124 GLN B O 1
ATOM 2736 N N . GLN B 1 125 ? -12.383 -14.797 1.887 1 95.19 125 GLN B N 1
ATOM 2737 C CA . GLN B 1 125 ? -11.781 -16.062 1.49 1 95.19 125 GLN B CA 1
ATOM 2738 C C . GLN B 1 125 ? -10.727 -15.852 0.404 1 95.19 125 GLN B C 1
ATOM 2740 O O . GLN B 1 125 ? -9.633 -16.422 0.476 1 95.19 125 GLN B O 1
ATOM 2745 N N . VAL B 1 126 ? -11.07 -15.07 -0.575 1 96 126 VAL B N 1
ATOM 2746 C CA . VAL B 1 126 ? -10.133 -14.797 -1.658 1 96 126 VAL B CA 1
ATOM 2747 C C . VAL B 1 126 ? -8.93 -14.023 -1.119 1 96 126 VAL B C 1
ATOM 2749 O O . VAL B 1 126 ? -7.789 -14.281 -1.507 1 96 126 VAL B O 1
ATOM 2752 N N . GLN B 1 127 ? -9.18 -13.148 -0.22 1 94.25 127 GLN B N 1
ATOM 2753 C CA . GLN B 1 127 ? -8.102 -12.398 0.416 1 94.25 127 GLN B CA 1
ATOM 2754 C C . GLN B 1 127 ? -7.156 -13.336 1.163 1 94.25 127 GLN B C 1
ATOM 2756 O O . GLN B 1 127 ? -5.938 -13.148 1.13 1 94.25 127 GLN B O 1
ATOM 2761 N N . GLN B 1 128 ? -7.707 -14.219 1.849 1 94.06 128 GLN B N 1
ATOM 2762 C CA . GLN B 1 128 ? -6.895 -15.203 2.559 1 94.06 128 GLN B CA 1
ATOM 2763 C C . GLN B 1 128 ? -5.996 -15.969 1.595 1 94.06 128 GLN B C 1
ATOM 2765 O O . GLN B 1 128 ? -4.812 -16.172 1.871 1 94.06 128 GLN B O 1
ATOM 2770 N N . GLU B 1 129 ? -6.539 -16.344 0.483 1 93.81 129 GLU B N 1
ATOM 2771 C CA . GLU B 1 129 ? -5.766 -17.078 -0.519 1 93.81 129 GLU B CA 1
ATOM 2772 C C . GLU B 1 129 ? -4.656 -16.203 -1.1 1 93.81 129 GLU B C 1
ATOM 2774 O O . GLU B 1 129 ? -3.516 -16.656 -1.236 1 93.81 129 GLU B O 1
ATOM 2779 N N . THR B 1 130 ? -5 -15 -1.402 1 91.75 130 THR B N 1
ATOM 2780 C CA . THR B 1 130 ? -4.016 -14.117 -2.016 1 91.75 130 THR B CA 1
ATOM 2781 C C . THR B 1 130 ? -2.926 -13.742 -1.013 1 91.75 130 THR B C 1
ATOM 2783 O O . THR B 1 130 ? -1.759 -13.594 -1.381 1 91.75 130 THR B O 1
ATOM 2786 N N . THR B 1 131 ? -3.279 -13.625 0.243 1 90 131 THR B N 1
ATOM 2787 C CA . THR B 1 131 ? -2.307 -13.359 1.298 1 90 131 THR B CA 1
ATOM 2788 C C . THR B 1 131 ? -1.332 -14.523 1.437 1 90 131 THR B C 1
ATOM 2790 O O . THR B 1 131 ? -0.127 -14.32 1.6 1 90 131 THR B O 1
ATOM 2793 N N . ALA B 1 132 ? -1.881 -15.688 1.334 1 89.94 132 ALA B N 1
ATOM 2794 C CA . ALA B 1 132 ? -1.032 -16.875 1.423 1 89.94 132 ALA B CA 1
ATOM 2795 C C . ALA B 1 132 ? -0.053 -16.938 0.254 1 89.94 132 ALA B C 1
ATOM 2797 O O . ALA B 1 132 ? 1.109 -17.312 0.43 1 89.94 132 ALA B O 1
ATOM 2798 N N . ILE B 1 133 ? -0.478 -16.594 -0.876 1 87.69 133 ILE B N 1
ATOM 2799 C CA . ILE B 1 133 ? 0.363 -16.578 -2.068 1 87.69 133 ILE B CA 1
ATOM 2800 C C . ILE B 1 133 ? 1.475 -15.539 -1.901 1 87.69 133 ILE B C 1
ATOM 2802 O O . ILE B 1 133 ? 2.643 -15.828 -2.168 1 87.69 133 ILE B O 1
ATOM 2806 N N . SER B 1 134 ? 1.139 -14.344 -1.405 1 87.38 134 SER B N 1
ATOM 2807 C CA . SER B 1 134 ? 2.115 -13.289 -1.178 1 87.38 134 SER B CA 1
ATOM 2808 C C . SER B 1 134 ? 3.137 -13.695 -0.122 1 87.38 134 SER B C 1
ATOM 2810 O O . SER B 1 134 ? 4.316 -13.352 -0.229 1 87.38 134 SER B O 1
ATOM 2812 N N . ALA B 1 135 ? 2.666 -14.414 0.857 1 87.31 135 ALA B N 1
ATOM 2813 C CA . ALA B 1 135 ? 3.555 -14.867 1.927 1 87.31 135 ALA B CA 1
ATOM 2814 C C . ALA B 1 135 ? 4.617 -15.82 1.393 1 87.31 135 ALA B C 1
ATOM 2816 O O . ALA B 1 135 ? 5.754 -15.828 1.874 1 87.31 135 ALA B O 1
ATOM 2817 N N . GLU B 1 136 ? 4.223 -16.594 0.452 1 85 136 GLU B N 1
ATOM 2818 C CA . GLU B 1 136 ? 5.188 -17.5 -0.161 1 85 136 GLU B CA 1
ATOM 2819 C C . GLU B 1 136 ? 6.25 -16.734 -0.944 1 85 136 GLU B C 1
ATOM 2821 O O . GLU B 1 136 ? 7.434 -17.062 -0.878 1 85 136 GLU B O 1
ATOM 2826 N N . ALA B 1 137 ? 5.836 -15.734 -1.709 1 83.44 137 ALA B N 1
ATOM 2827 C CA . ALA B 1 137 ? 6.781 -14.875 -2.418 1 83.44 137 ALA B CA 1
ATOM 2828 C C . ALA B 1 137 ? 7.715 -14.164 -1.442 1 83.44 137 ALA B C 1
ATOM 2830 O O . ALA B 1 137 ? 8.93 -14.102 -1.667 1 83.44 137 ALA B O 1
ATOM 2831 N N . ASP B 1 138 ? 7.16 -13.68 -0.383 1 88.31 138 ASP B N 1
ATOM 2832 C CA . ASP B 1 138 ? 7.945 -13.023 0.66 1 88.31 138 ASP B CA 1
ATOM 2833 C C . ASP B 1 138 ? 9.016 -13.969 1.211 1 88.31 138 ASP B C 1
ATOM 2835 O O . ASP B 1 138 ? 10.172 -13.57 1.385 1 88.31 138 ASP B O 1
ATOM 2839 N N . ARG B 1 139 ? 8.562 -15.172 1.445 1 89.94 139 ARG B N 1
ATOM 2840 C CA . ARG B 1 139 ? 9.484 -16.156 1.989 1 89.94 139 ARG B CA 1
ATOM 2841 C C . ARG B 1 139 ? 10.656 -16.391 1.044 1 89.94 139 ARG B C 1
ATOM 2843 O O . ARG B 1 139 ? 11.805 -16.484 1.481 1 89.94 139 ARG B O 1
ATOM 2850 N N . ILE B 1 140 ? 10.414 -16.484 -0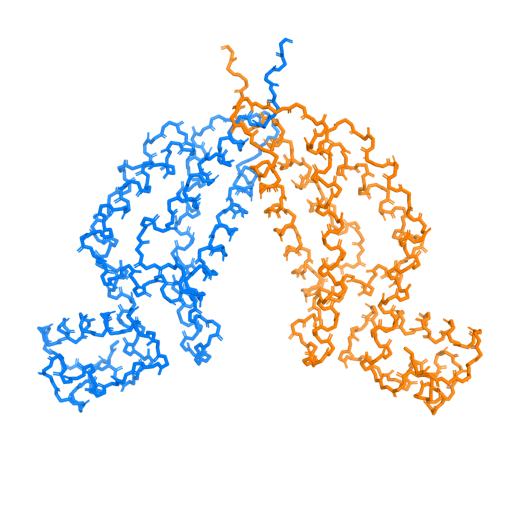.179 1 88.75 140 ILE B N 1
ATOM 2851 C CA . ILE B 1 140 ? 11.438 -16.75 -1.184 1 88.75 140 ILE B CA 1
ATOM 2852 C C . ILE B 1 140 ? 12.445 -15.602 -1.221 1 88.75 140 ILE B C 1
ATOM 2854 O O . ILE B 1 140 ? 13.656 -15.828 -1.213 1 88.75 140 ILE B O 1
ATOM 2858 N N . PHE B 1 141 ? 11.977 -14.375 -1.231 1 91.94 141 PHE B N 1
ATOM 2859 C CA . PHE B 1 141 ? 12.867 -13.219 -1.265 1 91.94 141 PHE B CA 1
ATOM 2860 C C . PHE B 1 141 ? 13.656 -13.102 0.034 1 91.94 141 PHE B C 1
ATOM 2862 O O . PHE B 1 141 ? 14.844 -12.758 0.019 1 91.94 141 PHE B O 1
ATOM 2869 N N . ARG B 1 142 ? 13 -13.406 1.077 1 93.5 142 ARG B N 1
ATOM 2870 C CA . ARG B 1 142 ? 13.688 -13.352 2.363 1 93.5 142 ARG B CA 1
ATOM 2871 C C . ARG B 1 142 ? 14.828 -14.367 2.414 1 93.5 142 ARG B C 1
ATOM 2873 O O . ARG B 1 142 ? 15.922 -14.047 2.867 1 93.5 142 ARG B O 1
ATOM 2880 N N . GLU B 1 143 ? 14.555 -15.562 1.983 1 93.25 143 GLU B N 1
ATOM 2881 C CA . GLU B 1 143 ? 15.578 -16.609 1.948 1 93.25 143 GLU B CA 1
ATOM 2882 C C . GLU B 1 143 ? 16.75 -16.203 1.061 1 93.25 143 GLU B C 1
ATOM 2884 O O . GLU B 1 143 ? 17.906 -16.453 1.401 1 93.25 143 GLU B O 1
ATOM 2889 N N . LYS B 1 144 ? 16.422 -15.609 -0.052 1 94.25 144 LYS B N 1
ATOM 2890 C CA . LYS B 1 144 ? 17.484 -15.141 -0.935 1 94.25 144 LYS B CA 1
ATOM 2891 C C . LYS B 1 144 ? 18.328 -14.078 -0.25 1 94.25 144 LYS B C 1
ATOM 2893 O O . LYS B 1 144 ? 19.562 -14.109 -0.339 1 94.25 144 LYS B O 1
ATOM 2898 N N . ILE B 1 145 ? 17.734 -13.172 0.41 1 96 145 ILE B N 1
ATOM 2899 C CA . ILE B 1 145 ? 18.438 -12.102 1.119 1 96 145 ILE B CA 1
ATOM 2900 C C . ILE B 1 145 ? 19.344 -12.703 2.199 1 96 145 ILE B C 1
ATOM 2902 O O . ILE B 1 145 ? 20.469 -12.242 2.406 1 96 145 ILE B O 1
ATOM 2906 N N . GLU B 1 146 ? 18.859 -13.727 2.859 1 95.94 146 GLU B N 1
ATOM 2907 C CA . GLU B 1 146 ? 19.625 -14.398 3.906 1 95.94 146 GLU B CA 1
ATOM 2908 C C . GLU B 1 146 ? 20.922 -15.008 3.348 1 95.94 146 GLU B C 1
ATOM 2910 O O . GLU B 1 146 ? 21.922 -15.117 4.059 1 95.94 146 GLU B O 1
ATOM 2915 N N . GLN B 1 147 ? 20.906 -15.383 2.107 1 95 147 GLN B N 1
ATOM 2916 C CA . GLN B 1 147 ? 22.047 -16.047 1.473 1 95 147 GLN B CA 1
ATOM 2917 C C . GLN B 1 147 ? 23.047 -15.031 0.94 1 95 147 GLN B C 1
ATOM 2919 O O . GLN B 1 147 ? 24.172 -15.391 0.583 1 95 147 GLN B O 1
ATOM 2924 N N . LEU B 1 148 ? 22.641 -13.828 0.86 1 95.25 148 LEU B N 1
ATOM 2925 C CA . LEU B 1 148 ? 23.484 -12.797 0.264 1 95.25 148 LEU B CA 1
ATOM 2926 C C . LEU B 1 148 ? 24.234 -12.031 1.34 1 95.25 148 LEU B C 1
ATOM 2928 O O . LEU B 1 148 ? 23.75 -11.875 2.461 1 95.25 148 LEU B O 1
ATOM 2932 N N . PRO B 1 149 ? 25.453 -11.578 1.027 1 95.44 149 PRO B N 1
ATOM 2933 C CA . PRO B 1 149 ? 26.156 -10.719 1.99 1 95.44 149 PRO B CA 1
ATOM 2934 C C . PRO B 1 149 ? 25.453 -9.375 2.199 1 95.44 149 PRO B C 1
ATOM 2936 O O . PRO B 1 149 ? 24.797 -8.875 1.291 1 95.44 149 PRO B O 1
ATOM 2939 N N . ARG B 1 150 ? 25.562 -8.867 3.385 1 95.56 150 ARG B N 1
ATOM 2940 C CA . ARG B 1 150 ? 24.938 -7.578 3.693 1 95.56 150 ARG B CA 1
ATOM 2941 C C . ARG B 1 150 ? 25.938 -6.637 4.363 1 95.56 150 ARG B C 1
ATOM 2943 O O . ARG B 1 150 ? 26.812 -7.082 5.102 1 95.56 150 ARG B O 1
ATOM 2950 N N . ARG B 1 151 ? 25.812 -5.375 4.109 1 93.75 151 ARG B N 1
ATOM 2951 C CA . ARG B 1 151 ? 26.609 -4.367 4.801 1 93.75 151 ARG B CA 1
ATOM 2952 C C . ARG B 1 151 ? 26.422 -4.457 6.309 1 93.75 151 ARG B C 1
ATOM 2954 O O . ARG B 1 151 ? 25.344 -4.824 6.781 1 93.75 151 ARG B O 1
ATOM 2961 N N . GLU B 1 152 ? 27.5 -4.055 6.98 1 91 152 GLU B N 1
ATOM 2962 C CA . GLU B 1 152 ? 27.453 -4.062 8.438 1 91 152 GLU B CA 1
ATOM 2963 C C . GLU B 1 152 ? 26.312 -3.193 8.953 1 91 152 GLU B C 1
ATOM 2965 O O . GLU B 1 152 ? 26.094 -2.09 8.453 1 91 152 GLU B O 1
ATOM 2970 N N . GLY B 1 153 ? 25.547 -3.781 9.883 1 90.06 153 GLY B N 1
ATOM 2971 C CA . GLY B 1 153 ? 24.5 -3.002 10.516 1 90.06 153 GLY B CA 1
ATOM 2972 C C . GLY B 1 153 ? 23.125 -3.221 9.891 1 90.06 153 GLY B C 1
ATOM 2973 O O . GLY B 1 153 ? 22.109 -2.754 10.414 1 90.06 153 GLY B O 1
ATOM 2974 N N . LEU B 1 154 ? 23.141 -3.908 8.742 1 93.88 154 LEU B N 1
ATOM 2975 C CA . LEU B 1 154 ? 21.859 -4.16 8.086 1 93.88 154 LEU B CA 1
ATOM 2976 C C . LEU B 1 154 ? 21.375 -5.578 8.375 1 93.88 154 LEU B C 1
ATOM 2978 O O . LEU B 1 154 ? 22.109 -6.543 8.188 1 93.88 154 LEU B O 1
ATOM 2982 N N . SER B 1 155 ? 20.219 -5.629 8.875 1 95.56 155 SER B N 1
ATOM 2983 C CA . SER B 1 155 ? 19.594 -6.926 9.109 1 95.56 155 SER B CA 1
ATOM 2984 C C . SER B 1 155 ? 18.844 -7.414 7.875 1 95.56 155 SER B C 1
ATOM 2986 O O . SER B 1 155 ? 18.609 -6.645 6.941 1 95.56 155 SER B O 1
ATOM 2988 N N . VAL B 1 156 ? 18.484 -8.711 7.887 1 96.75 156 VAL B N 1
ATOM 2989 C CA . VAL B 1 156 ? 17.641 -9.273 6.84 1 96.75 156 VAL B CA 1
ATOM 2990 C C . VAL B 1 156 ? 16.312 -8.516 6.785 1 96.75 156 VAL B C 1
ATOM 2992 O O . VAL B 1 156 ? 15.805 -8.211 5.703 1 96.75 156 VAL B O 1
ATOM 2995 N N . ASP B 1 157 ? 15.797 -8.109 7.938 1 95.31 157 ASP B N 1
ATOM 2996 C CA . ASP B 1 157 ? 14.523 -7.406 8.023 1 95.31 157 ASP B CA 1
ATOM 2997 C C . ASP B 1 157 ? 14.609 -6.031 7.363 1 95.31 157 ASP B C 1
ATOM 2999 O O . ASP B 1 157 ? 13.648 -5.566 6.754 1 95.31 157 ASP B O 1
ATOM 3003 N N . ASP B 1 158 ? 15.711 -5.426 7.457 1 95.12 158 ASP B N 1
ATOM 3004 C CA . ASP B 1 158 ? 15.898 -4.125 6.824 1 95.12 158 ASP B CA 1
ATOM 3005 C C . ASP B 1 158 ? 15.805 -4.234 5.305 1 95.12 158 ASP B C 1
ATOM 3007 O O . ASP B 1 158 ? 15.047 -3.498 4.668 1 95.12 158 ASP B O 1
ATOM 3011 N N . VAL B 1 159 ? 16.562 -5.195 4.805 1 97.25 159 VAL B N 1
ATOM 3012 C CA . VAL B 1 159 ? 16.625 -5.375 3.359 1 97.25 159 VAL B CA 1
ATOM 3013 C C . VAL B 1 159 ? 15.266 -5.855 2.846 1 97.25 159 VAL B C 1
ATOM 3015 O O . VAL B 1 159 ? 14.734 -5.312 1.875 1 97.25 159 VAL B O 1
ATOM 3018 N N . PHE B 1 160 ? 14.75 -6.82 3.555 1 96.62 160 PHE B N 1
ATOM 3019 C CA . PHE B 1 160 ? 13.453 -7.359 3.146 1 96.62 160 PHE B CA 1
ATOM 3020 C C . PHE B 1 160 ? 12.375 -6.281 3.209 1 96.62 160 PHE B C 1
ATOM 3022 O O . PHE B 1 160 ? 11.469 -6.254 2.375 1 96.62 160 PHE B O 1
ATOM 3029 N N . GLY B 1 161 ? 12.438 -5.422 4.152 1 95.44 161 GLY B N 1
ATOM 3030 C CA . GLY B 1 161 ? 11.484 -4.328 4.242 1 95.44 161 GLY B CA 1
ATOM 3031 C C . GLY B 1 161 ? 11.414 -3.492 2.979 1 95.44 161 GLY B C 1
ATOM 3032 O O . GLY B 1 161 ? 10.328 -3.113 2.535 1 95.44 161 GLY B O 1
ATOM 3033 N N . VAL B 1 162 ? 12.531 -3.205 2.385 1 96.75 162 VAL B N 1
ATOM 3034 C CA . VAL B 1 162 ? 12.57 -2.445 1.141 1 96.75 162 VAL B CA 1
ATOM 3035 C C . VAL B 1 162 ? 11.961 -3.273 0.011 1 96.75 162 VAL B C 1
ATOM 3037 O O . VAL B 1 162 ? 11.125 -2.779 -0.75 1 96.75 162 VAL B O 1
ATOM 3040 N N . VAL B 1 163 ? 12.367 -4.496 -0.042 1 96 163 VAL B N 1
ATOM 3041 C CA . VAL B 1 163 ? 11.891 -5.387 -1.098 1 96 163 VAL B CA 1
ATOM 3042 C C . VAL B 1 163 ? 10.375 -5.562 -0.986 1 96 163 VAL B C 1
ATOM 3044 O O . VAL B 1 163 ? 9.664 -5.504 -1.99 1 96 163 VAL B O 1
ATOM 3047 N N . SER B 1 164 ? 9.93 -5.773 0.21 1 93.81 164 SER B N 1
ATOM 3048 C CA . SER B 1 164 ? 8.5 -5.953 0.437 1 93.81 164 SER B CA 1
ATOM 3049 C C . SER B 1 164 ? 7.715 -4.715 0.017 1 93.81 164 SER B C 1
ATOM 3051 O O . SER B 1 164 ? 6.602 -4.828 -0.504 1 93.81 164 SER B O 1
ATOM 3053 N N . ALA B 1 165 ? 8.266 -3.531 0.297 1 93.56 165 ALA B N 1
ATOM 3054 C CA . ALA B 1 165 ? 7.633 -2.291 -0.145 1 93.56 165 ALA B CA 1
ATOM 3055 C C . ALA B 1 165 ? 7.523 -2.242 -1.666 1 93.56 165 ALA B C 1
ATOM 3057 O O . ALA B 1 165 ? 6.516 -1.788 -2.209 1 93.56 165 ALA B O 1
ATOM 3058 N N . LEU B 1 166 ? 8.523 -2.693 -2.346 1 93.56 166 LEU B N 1
ATOM 3059 C CA . LEU B 1 166 ? 8.523 -2.723 -3.805 1 93.56 166 LEU B CA 1
ATOM 3060 C C . LEU B 1 166 ? 7.48 -3.705 -4.324 1 93.56 166 LEU B C 1
ATOM 3062 O O . LEU B 1 166 ? 6.77 -3.406 -5.285 1 93.56 166 LEU B O 1
ATOM 3066 N N . ILE B 1 167 ? 7.43 -4.863 -3.676 1 90.12 167 ILE B N 1
ATOM 3067 C CA . ILE B 1 167 ? 6.453 -5.871 -4.074 1 90.12 167 ILE B CA 1
ATOM 3068 C C . ILE B 1 167 ? 5.043 -5.309 -3.926 1 90.12 167 ILE B C 1
ATOM 3070 O O . ILE B 1 167 ? 4.211 -5.453 -4.828 1 90.12 167 ILE B O 1
ATOM 3074 N N . ALA B 1 168 ? 4.832 -4.691 -2.811 1 89.5 168 ALA B N 1
ATOM 3075 C CA . ALA B 1 168 ? 3.523 -4.094 -2.568 1 89.5 168 ALA B CA 1
ATOM 3076 C C . ALA B 1 168 ? 3.193 -3.045 -3.627 1 89.5 168 ALA B C 1
ATOM 3078 O O . ALA B 1 168 ? 2.062 -2.982 -4.117 1 89.5 168 ALA B O 1
ATOM 3079 N N . GLN B 1 169 ? 4.105 -2.223 -3.93 1 89.75 169 GLN B N 1
ATOM 3080 C CA . GLN B 1 169 ? 3.891 -1.186 -4.934 1 89.75 169 GLN B CA 1
ATOM 3081 C C . GLN B 1 169 ? 3.605 -1.796 -6.301 1 89.75 169 GLN B C 1
ATOM 3083 O O . GLN B 1 169 ? 2.721 -1.332 -7.023 1 89.75 169 GLN B O 1
ATOM 3088 N N . GLN B 1 170 ? 4.328 -2.744 -6.684 1 88.19 170 GLN B N 1
ATOM 3089 C CA . GLN B 1 170 ? 4.121 -3.404 -7.969 1 88.19 170 GLN B CA 1
ATOM 3090 C C . GLN B 1 170 ? 2.738 -4.043 -8.039 1 88.19 170 GLN B C 1
ATOM 3092 O O . GLN B 1 170 ? 2.092 -4.023 -9.094 1 88.19 170 GLN B O 1
ATOM 3097 N N . THR B 1 171 ? 2.395 -4.688 -6.965 1 87.81 171 THR B N 1
ATOM 3098 C CA . THR B 1 171 ? 1.066 -5.289 -6.902 1 87.81 171 THR B CA 1
ATOM 3099 C C . THR B 1 171 ? -0.016 -4.23 -7.105 1 87.81 171 THR B C 1
ATOM 3101 O O . THR B 1 171 ? -0.969 -4.449 -7.855 1 87.81 171 THR B O 1
ATOM 3104 N N . ALA B 1 172 ? 0.144 -3.115 -6.488 1 88.25 172 ALA B N 1
ATOM 3105 C CA . ALA B 1 172 ? -0.824 -2.031 -6.621 1 88.25 172 ALA B CA 1
ATOM 3106 C C . ALA B 1 172 ? -0.889 -1.525 -8.062 1 88.25 172 ALA B C 1
ATOM 3108 O O . ALA B 1 172 ? -1.976 -1.284 -8.594 1 88.25 172 ALA B O 1
ATOM 3109 N N . VAL B 1 173 ? 0.239 -1.385 -8.664 1 89.25 173 VAL B N 1
ATOM 3110 C CA . VAL B 1 173 ? 0.287 -0.892 -10.039 1 89.25 173 VAL B CA 1
ATOM 3111 C C . VAL B 1 173 ? -0.371 -1.903 -10.977 1 89.25 173 VAL B C 1
ATOM 3113 O O . VAL B 1 173 ? -1.179 -1.533 -11.828 1 89.25 173 VAL B O 1
ATOM 3116 N N . THR B 1 174 ? -0.043 -3.107 -10.812 1 88.69 174 THR B N 1
ATOM 3117 C CA . THR B 1 174 ? -0.609 -4.16 -11.648 1 88.69 174 THR B CA 1
ATOM 3118 C C . THR B 1 174 ? -2.121 -4.242 -11.461 1 88.69 174 THR B C 1
ATOM 3120 O O . THR B 1 174 ? -2.865 -4.359 -12.438 1 88.69 174 THR B O 1
ATOM 3123 N N . THR B 1 175 ? -2.57 -4.156 -10.211 1 89.44 175 THR B N 1
ATOM 3124 C CA . THR B 1 175 ? -3.998 -4.168 -9.906 1 89.44 175 THR B CA 1
ATOM 3125 C C . THR B 1 175 ? -4.711 -3.023 -10.625 1 89.44 175 THR B C 1
ATOM 3127 O O . THR B 1 175 ? -5.773 -3.223 -11.219 1 89.44 175 THR B O 1
ATOM 3130 N N . ARG B 1 176 ? -4.105 -1.892 -10.617 1 89.69 176 ARG B N 1
ATOM 3131 C CA . ARG B 1 176 ? -4.688 -0.73 -11.281 1 89.69 176 ARG B CA 1
ATOM 3132 C C . ARG B 1 176 ? -4.773 -0.946 -12.789 1 89.69 176 ARG B C 1
ATOM 3134 O O . ARG B 1 176 ? -5.766 -0.574 -13.422 1 89.69 176 ARG B O 1
ATOM 3141 N N . LEU B 1 177 ? -3.764 -1.562 -13.352 1 89.38 177 LEU B N 1
ATOM 3142 C CA . LEU B 1 177 ? -3.75 -1.84 -14.781 1 89.38 177 LEU B CA 1
ATOM 3143 C C . LEU B 1 177 ? -4.863 -2.811 -15.156 1 89.38 177 LEU B C 1
ATOM 3145 O O . LEU B 1 177 ? -5.531 -2.633 -16.188 1 89.38 177 LEU B O 1
ATOM 3149 N N . ILE B 1 178 ? -5.102 -3.768 -14.352 1 85.88 178 ILE B N 1
ATOM 3150 C CA . ILE B 1 178 ? -6.148 -4.754 -14.586 1 85.88 178 ILE B CA 1
ATOM 3151 C C . ILE B 1 178 ? -7.52 -4.094 -14.453 1 85.88 178 ILE B C 1
ATOM 3153 O O . ILE B 1 178 ? -8.359 -4.215 -15.344 1 85.88 178 ILE B O 1
ATOM 3157 N N . ALA B 1 179 ? -7.703 -3.34 -13.383 1 86.12 179 ALA B N 1
ATOM 3158 C CA . ALA B 1 179 ? -8.984 -2.713 -13.086 1 86.12 179 ALA B CA 1
ATOM 3159 C C . ALA B 1 179 ? -9.359 -1.696 -14.164 1 86.12 179 ALA B C 1
ATOM 3161 O O . ALA B 1 179 ? -10.539 -1.511 -14.469 1 86.12 179 ALA B O 1
ATOM 3162 N N . SER B 1 180 ? -8.344 -1.097 -14.734 1 88.75 180 SER B N 1
ATOM 3163 C CA . SER B 1 180 ? -8.609 -0.06 -15.727 1 88.75 180 SER B CA 1
ATOM 3164 C C . SER B 1 180 ? -8.695 -0.647 -17.141 1 88.75 180 SER B C 1
ATOM 3166 O O . SER B 1 180 ? -8.922 0.079 -18.109 1 88.75 180 SER B O 1
ATOM 3168 N N . GLY B 1 181 ? -8.406 -1.928 -17.297 1 85.62 181 GLY B N 1
ATOM 3169 C CA . GLY B 1 181 ? -8.508 -2.592 -18.594 1 85.62 181 GLY B CA 1
ATOM 3170 C C . GLY B 1 181 ? -7.25 -2.477 -19.422 1 85.62 181 GLY B C 1
ATOM 3171 O O . GLY B 1 181 ? -7.262 -2.789 -20.625 1 85.62 181 GLY B O 1
ATOM 3172 N N . HIS B 1 182 ? -6.164 -2.117 -18.797 1 84.94 182 HIS B N 1
ATOM 3173 C CA . HIS B 1 182 ? -4.914 -1.926 -19.531 1 84.94 182 HIS B CA 1
ATOM 3174 C C . HIS B 1 182 ? -4.062 -3.189 -19.5 1 84.94 182 HIS B C 1
ATOM 3176 O O . HIS B 1 182 ? -2.98 -3.229 -20.094 1 84.94 182 HIS B O 1
ATOM 3182 N N . TYR B 1 183 ? -4.555 -4.129 -18.781 1 82.94 183 TYR B N 1
ATOM 3183 C CA . TYR B 1 183 ? -3.916 -5.438 -18.766 1 82.94 183 TYR B CA 1
ATOM 3184 C C . TYR B 1 183 ? -4.711 -6.438 -19.594 1 82.94 183 TYR B C 1
ATOM 3186 O O . TYR B 1 183 ? -5.871 -6.727 -19.297 1 82.94 183 TYR B O 1
ATOM 3194 N N . ARG B 1 184 ? -4.219 -6.898 -20.734 1 77.56 184 ARG B N 1
ATOM 3195 C CA . ARG B 1 184 ? -4.852 -7.914 -21.578 1 77.56 184 ARG B CA 1
ATOM 3196 C C . ARG B 1 184 ? -3.986 -9.164 -21.656 1 77.56 184 ARG B C 1
ATOM 3198 O O . ARG B 1 184 ? -4.504 -10.281 -21.688 1 77.56 184 ARG B O 1
ATOM 3205 N N . LYS B 1 185 ? -2.676 -8.883 -21.719 1 77.31 185 LYS B N 1
ATOM 3206 C CA . LYS B 1 185 ? -1.678 -9.945 -21.797 1 77.31 185 LYS B CA 1
ATOM 3207 C C . LYS B 1 185 ? -0.437 -9.594 -20.984 1 77.31 185 LYS B C 1
ATOM 3209 O O . LYS B 1 185 ? -0.264 -8.445 -20.562 1 77.31 185 LYS B O 1
ATOM 3214 N N . PHE B 1 186 ? 0.393 -10.547 -20.781 1 76.56 186 PHE B N 1
ATOM 3215 C CA . PHE B 1 186 ? 1.553 -10.391 -19.922 1 76.56 186 PHE B CA 1
ATOM 3216 C C . PHE B 1 186 ? 2.473 -9.289 -20.438 1 76.56 186 PHE B C 1
ATOM 3218 O O . PHE B 1 186 ? 3.098 -8.578 -19.641 1 76.56 186 PHE B O 1
ATOM 3225 N N . GLU B 1 187 ? 2.537 -9.242 -21.734 1 79.56 187 GLU B N 1
ATOM 3226 C CA . GLU B 1 187 ? 3.41 -8.234 -22.344 1 79.56 187 GLU B CA 1
ATOM 3227 C C . GLU B 1 187 ? 3.061 -6.832 -21.844 1 79.56 187 GLU B C 1
ATOM 3229 O O . GLU B 1 187 ? 3.912 -5.941 -21.844 1 79.56 187 GLU B O 1
ATOM 3234 N N . ASP B 1 188 ? 1.847 -6.727 -21.422 1 84.81 188 ASP B N 1
ATOM 3235 C CA . ASP B 1 188 ? 1.398 -5.43 -20.938 1 84.81 188 ASP B CA 1
ATOM 3236 C C . ASP B 1 188 ? 2.053 -5.09 -19.594 1 84.81 188 ASP B C 1
ATOM 3238 O O . ASP B 1 188 ? 2.021 -3.939 -19.156 1 84.81 188 ASP B O 1
ATOM 3242 N N . LEU B 1 189 ? 2.688 -6.121 -19 1 83.75 189 LEU B N 1
ATOM 3243 C CA . LEU B 1 189 ? 3.328 -5.914 -17.703 1 83.75 189 LEU B CA 1
ATOM 3244 C C . LEU B 1 189 ? 4.836 -5.754 -17.875 1 83.75 189 LEU B C 1
ATOM 3246 O O . LEU B 1 189 ? 5.566 -5.688 -16.875 1 83.75 189 LEU B O 1
ATOM 3250 N N . GLN B 1 190 ? 5.285 -5.715 -19.109 1 83.94 190 GLN B N 1
ATOM 3251 C CA . GLN B 1 190 ? 6.719 -5.645 -19.375 1 83.94 190 GLN B CA 1
ATOM 3252 C C . GLN B 1 190 ? 7.348 -4.441 -18.672 1 83.94 190 GLN B C 1
ATOM 3254 O O . GLN B 1 190 ? 8.422 -4.551 -18.078 1 83.94 190 GLN B O 1
ATOM 3259 N N . SER B 1 191 ? 6.672 -3.348 -18.766 1 86 191 SER B N 1
ATOM 3260 C CA . SER B 1 191 ? 7.195 -2.131 -18.156 1 86 191 SER B CA 1
ATOM 3261 C C . SER B 1 191 ? 7.281 -2.268 -16.641 1 86 191 SER B C 1
ATOM 3263 O O . SER B 1 191 ? 8.219 -1.769 -16.016 1 86 191 SER B O 1
ATOM 3265 N N . VAL B 1 192 ? 6.324 -2.918 -16 1 86.62 192 VAL B N 1
ATOM 3266 C CA . VAL B 1 192 ? 6.301 -3.143 -14.562 1 86.62 192 VAL B CA 1
ATOM 3267 C C . VAL B 1 192 ? 7.48 -4.023 -14.156 1 86.62 192 VAL B C 1
ATOM 3269 O O . VAL B 1 192 ? 8.18 -3.729 -13.188 1 86.62 192 VAL B O 1
ATOM 3272 N N . VAL B 1 193 ? 7.746 -5.02 -14.953 1 87.31 193 VAL B N 1
ATOM 3273 C CA . VAL B 1 193 ? 8.82 -5.965 -14.688 1 87.31 193 VAL B CA 1
ATOM 3274 C C . VAL B 1 193 ? 10.172 -5.258 -14.797 1 87.31 193 VAL B C 1
ATOM 3276 O O . VAL B 1 193 ? 11.039 -5.422 -13.938 1 87.31 193 VAL B O 1
ATOM 3279 N N . GLU B 1 194 ? 10.352 -4.516 -15.805 1 88.31 194 GLU B N 1
ATOM 3280 C CA . GLU B 1 194 ? 11.602 -3.797 -16.031 1 88.31 194 GLU B CA 1
ATOM 3281 C C . GLU B 1 194 ? 11.859 -2.783 -14.914 1 88.31 194 GLU B C 1
ATOM 3283 O O . GLU B 1 194 ? 12.992 -2.635 -14.445 1 88.31 194 GLU B O 1
ATOM 3288 N N . THR B 1 195 ? 10.805 -2.111 -14.531 1 90.38 195 THR B N 1
ATOM 3289 C CA . THR B 1 195 ? 10.914 -1.143 -13.453 1 90.38 195 THR B CA 1
ATOM 3290 C C . THR B 1 195 ? 11.336 -1.829 -12.156 1 90.38 195 THR B C 1
ATOM 3292 O O . THR B 1 195 ? 12.227 -1.349 -11.453 1 90.38 195 THR B O 1
ATOM 3295 N N . MET B 1 196 ? 10.727 -2.959 -11.859 1 90.25 196 MET B N 1
ATOM 3296 C CA . MET B 1 196 ? 11.07 -3.686 -10.641 1 90.25 196 MET B CA 1
ATOM 3297 C C . MET B 1 196 ? 12.531 -4.141 -10.68 1 90.25 196 MET B C 1
ATOM 3299 O O . MET B 1 196 ? 13.227 -4.07 -9.664 1 90.25 196 MET B O 1
ATOM 3303 N N . ALA B 1 197 ? 12.969 -4.602 -11.828 1 90.75 197 ALA B N 1
ATOM 3304 C CA . ALA B 1 197 ? 14.359 -5.043 -11.961 1 90.75 197 ALA B CA 1
ATOM 3305 C C . ALA B 1 197 ? 15.328 -3.904 -11.648 1 90.75 197 ALA B C 1
ATOM 3307 O O . ALA B 1 197 ? 16.297 -4.09 -10.914 1 90.75 197 ALA B O 1
ATOM 3308 N N . ARG B 1 198 ? 15.055 -2.766 -12.219 1 92.88 198 ARG B N 1
ATOM 3309 C CA . ARG B 1 198 ? 15.898 -1.603 -11.969 1 92.88 198 ARG B CA 1
ATOM 3310 C C . ARG B 1 198 ? 15.867 -1.208 -10.492 1 92.88 198 ARG B C 1
ATOM 3312 O O . ARG B 1 198 ? 16.906 -0.856 -9.922 1 92.88 198 ARG B O 1
ATOM 3319 N N . GLN B 1 199 ? 14.695 -1.295 -9.914 1 95.62 199 GLN B N 1
ATOM 3320 C CA . GLN B 1 199 ? 14.539 -0.922 -8.516 1 95.62 199 GLN B CA 1
ATOM 3321 C C . GLN B 1 199 ? 15.242 -1.926 -7.602 1 95.62 199 GLN B C 1
ATOM 3323 O O . GLN B 1 199 ? 15.812 -1.547 -6.578 1 95.62 199 GLN B O 1
ATOM 3328 N N . LEU B 1 200 ? 15.219 -3.178 -7.973 1 95.44 200 LEU B N 1
ATOM 3329 C CA . LEU B 1 200 ? 15.93 -4.176 -7.184 1 95.44 200 LEU B CA 1
ATOM 3330 C C . LEU B 1 200 ? 17.438 -3.98 -7.297 1 95.44 200 LEU B C 1
ATOM 3332 O O . LEU B 1 200 ? 18.172 -4.266 -6.352 1 95.44 200 LEU B O 1
ATOM 3336 N N . LEU B 1 201 ? 17.891 -3.463 -8.422 1 94.75 201 LEU B N 1
ATOM 3337 C CA . LEU B 1 201 ? 19.297 -3.121 -8.555 1 94.75 201 LEU B CA 1
ATOM 3338 C C . LEU B 1 201 ? 19.688 -2.004 -7.59 1 94.75 201 LEU B C 1
ATOM 3340 O O . LEU B 1 201 ? 20.781 -2.004 -7.043 1 94.75 201 LEU B O 1
ATOM 3344 N N . ILE B 1 202 ? 18.781 -1.099 -7.434 1 96.94 202 ILE B N 1
ATOM 3345 C CA . ILE B 1 202 ? 19 -0.034 -6.461 1 96.94 202 ILE B CA 1
ATOM 3346 C C . ILE B 1 202 ? 19.109 -0.631 -5.062 1 96.94 202 ILE B C 1
ATOM 3348 O O . ILE B 1 202 ? 19.969 -0.221 -4.273 1 96.94 202 ILE B O 1
ATOM 3352 N N . VAL B 1 203 ? 18.266 -1.576 -4.719 1 97.56 203 VAL B N 1
ATOM 3353 C CA . VAL B 1 203 ? 18.312 -2.223 -3.41 1 97.56 203 VAL B CA 1
ATOM 3354 C C . VAL B 1 203 ? 19.641 -2.932 -3.227 1 97.56 203 VAL B C 1
ATOM 3356 O O . VAL B 1 203 ? 20.234 -2.887 -2.143 1 97.56 203 VAL B O 1
ATOM 3359 N N . GLU B 1 204 ? 20.156 -3.531 -4.281 1 96.62 204 GLU B N 1
ATOM 3360 C CA . GLU B 1 204 ? 21.391 -4.312 -4.223 1 96.62 204 GLU B CA 1
ATOM 3361 C C . GLU B 1 204 ? 22.609 -3.408 -4.16 1 96.62 204 GLU B C 1
ATOM 3363 O O . GLU B 1 204 ? 23.547 -3.66 -3.387 1 96.62 204 GLU B O 1
ATOM 3368 N N . HIS B 1 205 ? 22.625 -2.299 -4.938 1 95.31 205 HIS B N 1
ATOM 3369 C CA . HIS B 1 205 ? 23.875 -1.585 -5.16 1 95.31 205 HIS B CA 1
ATOM 3370 C C . HIS B 1 205 ? 23.75 -0.114 -4.781 1 95.31 205 HIS B C 1
ATOM 3372 O O . HIS B 1 205 ? 24.734 0.612 -4.746 1 95.31 205 HIS B O 1
ATOM 3378 N N . GLY B 1 206 ? 22.531 0.317 -4.484 1 96.25 206 GLY B N 1
ATOM 3379 C CA . GLY B 1 206 ? 22.297 1.734 -4.25 1 96.25 206 GLY B CA 1
ATOM 3380 C C . GLY B 1 206 ? 22.219 2.547 -5.527 1 96.25 206 GLY B C 1
ATOM 3381 O O . GLY B 1 206 ? 22.656 2.09 -6.586 1 96.25 206 GLY B O 1
ATOM 3382 N N . PHE B 1 207 ? 21.609 3.723 -5.477 1 97 207 PHE B N 1
ATOM 3383 C CA . PHE B 1 207 ? 21.516 4.539 -6.68 1 97 207 PHE B CA 1
ATOM 3384 C C . PHE B 1 207 ? 22.719 5.473 -6.793 1 97 207 PHE B C 1
ATOM 3386 O O . PHE B 1 207 ? 22.984 6.023 -7.859 1 97 207 PHE B O 1
ATOM 3393 N N . LEU B 1 208 ? 23.406 5.734 -5.664 1 95.56 208 LEU B N 1
ATOM 3394 C CA . LEU B 1 208 ? 24.578 6.586 -5.695 1 95.56 208 LEU B CA 1
ATOM 3395 C C . LEU B 1 208 ? 25.75 5.871 -6.355 1 95.56 208 LEU B C 1
ATOM 3397 O O . LEU B 1 208 ? 25.953 4.672 -6.145 1 95.56 208 LEU B O 1
ATOM 3401 N N . PRO B 1 209 ? 26.516 6.613 -7.168 1 92.12 209 PRO B N 1
ATOM 3402 C CA . PRO B 1 209 ? 27.719 6.004 -7.734 1 92.12 209 PRO B CA 1
ATOM 3403 C C . PRO B 1 209 ? 28.75 5.629 -6.668 1 92.12 209 PRO B C 1
ATOM 3405 O O . PRO B 1 209 ? 28.766 6.211 -5.578 1 92.12 209 PRO B O 1
ATOM 3408 N N . ASP B 1 210 ? 29.547 4.539 -7.016 1 81.44 210 ASP B N 1
ATOM 3409 C CA . ASP B 1 210 ? 30.625 4.125 -6.109 1 81.44 210 ASP B CA 1
ATOM 3410 C C . ASP B 1 210 ? 31.609 5.27 -5.859 1 81.44 210 ASP B C 1
ATOM 3412 O O . ASP B 1 210 ? 31.859 6.078 -6.754 1 81.44 210 ASP B O 1
ATOM 3416 N N . GLU B 1 211 ? 31.766 5.668 -4.625 1 66.81 211 GLU B N 1
ATOM 3417 C CA . GLU B 1 211 ? 32.781 6.695 -4.332 1 66.81 211 GLU B CA 1
ATOM 3418 C C . GLU B 1 211 ? 34.094 6.41 -5.047 1 66.81 211 GLU B C 1
ATOM 3420 O O . GLU B 1 211 ? 34.562 5.273 -5.055 1 66.81 211 GLU B O 1
ATOM 3425 N N . SER B 1 212 ? 34.344 7.074 -6.195 1 47.59 212 SER B N 1
ATOM 3426 C CA . SER B 1 212 ? 35.688 7.031 -6.758 1 47.59 212 SER B CA 1
ATOM 3427 C C . SER B 1 212 ? 36.75 7.328 -5.695 1 47.59 212 SER B C 1
ATOM 3429 O O . SER B 1 212 ? 36.5 8.109 -4.77 1 47.59 212 SER B O 1
#

pLDDT: mean 91.59, std 6.1, range [47.59, 98.5]

InterPro domains:
  IPR001647 DNA-binding HTH domain, TetR-type [PF00440] (14-58)
  IPR001647 DNA-binding HTH domain, TetR-type [PR00455] (14-27)
  IPR001647 DNA-binding HTH domain, TetR-type [PR00455] (35-58)
  IPR001647 DNA-binding HTH domain, TetR-type [PS50977] (8-68)
  IPR009057 Homedomain-like superfamily [SSF46689] (7-76)
  IPR050109 HTH-type, TetR-like transcriptional regulator [PTHR30328] (12-74)